Protein 9EQH (pdb70)

InterPro domains:
  IPR000008 C2 domain [PS50004] (1-117)
  IPR000008 C2 domain [SM00239] (19-115)
  IPR000569 HECT domain [PF00632] (566-868)
  IPR000569 HECT domain [PS50237] (536-870)
  IPR000569 HECT domain [SM00119] (534-870)
  IPR000569 HECT domain [cd00078] (516-868)
  IPR001202 WW domain [PF00397] (302-331)
  IPR001202 WW domain [PF00397] (332-361)
  IPR001202 WW domain [PF00397] (407-435)
  IPR001202 WW domain [PF00397] (446-475)
  IPR001202 WW domain [PS01159] (306-331)
  IPR001202 WW domain [PS01159] (336-361)
  IPR001202 WW domain [PS01159] (411-435)
  IPR001202 WW domain [PS01159] (450-475)
  IPR001202 WW domain [PS50020] (300-333)
  IPR001202 WW domain [PS50020] (330-363)
  IPR001202 WW domain [PS50020] (405-437)
  IPR001202 WW domain [PS50020] (444-477)
  IPR001202 WW domain [SM00456] (301-330)
  IPR001202 WW domain [SM00456] (331-363)

GO terms:
  GO:0016567 protein ubiquitination (P, IDA)
  GO:0004842 ubiquitin-protein transferase activity (F, IDA)
  GO:0005634 nucleus (C, IDA)
  GO:0061630 ubiquitin protein ligase activity (F, EXP)
  GO:0043161 proteasome-mediated ubiquitin-dependent protein catabolic process (P, IMP)
  GO:0016567 protein ubiquitination (P, IMP)
  GO:0006858 extracellular transport (P, IMP)
  GO:0005515 protein binding (F, IPI)
  GO:0000151 ubiquitin ligase complex (C, TAS)
  GO:0051865 protein autoubiquitination (P, IDA)
  GO:0061630 ubiquitin protein ligase activity (F, TAS)
  GO:0045746 negative regulation of Notch signaling pathway (P, TAS)
  GO:0005829 cytosol (C, TAS)
  GO:0042391 regulation of membrane potential (P, IDA)
  GO:1903765 negative regulation of potassium ion export across plasma membrane (P, IDA)
  GO:0019870 potassium channel inhibitor activity (F, IDA)
  GO:0000122 negative regulation of transcription by RNA polymerase II (P, IMP)
  GO:0061629 RNA polymerase II-specific DNA-binding transcription factor binding (F, IPI)
  GO:0044325 transmembrane transporter binding (F, IPI)
  GO:0043161 proteasome-mediated ubiquitin-dependent protein catabolic process (P, IDA)

Organism: Homo sapiens (NCBI:txid9606)

Radius of gyration: 22.69 Å; Cα contacts (8 Å, |Δi|>4): 668; chains: 1; bounding box: 50×58×62 Å

Solvent-accessible surface area: 20644 Å² total; per-residue (Å²): 137,45,129,130,69,86,112,40,79,96,46,65,112,53,16,69,60,52,106,131,111,21,156,55,22,30,141,56,13,79,122,24,84,23,39,94,78,28,121,62,87,163,14,37,34,51,94,93,86,180,41,6,136,23,24,18,23,23,1,24,59,37,1,94,65,66,42,47,105,66,76,18,113,0,51,3,17,92,146,70,10,2,75,41,0,24,90,59,0,38,120,37,125,24,105,31,0,39,51,139,16,51,1,78,12,181,82,74,169,39,128,96,102,24,24,40,2,114,48,0,0,3,24,0,0,16,22,0,16,9,18,80,21,2,2,24,58,72,49,18,133,4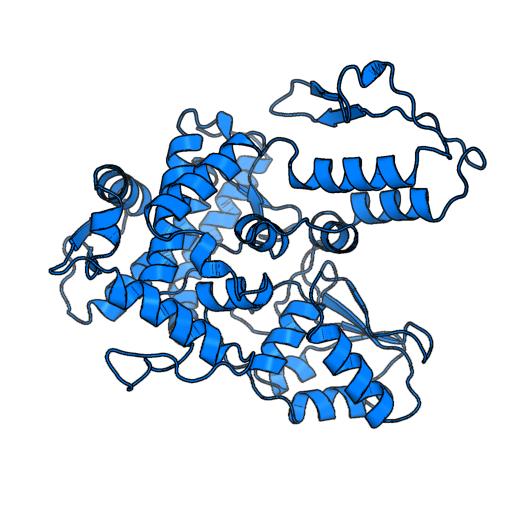7,54,29,16,9,36,10,11,22,20,0,68,40,0,95,64,14,55,62,12,2,79,0,0,0,18,0,0,0,0,0,4,5,28,33,38,25,0,22,5,9,5,26,20,11,33,0,9,90,5,30,142,40,65,27,39,38,80,20,0,10,28,15,33,29,139,38,44,85,58,3,35,36,40,94,130,62,95,13,129,126,101,39,49,155,40,110,0,42,47,90,22,126,50,47,56,73,123,45,70,47,81,25,59,162,32,0,120,86,58,59,7,64,88,100,41,21,104,78,15,9,129,49,11,4,69,31,20,32,52,37,20,14,74,113,9,10,127,11,2,17,47,0,0,68,46,0,0,35,43,114,28,1,147,62,9,16,9,24,19,0,1,6,8,0,1,1,10,13,143,4,78,34,70,32,0,92,159,2,11,80,52,108,155,11,80,147,115,28,130,21,1,97,50,0,23,74,3,0,136,108,14,92,34,52,70,41,1,29,0,0,3,28,0,11,15,25,2,70,17,45,85,47,10,0,48,88,10,53,1,17,116,3,116,45,76,0,3,0,8,91,56,22,152,61,128,154,57,4,90,1,33,12,0,65,2,45,0,5,0,1,50,0,165,38,42,116,42,0,107,121,42,0,23,127,3,0,86,88,77,106

Secondary structure (DSSP, 8-state):
-----HHHHHHHHHHHHHHHHHHHHHHHHTT-B------STTS---S--S-HHHHHHHHHHHHHHH--SSEEEEEE-TTSHHHHHHHHHHTS-GGGGGSEEEEEETT---S-HHHHHHHHHHHHHHHTT-GGG--EEEEETTTEEEEE-TTGGGSTTHHHHHHHHHHHHHHHHHTT--------HHHHHHHTTPPP-HHHHHHH-HHHHHHHHHHHHS-SBTTB---BSEEEEETTS-EEEEESSTTTTT-B--STTHHHHHHHHHHHHHHTT-HHHHHHHHHHHHHHS-GGGGTT--HHHHHHHHH-B----HHHHHHT-EEES--TTSHHHHHHHHHHHHS-HHHHHHHHHHHHS-S---TT-GGG-EETTEE---EEE--S-TTSPPEEEGGGTEEE----SSHHHHHHHHHHHHH---

Structure (mmCIF, N/CA/C/O backbone):
data_9EQH
#
_entry.id   9EQH
#
_cell.length_a   44.009
_cell.length_b   90.27
_cell.length_c   111.177
_cell.angle_alpha   90
_cell.angle_beta   90
_cell.angle_gamma   90
#
_symmetry.space_group_name_H-M   'P 21 21 21'
#
loop_
_entity.id
_entity.type
_entity.pdbx_description
1 polymer 'Isoform 2 of NEDD4-like E3 ubiquitin-protein ligase WWP2'
2 non-polymer GLYCEROL
3 non-polymer 'SODIUM ION'
4 water water
#
loop_
_atom_site.group_PDB
_atom_site.id
_atom_site.type_symbol
_atom_site.label_atom_id
_atom_site.label_alt_id
_atom_site.label_comp_id
_atom_site.label_asym_id
_atom_site.label_entity_id
_atom_site.label_seq_id
_atom_site.pdbx_PDB_ins_code
_atom_site.Cartn_x
_atom_site.Cartn_y
_atom_site.Cartn_z
_atom_site.occupancy
_atom_site.B_iso_or_equiv
_atom_site.auth_seq_id
_atom_site.auth_comp_id
_atom_site.auth_asym_id
_atom_site.auth_atom_id
_atom_site.pdbx_PDB_model_num
ATOM 1 N N . TRP A 1 26 ? -12.757 8.842 -31.177 1 84.647 358 TRP A N 1
ATOM 2 C CA . TRP A 1 26 ? -11.761 9.083 -32.262 1 79.117 358 TRP A CA 1
ATOM 3 C C . TRP A 1 26 ? -11.485 7.819 -33.1 1 69.13 358 TRP A C 1
ATOM 4 O O . TRP A 1 26 ? -11.325 7.996 -34.308 1 69.395 358 TRP A O 1
ATOM 25 N N . GLN A 1 27 ? -11.473 6.575 -32.523 1 73.474 359 GLN A N 1
ATOM 26 C CA . GLN A 1 27 ? -11.052 5.347 -33.233 1 80.82 359 GLN A CA 1
ATOM 27 C C . GLN A 1 27 ? -12.118 4.934 -34.251 1 96.941 359 GLN A C 1
ATOM 28 O O . GLN A 1 27 ? -13.294 4.859 -33.881 1 133.342 359 GLN A O 1
ATOM 42 N N . ARG A 1 28 ? -11.683 4.633 -35.499 1 102.397 360 ARG A N 1
ATOM 43 C CA . ARG A 1 28 ? -12.522 4.093 -36.574 1 110.157 360 ARG A CA 1
ATOM 44 C C . ARG A 1 28 ? -13.149 2.757 -36.136 1 118.366 360 ARG A C 1
ATOM 45 O O . ARG A 1 28 ? -12.431 1.939 -35.551 1 133.687 360 ARG A O 1
ATOM 66 N N . PRO A 1 29 ? -14.466 2.465 -36.361 1 92.808 361 PRO A N 1
ATOM 67 C CA . PRO A 1 29 ? -15.11 1.324 -35.694 1 82.356 361 PRO A CA 1
ATOM 68 C C . PRO A 1 29 ? -14.799 0.001 -36.41 1 72.571 361 PRO A C 1
ATOM 69 O O . PRO A 1 29 ? -15.671 -0.572 -37.054 1 77.532 361 PRO A O 1
ATOM 80 N N . THR A 1 30 ? -13.552 -0.504 -36.238 1 86.193 362 THR A N 1
ATOM 81 C CA . THR A 1 30 ? -13.023 -1.697 -36.918 1 81.86 362 THR A CA 1
ATOM 82 C C . THR A 1 30 ? -13.229 -2.945 -36.041 1 83.289 362 THR A C 1
ATOM 83 O O . THR A 1 30 ? -13.827 -2.864 -34.967 1 69.232 362 THR A O 1
ATOM 94 N N . ALA A 1 31 ? -12.732 -4.099 -36.531 1 96.262 363 ALA A N 1
ATOM 95 C CA . ALA A 1 31 ? -12.81 -5.404 -35.877 1 96.269 363 ALA A CA 1
ATOM 96 C C . ALA A 1 31 ? -11.922 -5.521 -34.645 1 86.166 363 ALA A C 1
ATOM 97 O O . ALA A 1 31 ? -12.287 -6.238 -33.703 1 69.872 363 ALA A O 1
ATOM 104 N N . GLU A 1 32 ? -10.718 -4.933 -34.728 1 90.006 364 GLU A N 1
ATOM 105 C CA . GLU A 1 32 ? -9.756 -4.931 -33.631 1 98.833 364 GLU A CA 1
ATOM 106 C C . GLU A 1 32 ? -10.251 -3.98 -32.531 1 89.931 364 GLU A C 1
ATOM 107 O O . GLU A 1 32 ? -10.289 -4.385 -31.371 1 87.628 364 GLU A O 1
ATOM 119 N N . TYR A 1 33 ? -10.671 -2.755 -32.912 1 69.654 365 TYR A N 1
ATOM 120 C CA . TYR A 1 33 ? -11.142 -1.727 -31.999 1 68.472 365 TYR A CA 1
ATOM 121 C C . TYR A 1 33 ? -12.228 -2.255 -31.07 1 70.571 365 TYR A C 1
ATOM 122 O O . TYR A 1 33 ? -12.091 -2.075 -29.865 1 78.077 365 TYR A O 1
ATOM 140 N N . VAL A 1 34 ? -13.269 -2.892 -31.643 1 83.156 366 VAL A N 1
ATOM 141 C CA . VAL A 1 34 ? -14.385 -3.468 -30.891 1 81.047 366 VAL A CA 1
ATOM 142 C C . VAL A 1 34 ? -13.938 -4.635 -29.992 1 74.068 366 VAL A C 1
ATOM 143 O O . VAL A 1 34 ? -14.406 -4.721 -28.853 1 80.323 366 VAL A O 1
ATOM 156 N N . ARG A 1 35 ? -13.053 -5.514 -30.502 1 70.638 367 ARG A N 1
ATOM 157 C CA . ARG A 1 35 ? -12.386 -6.565 -29.728 1 83.643 367 ARG A CA 1
ATOM 158 C C . ARG A 1 35 ? -11.683 -5.949 -28.509 1 78.519 367 ARG A C 1
ATOM 159 O O . ARG A 1 35 ? -11.916 -6.404 -27.377 1 68.746 367 ARG A O 1
ATOM 180 N N . ASN A 1 36 ? -10.884 -4.887 -28.761 1 72.274 368 ASN A N 1
ATOM 181 C CA . ASN A 1 36 ? -10.158 -4.147 -27.731 1 79.973 368 ASN A CA 1
ATOM 182 C C . ASN A 1 36 ? -11.096 -3.442 -26.754 1 58.596 368 ASN A C 1
ATOM 183 O O . ASN A 1 36 ? -10.767 -3.371 -25.577 1 55.747 368 ASN A O 1
ATOM 194 N N . TYR A 1 37 ? -12.197 -2.865 -27.262 1 60.064 369 TYR A N 1
ATOM 195 C CA . TYR A 1 37 ? -13.159 -2.141 -26.439 1 62.732 369 TYR A CA 1
ATOM 196 C C . TYR A 1 37 ? -13.68 -3.059 -25.328 1 59.181 369 TYR A C 1
ATOM 197 O O . TYR A 1 37 ? -13.455 -2.76 -24.148 1 57.148 369 TYR A O 1
ATOM 215 N N . GLU A 1 38 ? -14.186 -4.233 -25.742 1 64.792 370 GLU A N 1
ATOM 216 C CA . GLU A 1 38 ? -14.695 -5.286 -24.869 1 60.833 370 GLU A CA 1
ATOM 217 C C . GLU A 1 38 ? -13.663 -5.725 -23.819 1 66.642 370 GLU A C 1
ATOM 218 O O . GLU A 1 38 ? -13.929 -5.616 -22.612 1 54.477 370 GLU A O 1
ATOM 230 N N . GLN A 1 39 ? -12.456 -6.111 -24.269 1 66.391 371 GLN A N 1
ATOM 231 C CA . GLN A 1 39 ? -11.36 -6.535 -23.396 1 63.8 371 GLN A CA 1
ATOM 232 C C . GLN A 1 39 ? -11.056 -5.511 -22.286 1 70.584 371 GLN A C 1
ATOM 233 O O . GLN A 1 39 ? -10.758 -5.92 -21.151 1 68.096 371 GLN A O 1
ATOM 247 N N . TRP A 1 40 ? -11.113 -4.201 -22.632 1 56.858 372 TRP A N 1
ATOM 248 C CA . TRP A 1 40 ? -10.951 -3.1 -21.683 1 60.8 372 TRP A CA 1
ATOM 249 C C . TRP A 1 40 ? -12.179 -2.928 -20.773 1 64.534 372 TRP A C 1
ATOM 250 O O . TRP A 1 40 ? -12.025 -2.405 -19.666 1 59.656 372 TRP A O 1
ATOM 271 N N . GLN A 1 41 ? -13.39 -3.268 -21.259 1 62.683 373 GLN A N 1
ATOM 272 C CA . GLN A 1 41 ? -14.61 -3.225 -20.461 1 79.338 373 GLN A CA 1
ATOM 273 C C . GLN A 1 41 ? -14.589 -4.285 -19.364 1 79.94 373 GLN A C 1
ATOM 274 O O . GLN A 1 41 ? -14.921 -3.969 -18.228 1 78.041 373 GLN A O 1
ATOM 288 N N . SER A 1 42 ? -14.186 -5.514 -19.718 1 84.862 374 SER A N 1
ATOM 289 C CA . SER A 1 42 ? -13.967 -6.607 -18.777 1 75.861 374 SER A CA 1
ATOM 290 C C . SER A 1 42 ? -12.915 -6.269 -17.716 1 82.029 374 SER A C 1
ATOM 291 O O . SER A 1 42 ? -13.04 -6.736 -16.588 1 95.77 374 SER A O 1
ATOM 299 N N . GLN A 1 43 ? -11.878 -5.494 -18.081 1 90.415 375 GLN A N 1
ATOM 300 C CA . GLN A 1 43 ? -10.977 -4.857 -17.123 1 101.429 375 GLN A CA 1
ATOM 301 C C . GLN A 1 43 ? -11.748 -4.007 -16.103 1 92.446 375 GLN A C 1
ATOM 302 O O . GLN A 1 43 ? -11.453 -4.082 -14.911 1 86.628 375 GLN A O 1
ATOM 316 N N . ARG A 1 44 ? -12.743 -3.23 -16.564 1 93.057 376 ARG A N 1
ATOM 317 C CA . ARG A 1 44 ? -13.574 -2.398 -15.691 1 89.922 376 ARG A CA 1
ATOM 318 C C . ARG A 1 44 ? -14.425 -3.221 -14.721 1 76.716 376 ARG A C 1
ATOM 319 O O . ARG A 1 44 ? -14.592 -2.801 -13.582 1 84.65 376 ARG A O 1
ATOM 340 N N . ASN A 1 45 ? -14.999 -4.341 -15.192 1 68.236 377 ASN A N 1
ATOM 341 C CA . ASN A 1 45 ? -15.677 -5.309 -14.337 1 75.649 377 ASN A CA 1
ATOM 342 C C . ASN A 1 45 ? -14.71 -6.027 -13.386 1 67.291 377 ASN A C 1
ATOM 343 O O . ASN A 1 45 ? -15.131 -6.389 -12.294 1 74.188 377 ASN A O 1
ATOM 354 N N . GLN A 1 46 ? -13.439 -6.219 -13.785 1 57.607 378 GLN A N 1
ATOM 355 C CA . GLN A 1 46 ? -12.401 -6.759 -12.904 1 65.104 378 GLN A CA 1
ATOM 356 C C . GLN A 1 46 ? -11.749 -5.686 -11.996 1 58.44 378 GLN A C 1
ATOM 357 O O . GLN A 1 46 ? -11.053 -6.055 -11.041 1 57.164 378 GLN A O 1
ATOM 371 N N . LEU A 1 47 ? -12.032 -4.384 -12.224 1 63.711 379 LEU A N 1
ATOM 372 C CA . LEU A 1 47 ? -11.313 -3.231 -11.68 1 68.694 379 LEU A CA 1
ATOM 373 C C . LEU A 1 47 ? -11.506 -3.163 -10.161 1 77.119 379 LEU A C 1
ATOM 374 O O . LEU A 1 47 ? -10.514 -3.038 -9.433 1 61.489 379 LEU A O 1
ATOM 390 N N . GLN A 1 48 ? -12.773 -3.313 -9.713 1 79.122 380 GLN A N 1
ATOM 391 C CA . GLN A 1 48 ? -13.187 -3.11 -8.33 1 74.798 380 GLN A CA 1
ATOM 392 C C . GLN A 1 48 ? -12.444 -4.086 -7.423 1 74.721 380 GLN A C 1
ATOM 393 O O . GLN A 1 48 ? -11.722 -3.632 -6.546 1 75.559 380 GLN A O 1
ATOM 407 N N . GLY A 1 49 ? -12.544 -5.394 -7.71 1 75.519 381 GLY A N 1
ATOM 408 C CA . GLY A 1 49 ? -11.887 -6.444 -6.939 1 78.503 381 GLY A CA 1
ATOM 409 C C . GLY A 1 49 ? -10.361 -6.291 -6.874 1 93.391 381 GLY A C 1
ATOM 410 O O . GLY A 1 49 ? -9.778 -6.409 -5.791 1 101.955 381 GLY A O 1
ATOM 414 N N . ALA A 1 50 ? -9.742 -5.966 -8.026 1 79.612 382 ALA A N 1
ATOM 415 C CA . ALA A 1 50 ? -8.303 -5.789 -8.163 1 80.373 382 ALA A CA 1
ATOM 416 C C . ALA A 1 50 ? -7.741 -4.646 -7.318 1 87.417 382 ALA A C 1
ATOM 417 O O . ALA A 1 50 ? -6.538 -4.668 -7.063 1 85.299 382 ALA A O 1
ATOM 424 N N . MET A 1 51 ? -8.561 -3.653 -6.923 1 72.785 383 MET A N 1
ATOM 425 C CA . MET A 1 51 ? -8.055 -2.538 -6.141 1 66.825 383 MET A CA 1
ATOM 426 C C . MET A 1 51 ? -7.842 -2.877 -4.673 1 68.875 383 MET A C 1
ATOM 427 O O . MET A 1 51 ? -7.138 -2.117 -3.999 1 59.71 383 MET A O 1
ATOM 441 N N . GLN A 1 52 ? -8.492 -3.945 -4.171 1 70.947 384 GLN A N 1
ATOM 442 C CA . GLN A 1 52 ? -8.216 -4.46 -2.84 1 54.571 384 GLN A CA 1
ATOM 443 C C . GLN A 1 52 ? -6.833 -5.094 -2.828 1 41.829 384 GLN A C 1
ATOM 444 O O . GLN A 1 52 ? -6.079 -4.853 -1.877 1 44.863 384 GLN A O 1
ATOM 458 N N . HIS A 1 53 ? -6.558 -5.942 -3.836 1 40.662 385 HIS A N 1
ATOM 459 C CA . HIS A 1 53 ? -5.215 -6.457 -4.118 1 48.818 385 HIS A CA 1
ATOM 460 C C . HIS A 1 53 ? -4.169 -5.323 -4.255 1 43.42 385 HIS A C 1
ATOM 461 O O . HIS A 1 53 ? -3.106 -5.342 -3.623 1 45.209 385 HIS A O 1
ATOM 476 N N . PHE A 1 54 ? -4.521 -4.29 -5.032 1 42.194 386 PHE A N 1
ATOM 477 C CA . PHE A 1 54 ? -3.67 -3.142 -5.298 1 42.505 386 PHE A CA 1
ATOM 478 C C . PHE A 1 54 ? -3.3 -2.363 -4.037 1 42.005 386 PHE A C 1
ATOM 479 O O . PHE A 1 54 ? -2.215 -1.789 -3.979 1 38.652 386 PHE A O 1
ATOM 496 N N . SER A 1 55 ? -4.199 -2.339 -3.047 1 39.054 387 SER A N 1
ATOM 497 C CA . SER A 1 55 ? -3.969 -1.676 -1.772 1 42.092 387 SER A CA 1
ATOM 498 C C . SER A 1 55 ? -2.83 -2.289 -0.946 1 38.332 387 SER A C 1
ATOM 499 O O . SER A 1 55 ? -2.378 -1.637 -0.014 1 38.062 387 SER A O 1
ATOM 507 N N . GLN A 1 56 ? -2.396 -3.524 -1.234 1 38.646 388 GLN A N 1
ATOM 508 C CA . GLN A 1 56 ? -1.339 -4.19 -0.479 1 45.279 388 GLN A CA 1
ATOM 509 C C . GLN A 1 56 ? 0.06 -3.917 -1.048 1 48.694 388 GLN A C 1
ATOM 510 O O . GLN A 1 56 ? 1.001 -4.499 -0.547 1 54.444 388 GLN A O 1
ATOM 524 N N . ARG A 1 57 ? 0.202 -3.093 -2.106 1 42.625 389 ARG A N 1
ATOM 525 C CA . ARG A 1 57 ? 1.482 -2.73 -2.71 1 37.64 389 ARG A CA 1
ATOM 526 C C . ARG A 1 57 ? 2.177 -1.79 -1.718 1 35.469 389 ARG A C 1
ATOM 527 O O . ARG A 1 57 ? 1.504 -1.004 -1.066 1 36.228 389 ARG A O 1
ATOM 548 N N . PHE A 1 58 ? 3.497 -1.876 -1.572 1 37.129 390 PHE A N 1
ATOM 549 C CA . PHE A 1 58 ? 4.255 -1.013 -0.661 1 38.967 390 PHE A CA 1
ATOM 550 C C . PHE A 1 58 ? 5.631 -0.721 -1.263 1 40.109 390 PHE A C 1
ATOM 551 O O . PHE A 1 58 ? 6.052 -1.465 -2.154 1 32.179 390 PHE A O 1
ATOM 568 N N . LEU A 1 59 ? 6.312 0.316 -0.733 1 36.795 391 LEU A N 1
ATOM 569 C CA . LEU A 1 59 ? 7.754 0.514 -0.851 1 45.457 391 LEU A CA 1
ATOM 570 C C . LEU A 1 59 ? 8.388 0.621 0.551 1 47.8 391 LEU A C 1
ATOM 571 O O . LEU A 1 59 ? 8.508 -0.411 1.215 1 49.433 391 LEU A O 1
ATOM 587 N N . TYR A 1 60 ? 8.815 1.82 0.994 1 46.237 392 TYR A N 1
ATOM 588 C CA . TYR A 1 60 ? 9.56 1.991 2.24 1 39.468 392 TYR A CA 1
ATOM 589 C C . TYR A 1 60 ? 8.98 3.175 2.984 1 33.748 392 TYR A C 1
ATOM 590 O O . TYR A 1 60 ? 8.57 4.127 2.339 1 39.014 392 TYR A O 1
ATOM 608 N N . GLN A 1 61 ? 8.924 3.068 4.319 1 49.567 393 GLN A N 1
ATOM 609 C CA . GLN A 1 61 ? 8.61 4.172 5.218 1 57.503 393 GLN A CA 1
ATOM 610 C C . GLN A 1 61 ? 9.572 5.328 4.917 1 63.147 393 GLN A C 1
ATOM 611 O O . GLN A 1 61 ? 10.773 5.058 4.763 1 69.85 393 GLN A O 1
ATOM 617 N N . SER A 1 62 ? 9.048 6.575 4.823 1 59.634 394 SER A N 1
ATOM 618 C CA . SER A 1 62 ? 9.822 7.817 4.707 1 72.565 394 SER A CA 1
ATOM 619 C C . SER A 1 62 ? 11.106 7.78 5.543 1 78.931 394 SER A C 1
ATOM 620 O O . SER A 1 62 ? 11.082 7.284 6.669 1 96.167 394 SER A O 1
ATOM 628 N N . SER A 1 63 ? 12.218 8.304 4.99 1 91.483 395 SER A N 1
ATOM 629 C CA . SER A 1 63 ? 13.448 8.531 5.745 1 100.823 395 SER A CA 1
ATOM 630 C C . SER A 1 63 ? 13.184 9.479 6.924 1 118.509 395 SER A C 1
ATOM 631 O O . SER A 1 63 ? 12.581 10.537 6.722 1 133.796 395 SER A O 1
ATOM 639 N N . SER A 1 64 ? 13.652 9.096 8.134 1 120.273 482 SER A N 1
ATOM 640 C CA . SER A 1 64 ? 13.402 9.821 9.379 1 114.91 482 SER A CA 1
ATOM 641 C C . SER A 1 64 ? 14.609 10.681 9.794 1 124.129 482 SER A C 1
ATOM 642 O O . SER A 1 64 ? 14.769 10.961 10.983 1 139.182 482 SER A O 1
ATOM 650 N N . ALA A 1 65 ? 15.396 11.192 8.821 1 125.52 483 ALA A N 1
ATOM 651 C CA . ALA A 1 65 ? 16.688 11.841 9.045 1 113.02 483 ALA A CA 1
ATOM 652 C C . ALA A 1 65 ? 16.506 13.37 9.054 1 111.133 483 ALA A C 1
ATOM 653 O O . ALA A 1 65 ? 15.448 13.838 9.479 1 114.548 483 ALA A O 1
ATOM 660 N N . SER A 1 66 ? 17.539 14.15 8.659 1 119.576 484 SER A N 1
ATOM 661 C CA . SER A 1 66 ? 17.475 15.608 8.541 1 126.811 484 SER A CA 1
ATOM 662 C C . SER A 1 66 ? 16.701 16.024 7.285 1 127.27 484 SER A C 1
ATOM 663 O O . SER A 1 66 ? 17.289 16.048 6.2 1 127.112 484 SER A O 1
ATOM 671 N N . GLN A 1 67 ? 15.41 16.392 7.453 1 119.454 485 GLN A N 1
ATOM 672 C CA . GLN A 1 67 ? 14.481 16.748 6.378 1 108.514 485 GLN A CA 1
ATOM 673 C C . GLN A 1 67 ? 14.309 15.586 5.379 1 102.754 485 GLN A C 1
ATOM 674 O O . GLN A 1 67 ? 14.146 15.815 4.182 1 105.967 485 GLN A O 1
ATOM 688 N N . GLY A 1 68 ? 14.263 14.34 5.892 1 102.43 486 GLY A N 1
ATOM 689 C CA . GLY A 1 68 ? 14.313 13.117 5.101 1 95.285 486 GLY A CA 1
ATOM 690 C C . GLY A 1 68 ? 15.582 12.962 4.254 1 97.439 486 GLY A C 1
ATOM 691 O O . GLY A 1 68 ? 15.465 12.535 3.108 1 102.856 486 GLY A O 1
ATOM 695 N N . SER A 1 69 ? 16.776 13.254 4.819 1 97.895 487 SER A N 1
ATOM 696 C CA . SER A 1 69 ? 18.064 13.048 4.154 1 90.357 487 SER A CA 1
ATOM 697 C C . SER A 1 69 ? 18.254 11.553 3.888 1 81.668 487 SER A C 1
ATOM 698 O O . SER A 1 69 ? 17.935 10.76 4.772 1 84.403 487 SER A O 1
ATOM 706 N N . PRO A 1 70 ? 18.743 11.105 2.701 1 72.437 488 PRO A N 1
ATOM 707 C CA . PRO A 1 70 ? 18.913 9.663 2.444 1 68.252 488 PRO A CA 1
ATOM 708 C C . PRO A 1 70 ? 20.034 8.929 3.188 1 70.783 488 PRO A C 1
ATOM 709 O O . PRO A 1 70 ? 19.988 7.699 3.263 1 59.623 488 PRO A O 1
ATOM 720 N N . GLY A 1 71 ? 21.043 9.672 3.691 1 69.148 489 GLY A N 1
ATOM 721 C CA . GLY A 1 71 ? 22.235 9.098 4.301 1 68.143 489 GLY A CA 1
ATOM 722 C C . GLY A 1 71 ? 23.349 8.867 3.277 1 65.993 489 GLY A C 1
ATOM 723 O O . GLY A 1 71 ? 23.322 9.435 2.182 1 83.931 489 GLY A O 1
ATOM 727 N N . ALA A 1 72 ? 24.318 8.012 3.65 1 53.248 490 ALA A N 1
ATOM 728 C CA . ALA A 1 72 ? 25.491 7.708 2.845 1 52.429 490 ALA A CA 1
ATOM 729 C C . ALA A 1 72 ? 25.204 6.619 1.812 1 48.372 490 ALA A C 1
ATOM 730 O O . ALA A 1 72 ? 24.512 5.644 2.104 1 54.846 490 ALA A O 1
ATOM 737 N N . TYR A 1 73 ? 25.82 6.757 0.631 1 46.235 491 TYR A N 1
ATOM 738 C CA . TYR A 1 73 ? 25.427 6.032 -0.571 1 50.87 491 TYR A CA 1
ATOM 739 C C . TYR A 1 73 ? 25.835 4.579 -0.446 1 47.859 491 TYR A C 1
ATOM 740 O O . TYR A 1 73 ? 27.009 4.389 -0.217 1 49.818 491 TYR A O 1
ATOM 758 N N . ASP A 1 74 ? 24.917 3.613 -0.677 1 42.907 492 ASP A N 1
ATOM 759 C CA . ASP A 1 74 ? 25.228 2.191 -0.548 1 44.545 492 ASP A CA 1
ATOM 760 C C . ASP A 1 74 ? 24.799 1.365 -1.761 1 45.153 492 ASP A C 1
ATOM 761 O O . ASP A 1 74 ? 24.622 0.163 -1.585 1 53.31 492 ASP A O 1
ATOM 770 N N . ARG A 1 75 ? 24.497 1.957 -2.928 1 50.636 493 ARG A N 1
ATOM 771 C CA . ARG A 1 75 ? 24.01 1.201 -4.095 1 59.703 493 ARG A CA 1
ATOM 772 C C . ARG A 1 75 ? 22.623 0.518 -3.93 1 55.062 493 ARG A C 1
ATOM 773 O O . ARG A 1 75 ? 22.12 -0.014 -4.912 1 47.867 493 ARG A O 1
ATOM 794 N N . SER A 1 76 ? 21.951 0.526 -2.765 1 50.63 494 SER A N 1
ATOM 795 C CA . SER A 1 76 ? 20.703 -0.208 -2.594 1 48.335 494 SER A CA 1
ATOM 796 C C . SER A 1 76 ? 19.573 0.585 -3.253 1 43.599 494 SER A C 1
ATOM 797 O O . SER A 1 76 ? 19.689 1.791 -3.474 1 38.208 494 SER A O 1
ATOM 805 N N . PHE A 1 77 ? 18.508 -0.139 -3.625 1 42.068 495 PHE A N 1
ATOM 806 C CA . PHE A 1 77 ? 17.246 0.462 -4.034 1 38.226 495 PHE A CA 1
ATOM 807 C C . PHE A 1 77 ? 16.64 1.375 -2.941 1 35.93 495 PHE A C 1
ATOM 808 O O . PHE A 1 77 ? 16.223 2.524 -3.234 1 35.162 495 PHE A O 1
ATOM 825 N N . ARG A 1 78 ? 16.651 0.902 -1.685 1 30.205 496 ARG A N 1
ATOM 826 C CA . ARG A 1 78 ? 16.235 1.701 -0.528 1 36.688 496 ARG A CA 1
ATOM 827 C C . ARG A 1 78 ? 16.852 3.103 -0.529 1 33.267 496 ARG A C 1
ATOM 828 O O . ARG A 1 78 ? 16.15 4.115 -0.467 1 33.073 496 ARG A O 1
ATOM 849 N N . TRP A 1 79 ? 18.177 3.158 -0.665 1 34.508 497 TRP A N 1
ATOM 850 C CA . TRP A 1 79 ? 18.877 4.431 -0.691 1 31.579 497 TRP A CA 1
ATOM 851 C C . TRP A 1 79 ? 18.387 5.269 -1.862 1 28.713 497 TRP A C 1
ATOM 852 O O . TRP A 1 79 ? 18.133 6.465 -1.703 1 30.199 497 TRP A O 1
ATOM 873 N N . LYS A 1 80 ? 18.249 4.656 -3.043 1 31.056 498 LYS A N 1
ATOM 874 C CA . LYS A 1 80 ? 17.79 5.421 -4.204 1 28.575 498 LYS A CA 1
ATOM 875 C C . LYS A 1 80 ? 16.364 5.965 -4 1 27.464 498 LYS A C 1
ATOM 876 O O . LYS A 1 80 ? 16.047 7.066 -4.457 1 30.682 498 LYS A O 1
ATOM 895 N N . TYR A 1 81 ? 15.488 5.14 -3.405 1 29.631 499 TYR A N 1
ATOM 896 C CA . TYR A 1 81 ? 14.105 5.516 -3.119 1 33.726 499 TYR A CA 1
ATOM 897 C C . TYR A 1 81 ? 14.104 6.773 -2.24 1 27.4 499 TYR A C 1
ATOM 898 O O . TYR A 1 81 ? 13.529 7.787 -2.638 1 30.14 499 TYR A O 1
ATOM 916 N N . HIS A 1 82 ? 14.84 6.689 -1.119 1 32.094 500 HIS A N 1
ATOM 917 C CA . HIS A 1 82 ? 14.933 7.751 -0.119 1 31.793 500 HIS A CA 1
ATOM 918 C C . HIS A 1 82 ? 15.574 8.954 -0.746 1 31.023 500 HIS A C 1
ATOM 919 O O . HIS A 1 82 ? 15.038 10.06 -0.633 1 33.403 500 HIS A O 1
ATOM 934 N N . GLN A 1 83 ? 16.617 8.708 -1.551 1 33.198 501 GLN A N 1
ATOM 935 C CA . GLN A 1 83 ? 17.271 9.81 -2.23 1 31.181 501 GLN A CA 1
ATOM 936 C C . GLN A 1 83 ? 16.306 10.549 -3.12 1 31.318 501 GLN A C 1
ATOM 937 O O . GLN A 1 83 ? 16.281 11.793 -3.08 1 31.877 501 GLN A O 1
ATOM 951 N N . PHE A 1 84 ? 15.55 9.786 -3.94 1 32.919 502 PHE A N 1
ATOM 952 C CA . PHE A 1 84 ? 14.575 10.413 -4.842 1 32.093 502 PHE A CA 1
ATOM 953 C C . PHE A 1 84 ? 13.442 11.137 -4.075 1 26.517 502 PHE A C 1
ATOM 954 O O . PHE A 1 84 ? 13.036 12.247 -4.428 1 26.762 502 PHE A O 1
ATOM 971 N N . ARG A 1 85 ? 12.882 10.516 -3.044 1 30.308 503 ARG A N 1
ATOM 972 C CA . ARG A 1 85 ? 11.868 11.175 -2.204 1 37.048 503 ARG A CA 1
ATOM 973 C C . ARG A 1 85 ? 12.385 12.509 -1.628 1 42.809 503 ARG A C 1
ATOM 974 O O . ARG A 1 85 ? 11.679 13.523 -1.712 1 38.885 503 ARG A O 1
ATOM 995 N N . PHE A 1 86 ? 13.649 12.492 -1.119 1 41.133 504 PHE A N 1
ATOM 996 C CA . PHE A 1 86 ? 14.329 13.675 -0.588 1 40.186 504 PHE A CA 1
ATOM 997 C C . PHE A 1 86 ? 14.21 14.804 -1.597 1 35.851 504 PHE A C 1
ATOM 998 O O . PHE A 1 86 ? 13.698 15.845 -1.205 1 39.372 504 PHE A O 1
ATOM 1015 N N . LEU A 1 87 ? 14.634 14.582 -2.862 1 29.712 505 LEU A N 1
ATOM 1016 C CA . LEU A 1 87 ? 14.518 15.6 -3.901 1 31.81 505 LEU A CA 1
ATOM 1017 C C . LEU A 1 87 ? 13.087 16.107 -4.064 1 35.536 505 LEU A C 1
ATOM 1018 O O . LEU A 1 87 ? 12.919 17.287 -4.36 1 35.033 505 LEU A O 1
ATOM 1034 N N . CYS A 1 88 ? 12.091 15.187 -4.066 1 36.445 506 CYS A N 1
ATOM 1035 C CA . CYS A 1 88 ? 10.683 15.578 -4.189 1 38.858 506 CYS A CA 1
ATOM 1036 C C . CYS A 1 88 ? 10.301 16.517 -3.031 1 35.869 506 CYS A C 1
ATOM 1037 O O . CYS A 1 88 ? 9.805 17.596 -3.312 1 29.701 506 CYS A O 1
ATOM 1045 N N . HIS A 1 89 ? 10.556 16.088 -1.78 1 36.761 507 HIS A N 1
ATOM 1046 C CA . HIS A 1 89 ? 10.28 16.864 -0.569 1 50.425 507 HIS A CA 1
ATOM 1047 C C . HIS A 1 89 ? 10.947 18.246 -0.709 1 49.892 507 HIS A C 1
ATOM 1048 O O . HIS A 1 89 ? 10.253 19.242 -0.924 1 42.844 507 HIS A O 1
ATOM 1063 N N . SER A 1 90 ? 12.276 18.24 -0.868 1 41.915 508 SER A N 1
ATOM 1064 C CA . SER A 1 90 ? 13.119 19.42 -1.032 1 45.595 508 SER A CA 1
ATOM 1065 C C . SER A 1 90 ? 12.624 20.462 -2.025 1 44.469 508 SER A C 1
ATOM 1066 O O . SER A 1 90 ? 12.805 21.638 -1.763 1 47.175 508 SER A O 1
ATOM 1074 N N . ASN A 1 91 ? 12.095 20.037 -3.181 1 38.153 509 ASN A N 1
ATOM 1075 C CA . ASN A 1 91 ? 11.701 20.932 -4.264 1 39.385 509 ASN A CA 1
ATOM 1076 C C . ASN A 1 91 ? 10.204 21.23 -4.294 1 37.895 509 ASN A C 1
ATOM 1077 O O . ASN A 1 91 ? 9.785 22.02 -5.147 1 40.923 509 ASN A O 1
ATOM 1088 N N . ALA A 1 92 ? 9.422 20.588 -3.402 1 35.486 510 ALA A N 1
ATOM 1089 C CA . ALA A 1 92 ? 7.975 20.73 -3.384 1 46.108 510 ALA A CA 1
ATOM 1090 C C . ALA A 1 92 ? 7.626 22.16 -2.983 1 45.762 510 ALA A C 1
ATOM 1091 O O . ALA A 1 92 ? 8.134 22.636 -1.973 1 43.081 510 ALA A O 1
ATOM 1098 N N . LEU A 1 93 ? 6.733 22.798 -3.746 1 57.189 511 LEU A N 1
ATOM 1099 C CA . LEU A 1 93 ? 6.092 24.045 -3.351 1 47.85 511 LEU A CA 1
ATOM 1100 C C . LEU A 1 93 ? 5.227 23.778 -2.117 1 46.429 511 LEU A C 1
ATOM 1101 O O . LEU A 1 93 ? 4.828 22.649 -1.866 1 41.373 511 LEU A O 1
ATOM 1117 N N . PRO A 1 94 ? 4.913 24.788 -1.269 1 44.883 512 PRO A N 1
ATOM 1118 C CA . PRO A 1 94 ? 4.163 24.519 -0.042 1 43.087 512 PRO A CA 1
ATOM 1119 C C . PRO A 1 94 ? 2.686 24.451 -0.398 1 43.405 512 PRO A C 1
ATOM 1120 O O . PRO A 1 94 ? 2.332 24.477 -1.579 1 55.336 512 PRO A O 1
ATOM 1131 N N . SER A 1 95 ? 1.841 24.414 0.639 1 50.384 513 SER A N 1
ATOM 1132 C CA . SER A 1 95 ? 0.395 24.578 0.546 1 49.593 513 SER A CA 1
ATOM 1133 C C . SER A 1 95 ? -0.127 23.248 -0.01 1 57.084 513 SER A C 1
ATOM 1134 O O . SER A 1 95 ? 0.288 22.195 0.49 1 61.863 513 SER A O 1
ATOM 1142 N N . HIS A 1 96 ? -0.972 23.265 -1.045 1 55.128 514 HIS A N 1
ATOM 1143 C CA . HIS A 1 96 ? -1.668 22.067 -1.481 1 52.024 514 HIS A CA 1
ATOM 1144 C C . HIS A 1 96 ? -2.359 22.391 -2.79 1 48.119 514 HIS A C 1
ATOM 1145 O O . HIS A 1 96 ? -2.558 23.568 -3.14 1 45.053 514 HIS A O 1
ATOM 1160 N N . VAL A 1 97 ? -2.724 21.322 -3.503 1 45.917 515 VAL A N 1
ATOM 1161 C CA . VAL A 1 97 ? -3.536 21.486 -4.693 1 41.317 515 VAL A CA 1
ATOM 1162 C C . VAL A 1 97 ? -4.698 20.484 -4.689 1 41.443 515 VAL A C 1
ATOM 1163 O O . VAL A 1 97 ? -4.554 19.341 -4.233 1 40.406 515 VAL A O 1
ATOM 1176 N N . LYS A 1 98 ? -5.87 20.98 -5.109 1 45.565 516 LYS A N 1
ATOM 1177 C CA . LYS A 1 98 ? -7.137 20.269 -5.102 1 49.151 516 LYS A CA 1
ATOM 1178 C C . LYS A 1 98 ? -7.451 19.918 -6.551 1 43.884 516 LYS A C 1
ATOM 1179 O O . LYS A 1 98 ? -7.505 20.841 -7.382 1 38.65 516 LYS A O 1
ATOM 1198 N N . ILE A 1 99 ? -7.525 18.602 -6.845 1 40.302 517 ILE A N 1
ATOM 1199 C CA . ILE A 1 99 ? -8.022 18.103 -8.122 1 41.393 517 ILE A CA 1
ATOM 1200 C C . ILE A 1 99 ? -9.434 17.579 -7.838 1 37.727 517 ILE A C 1
ATOM 1201 O O . ILE A 1 99 ? -9.571 16.636 -7.059 1 38.558 517 ILE A O 1
ATOM 1217 N N . SER A 1 100 ? -10.445 18.171 -8.507 1 35.209 518 SER A N 1
ATOM 1218 C CA . SER A 1 100 ? -11.866 17.875 -8.325 1 39.36 518 SER A CA 1
ATOM 1219 C C . SER A 1 100 ? -12.396 17.119 -9.542 1 26.871 518 SER A C 1
ATOM 1220 O O . SER A 1 100 ? -12.224 17.569 -10.673 1 29.649 518 SER A O 1
ATOM 1228 N N . VAL A 1 101 ? -12.871 15.889 -9.316 1 30.367 519 VAL A N 1
ATOM 1229 C CA . VAL A 1 101 ? -13.274 15.021 -10.427 1 32.295 519 VAL A CA 1
ATOM 1230 C C . VAL A 1 101 ? -14.525 14.259 -10.031 1 26.85 519 VAL A C 1
ATOM 1231 O O . VAL A 1 101 ? -14.758 14.11 -8.84 1 30.594 519 VAL A O 1
ATOM 1244 N N . SER A 1 102 ? -15.295 13.794 -11.048 1 23.767 520 SER A N 1
ATOM 1245 C CA . SER A 1 102 ? -16.391 12.862 -10.83 1 25.109 520 SER A CA 1
ATOM 1246 C C . SER A 1 102 ? -15.971 11.433 -11.219 1 25.562 520 SER A C 1
ATOM 1247 O O . SER A 1 102 ? -15.399 11.243 -12.293 1 26.26 520 SER A O 1
ATOM 1255 N N . ARG A 1 103 ? -16.432 10.434 -10.437 1 27.21 521 ARG A N 1
ATOM 1256 C CA . ARG A 1 103 ? -16.061 9.027 -10.56 1 29.648 521 ARG A CA 1
ATOM 1257 C C . ARG A 1 103 ? -16.312 8.531 -11.993 1 34.873 521 ARG A C 1
ATOM 1258 O O . ARG A 1 103 ? -15.516 7.718 -12.478 1 32.515 521 ARG A O 1
ATOM 1279 N N . GLN A 1 104 ? -17.301 9.114 -12.717 1 30.827 522 GLN A N 1
ATOM 1280 C CA . GLN A 1 104 ? -17.733 8.592 -14.004 1 33.472 522 GLN A CA 1
ATOM 1281 C C . GLN A 1 104 ? -17.191 9.397 -15.17 1 35.49 522 GLN A C 1
ATOM 1282 O O . GLN A 1 104 ? -17.364 8.931 -16.275 1 34.177 522 GLN A O 1
ATOM 1296 N N . THR A 1 105 ? -16.566 10.556 -14.948 1 36.606 523 THR A N 1
ATOM 1297 C CA . THR A 1 105 ? -15.871 11.299 -15.999 1 34.817 523 THR A CA 1
ATOM 1298 C C . THR A 1 105 ? -14.403 11.554 -15.61 1 33.121 523 THR A C 1
ATOM 1299 O O . THR A 1 105 ? -13.834 12.586 -15.951 1 33.363 523 THR A O 1
ATOM 1310 N N . LEU A 1 106 ? -13.767 10.527 -15.027 1 31.078 524 LEU A N 1
ATOM 1311 C CA . LEU A 1 106 ? -12.528 10.67 -14.307 1 32.495 524 LEU A CA 1
ATOM 1312 C C . LEU A 1 106 ? -11.38 11.097 -15.205 1 37.205 524 LEU A C 1
ATOM 1313 O O . LEU A 1 106 ? -10.666 12.065 -14.87 1 33.954 524 LEU A O 1
ATOM 1329 N N . PHE A 1 107 ? -11.3 10.451 -16.387 1 30.468 525 PHE A N 1
ATOM 1330 C CA . PHE A 1 107 ? -10.324 10.813 -17.4 1 34.561 525 PHE A CA 1
ATOM 1331 C C . PHE A 1 107 ? -10.46 12.281 -17.81 1 27.929 525 PHE A C 1
ATOM 1332 O O . PHE A 1 107 ? -9.464 13.034 -17.811 1 28.074 525 PHE A O 1
ATOM 1349 N N . GLU A 1 108 ? -11.634 12.646 -18.317 1 28.644 526 GLU A N 1
ATOM 1350 C CA . GLU A 1 108 ? -11.884 13.985 -18.862 1 35.219 526 GLU A CA 1
ATOM 1351 C C . GLU A 1 108 ? -11.702 15.074 -17.789 1 34.847 526 GLU A C 1
ATOM 1352 O O . GLU A 1 108 ? -11.063 16.08 -18.075 1 28.817 526 GLU A O 1
ATOM 1364 N N . ASP A 1 109 ? -12.15 14.804 -16.537 1 29.798 527 ASP A N 1
ATOM 1365 C CA . ASP A 1 109 ? -12.059 15.77 -15.464 1 34.27 527 ASP A CA 1
ATOM 1366 C C . ASP A 1 109 ? -10.613 15.947 -15.002 1 38.439 527 ASP A C 1
ATOM 1367 O O . ASP A 1 109 ? -10.211 17.07 -14.796 1 31.908 527 ASP A O 1
ATOM 1376 N N . SER A 1 110 ? -9.859 14.843 -14.839 1 35.466 528 SER A N 1
ATOM 1377 C CA . SER A 1 110 ? -8.432 14.863 -14.513 1 29.365 528 SER A CA 1
ATOM 1378 C C . SER A 1 110 ? -7.626 15.616 -15.562 1 35.739 528 SER A C 1
ATOM 1379 O O . SER A 1 110 ? -6.788 16.481 -15.22 1 33.425 528 SER A O 1
ATOM 1387 N N . PHE A 1 111 ? -7.906 15.306 -16.84 1 32.184 529 PHE A N 1
ATOM 1388 C CA . PHE A 1 111 ? -7.199 15.903 -17.965 1 38.549 529 PHE A CA 1
ATOM 1389 C C . PHE A 1 111 ? -7.386 17.421 -17.969 1 36.674 529 PHE A C 1
ATOM 1390 O O . PHE A 1 111 ? -6.401 18.147 -18.128 1 31.588 529 PHE A O 1
ATOM 1407 N N . GLN A 1 112 ? -8.631 17.89 -17.858 1 39.272 530 GLN A N 1
ATOM 1408 C CA . GLN A 1 112 ? -8.914 19.332 -17.834 1 44.708 530 GLN A CA 1
ATOM 1409 C C . GLN A 1 112 ? -8.212 20.046 -16.665 1 38.871 530 GLN A C 1
ATOM 1410 O O . GLN A 1 112 ? -7.574 21.054 -16.877 1 44.037 530 GLN A O 1
ATOM 1424 N N . GLN A 1 113 ? -8.309 19.51 -15.442 1 41.525 531 GLN A N 1
ATOM 1425 C CA . GLN A 1 113 ? -7.708 20.092 -14.236 1 37.139 531 GLN A CA 1
ATOM 1426 C C . GLN A 1 113 ? -6.165 20.183 -14.288 1 40.188 531 GLN A C 1
ATOM 1427 O O . GLN A 1 113 ? -5.586 21.228 -13.958 1 41.15 531 GLN A O 1
ATOM 1441 N N . ILE A 1 114 ? -5.502 19.066 -14.675 1 38.751 532 ILE A N 1
ATOM 1442 C CA . ILE A 1 114 ? -4.056 18.894 -14.553 1 30.663 532 ILE A CA 1
ATOM 1443 C C . ILE A 1 114 ? -3.412 19.704 -15.663 1 35.11 532 ILE A C 1
ATOM 1444 O O . ILE A 1 114 ? -2.376 20.302 -15.396 1 37.722 532 ILE A O 1
ATOM 1460 N N . MET A 1 115 ? -4.009 19.704 -16.878 1 34.472 533 MET A N 1
ATOM 1461 C CA . MET A 1 115 ? -3.494 20.434 -18.021 1 36.835 533 MET A CA 1
ATOM 1462 C C . MET A 1 115 ? -3.79 21.94 -18.012 1 41.701 533 MET A C 1
ATOM 1463 O O . MET A 1 115 ? -3.169 22.655 -18.797 1 49.278 533 MET A O 1
ATOM 1477 N N . ASN A 1 116 ? -4.632 22.436 -17.102 1 41.994 534 ASN A N 1
ATOM 1478 C CA . ASN A 1 116 ? -4.789 23.868 -16.895 1 45.671 534 ASN A CA 1
ATOM 1479 C C . ASN A 1 116 ? -3.993 24.339 -15.674 1 45.501 534 ASN A C 1
ATOM 1480 O O . ASN A 1 116 ? -4.093 25.51 -15.325 1 45.029 534 ASN A O 1
ATOM 1491 N N . MET A 1 117 ? -3.211 23.468 -15.025 1 38.567 535 MET A N 1
ATOM 1492 C CA . MET A 1 117 ? -2.303 23.916 -13.99 1 39.173 535 MET A CA 1
ATOM 1493 C C . MET A 1 117 ? -0.888 24.049 -14.513 1 39.459 535 MET A C 1
ATOM 1494 O O . MET A 1 117 ? -0.47 23.304 -15.411 1 40.757 535 MET A O 1
ATOM 1508 N N . LYS A 1 118 ? -0.176 25.01 -13.912 1 41.571 536 LYS A N 1
ATOM 1509 C CA . LYS A 1 118 ? 1.257 25.119 -14.046 1 44.387 536 LYS A CA 1
ATOM 1510 C C . LYS A 1 118 ? 1.898 23.878 -13.423 1 33.56 536 LYS A C 1
ATOM 1511 O O . LYS A 1 118 ? 1.614 23.51 -12.283 1 37.318 536 LYS A O 1
ATOM 1530 N N . PRO A 1 119 ? 2.843 23.229 -14.111 1 36.558 537 PRO A N 1
ATOM 1531 C CA . PRO A 1 119 ? 3.361 21.948 -13.63 1 37.767 537 PRO A CA 1
ATOM 1532 C C . PRO A 1 119 ? 4.011 21.914 -12.259 1 41.301 537 PRO A C 1
ATOM 1533 O O . PRO A 1 119 ? 3.776 20.968 -11.513 1 35.83 537 PRO A O 1
ATOM 1544 N N . TYR A 1 120 ? 4.743 22.977 -11.904 1 39.562 538 TYR A N 1
ATOM 1545 C CA . TYR A 1 120 ? 5.234 23.186 -10.539 1 40.725 538 TYR A CA 1
ATOM 1546 C C . TYR A 1 120 ? 4.142 23.081 -9.475 1 35.984 538 TYR A C 1
ATOM 1547 O O . TYR A 1 120 ? 4.412 22.534 -8.411 1 32.683 538 TYR A O 1
ATOM 1565 N N . ASP A 1 121 ? 2.918 23.588 -9.729 1 41.976 539 ASP A N 1
ATOM 1566 C CA . ASP A 1 121 ? 1.843 23.461 -8.754 1 38.661 539 ASP A CA 1
ATOM 1567 C C . ASP A 1 121 ? 1.377 22.02 -8.503 1 40.974 539 ASP A C 1
ATOM 1568 O O . ASP A 1 121 ? 0.796 21.735 -7.431 1 32.799 539 ASP A O 1
ATOM 1577 N N . LEU A 1 122 ? 1.649 21.1 -9.45 1 36.93 540 LEU A N 1
ATOM 1578 C CA . LEU A 1 122 ? 1.406 19.672 -9.248 1 35.703 540 LEU A CA 1
ATOM 1579 C C . LEU A 1 122 ? 2.341 19.021 -8.229 1 35.348 540 LEU A C 1
ATOM 1580 O O . LEU A 1 122 ? 2.065 17.894 -7.851 1 35.905 540 LEU A O 1
ATOM 1596 N N . ARG A 1 123 ? 3.406 19.707 -7.763 1 35.073 541 ARG A N 1
ATOM 1597 C CA . ARG A 1 123 ? 4.299 19.187 -6.743 1 40.027 541 ARG A CA 1
ATOM 1598 C C . ARG A 1 123 ? 3.834 19.519 -5.324 1 44.465 541 ARG A C 1
ATOM 1599 O O . ARG A 1 123 ? 4.364 18.918 -4.381 1 42.573 541 ARG A O 1
ATOM 1620 N N . ARG A 1 124 ? 2.838 20.426 -5.169 1 40.873 542 ARG A N 1
ATOM 1621 C CA . ARG A 1 124 ? 2.236 20.699 -3.866 1 33.682 542 ARG A CA 1
ATOM 1622 C C . ARG A 1 124 ? 1.465 19.448 -3.448 1 37.544 542 ARG A C 1
ATOM 1623 O O . ARG A 1 124 ? 1.115 18.633 -4.315 1 35.275 542 ARG A O 1
ATOM 1644 N N . ARG A 1 125 ? 1.239 19.29 -2.13 1 39.437 543 ARG A N 1
ATOM 1645 C CA . ARG A 1 125 ? 0.46 18.201 -1.537 1 45.189 543 ARG A CA 1
ATOM 1646 C C . ARG A 1 125 ? -0.861 18.019 -2.302 1 41.479 543 ARG A C 1
ATOM 1647 O O . ARG A 1 125 ? -1.522 19.004 -2.645 1 39.628 543 ARG A O 1
ATOM 1668 N N . LEU A 1 126 ? -1.223 16.759 -2.561 1 31.722 544 LEU A N 1
ATOM 1669 C CA . LEU A 1 126 ? -2.212 16.465 -3.577 1 40.602 544 LEU A CA 1
ATOM 1670 C C . LEU A 1 126 ? -3.51 16.061 -2.875 1 36.33 544 LEU A C 1
ATOM 1671 O O . LEU A 1 126 ? -3.521 15.056 -2.178 1 46.133 544 LEU A O 1
ATOM 1687 N N . TYR A 1 127 ? -4.587 16.82 -3.052 1 37.049 545 TYR A N 1
ATOM 1688 C CA . TYR A 1 127 ? -5.906 16.454 -2.519 1 47.737 545 TYR A CA 1
ATOM 1689 C C . TYR A 1 127 ? -6.837 16.09 -3.68 1 41.512 545 TYR A C 1
ATOM 1690 O O . TYR A 1 127 ? -7.104 16.968 -4.485 1 33.694 545 TYR A O 1
ATOM 1708 N N . ILE A 1 128 ? -7.265 14.81 -3.776 1 38.882 546 ILE A N 1
ATOM 1709 C CA . ILE A 1 128 ? -8.271 14.383 -4.747 1 38.76 546 ILE A CA 1
ATOM 1710 C C . ILE A 1 128 ? -9.644 14.522 -4.052 1 33.165 546 ILE A C 1
ATOM 1711 O O . ILE A 1 128 ? -9.844 13.965 -2.973 1 36.282 546 ILE A O 1
ATOM 1727 N N . ILE A 1 129 ? -10.521 15.386 -4.598 1 35.743 547 ILE A N 1
ATOM 1728 C CA . ILE A 1 129 ? -11.914 15.512 -4.17 1 44.821 547 ILE A CA 1
ATOM 1729 C C . ILE A 1 129 ? -12.798 14.782 -5.226 1 40.391 547 ILE A C 1
ATOM 1730 O O . ILE A 1 129 ? -12.949 15.227 -6.372 1 33.686 547 ILE A O 1
ATOM 1746 N N . MET A 1 130 ? -13.238 13.557 -4.874 1 35.354 548 MET A N 1
ATOM 1747 C CA . MET A 1 130 ? -14.262 12.797 -5.578 1 35.505 548 MET A CA 1
ATOM 1748 C C . MET A 1 130 ? -15.629 13.476 -5.325 1 35.753 548 MET A C 1
ATOM 1749 O O . MET A 1 130 ? -16.188 13.375 -4.221 1 31.882 548 MET A O 1
ATOM 1763 N N . ARG A 1 131 ? -16.139 14.161 -6.356 1 33.661 549 ARG A N 1
ATOM 1764 C CA . ARG A 1 131 ? -17.396 14.908 -6.329 1 38.737 549 ARG A CA 1
ATOM 1765 C C . ARG A 1 131 ? -18.543 14.096 -5.731 1 39.6 549 ARG A C 1
ATOM 1766 O O . ARG A 1 131 ? -18.698 12.925 -6.118 1 26.569 549 ARG A O 1
ATOM 1787 N N . GLY A 1 132 ? -19.199 14.673 -4.687 1 32.277 550 GLY A N 1
ATOM 1788 C CA . GLY A 1 132 ? -20.279 14.047 -3.971 1 27.987 550 GLY A CA 1
ATOM 1789 C C . GLY A 1 132 ? -19.897 12.9 -3.042 1 36.169 550 GLY A C 1
ATOM 1790 O O . GLY A 1 132 ? -20.805 12.301 -2.447 1 33.08 550 GLY A O 1
ATOM 1794 N N . GLU A 1 133 ? -18.595 12.585 -2.86 1 33.653 551 GLU A N 1
ATOM 1795 C CA . GLU A 1 133 ? -18.176 11.528 -1.957 1 35.918 551 GLU A CA 1
ATOM 1796 C C . GLU A 1 133 ? -17.401 12.242 -0.858 1 37.775 551 GLU A C 1
ATOM 1797 O O . GLU A 1 133 ? -16.483 13.022 -1.119 1 43.418 551 GLU A O 1
ATOM 1809 N N . GLU A 1 134 ? -17.812 12.036 0.364 1 40.759 552 GLU A N 1
ATOM 1810 C CA . GLU A 1 134 ? -17.029 12.518 1.491 1 54.303 552 GLU A CA 1
ATOM 1811 C C . GLU A 1 134 ? -16.501 11.246 2.107 1 53.779 552 GLU A C 1
ATOM 1812 O O . GLU A 1 134 ? -16.609 10.183 1.493 1 82.579 552 GLU A O 1
ATOM 1824 N N . GLY A 1 135 ? -16.032 11.342 3.337 1 68.881 553 GLY A N 1
ATOM 1825 C CA . GLY A 1 135 ? -15.025 10.422 3.803 1 74.87 553 GLY A CA 1
ATOM 1826 C C . GLY A 1 135 ? -13.671 11.096 3.644 1 82.346 553 GLY A C 1
ATOM 1827 O O . GLY A 1 135 ? -13.428 11.949 2.76 1 64.781 553 GLY A O 1
ATOM 1831 N N . LEU A 1 136 ? -12.838 10.744 4.615 1 79.214 554 LEU A N 1
ATOM 1832 C CA . LEU A 1 136 ? -11.536 11.328 4.806 1 83.815 554 LEU A CA 1
ATOM 1833 C C . LEU A 1 136 ? -10.595 10.222 4.315 1 73.059 554 LEU A C 1
ATOM 1834 O O . LEU A 1 136 ? -10.993 9.423 3.458 1 61.85 554 LEU A O 1
ATOM 1850 N N . ASP A 1 137 ? -9.391 10.128 4.879 1 68.569 555 ASP A N 1
ATOM 1851 C CA . ASP A 1 137 ? -8.346 9.292 4.318 1 62.851 555 ASP A CA 1
ATOM 1852 C C . ASP A 1 137 ? -8.229 9.686 2.857 1 55.205 555 ASP A C 1
ATOM 1853 O O . ASP A 1 137 ? -8.602 8.92 1.966 1 43.745 555 ASP A O 1
ATOM 1862 N N . TYR A 1 138 ? -7.771 10.941 2.707 1 46.548 556 TYR A N 1
ATOM 1863 C CA . TYR A 1 138 ? -7.409 11.568 1.454 1 45.944 556 TYR A CA 1
ATOM 1864 C C . TYR A 1 138 ? -6.239 10.838 0.777 1 37.968 556 TYR A C 1
ATOM 1865 O O . TYR A 1 138 ? -6.04 11.012 -0.417 1 35.065 556 TYR A O 1
ATOM 1883 N N . GLY A 1 139 ? -5.459 10.063 1.538 1 34.29 557 GLY A N 1
ATOM 1884 C CA . GLY A 1 139 ? -4.465 9.151 0.993 1 36.157 557 GLY A CA 1
ATOM 1885 C C . GLY A 1 139 ? -5.098 7.971 0.254 1 39.428 557 GLY A C 1
ATOM 1886 O O . GLY A 1 139 ? -4.694 7.702 -0.889 1 36.297 557 GLY A O 1
ATOM 1890 N N . GLY A 1 140 ? -6.029 7.273 0.958 1 33.648 558 GLY A N 1
ATOM 1891 C CA . GLY A 1 140 ? -6.981 6.302 0.422 1 33.727 558 GLY A CA 1
ATOM 1892 C C . GLY A 1 140 ? -7.576 6.766 -0.914 1 37.485 558 GLY A C 1
ATOM 1893 O O . GLY A 1 140 ? -7.491 6.059 -1.927 1 33.181 558 GLY A O 1
ATOM 1897 N N . ILE A 1 141 ? -8.052 8.018 -0.94 1 33.185 559 ILE A N 1
ATOM 1898 C CA . ILE A 1 141 ? -8.785 8.518 -2.095 1 36.508 559 ILE A CA 1
ATOM 1899 C C . ILE A 1 141 ? -7.768 8.781 -3.213 1 33.918 559 ILE A C 1
ATOM 1900 O O . ILE A 1 141 ? -8.012 8.371 -4.345 1 33.859 559 ILE A O 1
ATOM 1916 N N . ALA A 1 142 ? -6.627 9.437 -2.881 1 35.284 560 ALA A N 1
ATOM 1917 C CA . ALA A 1 142 ? -5.575 9.687 -3.85 1 35.955 560 ALA A CA 1
ATOM 1918 C C . ALA A 1 142 ? -5.075 8.365 -4.443 1 29.234 560 ALA A C 1
ATOM 1919 O O . ALA A 1 142 ? -5.016 8.267 -5.65 1 32.554 560 ALA A O 1
ATOM 1926 N N . ARG A 1 143 ? -4.839 7.351 -3.619 1 23.423 561 ARG A N 1
ATOM 1927 C CA . ARG A 1 143 ? -4.417 6.062 -4.137 1 29.106 561 ARG A CA 1
ATOM 1928 C C . ARG A 1 143 ? -5.4 5.432 -5.144 1 27.624 561 ARG A C 1
ATOM 1929 O O . ARG A 1 143 ? -4.986 4.787 -6.13 1 25.484 561 ARG A O 1
ATOM 1950 N N . GLU A 1 144 ? -6.706 5.52 -4.846 1 28.72 562 GLU A N 1
ATOM 1951 C CA . GLU A 1 144 ? -7.737 4.969 -5.728 1 27.722 562 GLU A CA 1
ATOM 1952 C C . GLU A 1 144 ? -7.768 5.722 -7.066 1 22.194 562 GLU A C 1
ATOM 1953 O O . GLU A 1 144 ? -7.926 5.143 -8.131 1 25.876 562 GLU A O 1
ATOM 1965 N N . TRP A 1 145 ? -7.628 7.029 -7.01 1 23.485 563 TRP A N 1
ATOM 1966 C CA . TRP A 1 145 ? -7.677 7.841 -8.206 1 24.611 563 TRP A CA 1
ATOM 1967 C C . TRP A 1 145 ? -6.508 7.518 -9.118 1 26.81 563 TRP A C 1
ATOM 1968 O O . TRP A 1 145 ? -6.707 7.379 -10.315 1 24.541 563 TRP A O 1
ATOM 1989 N N . PHE A 1 146 ? -5.313 7.369 -8.525 1 25.906 564 PHE A N 1
ATOM 1990 C CA . PHE A 1 146 ? -4.129 7.01 -9.295 1 24.803 564 PHE A CA 1
ATOM 1991 C C . PHE A 1 146 ? -4.344 5.645 -9.959 1 24.98 564 PHE A C 1
ATOM 1992 O O . PHE A 1 146 ? -4.119 5.529 -11.157 1 26.136 564 PHE A O 1
ATOM 2009 N N . PHE A 1 147 ? -4.805 4.654 -9.18 1 24.869 565 PHE A N 1
ATOM 2010 C CA . PHE A 1 147 ? -5.096 3.329 -9.683 1 27.744 565 PHE A CA 1
ATOM 2011 C C . PHE A 1 147 ? -6.086 3.445 -10.838 1 26.494 565 PHE A C 1
ATOM 2012 O O . PHE A 1 147 ? -5.811 2.94 -11.927 1 29.631 565 PHE A O 1
ATOM 2029 N N . LEU A 1 148 ? -7.256 4.058 -10.595 1 26.555 566 LEU A N 1
ATOM 2030 C CA . LEU A 1 148 ? -8.318 4.068 -11.612 1 24.981 566 LEU A CA 1
ATOM 2031 C C . LEU A 1 148 ? -7.907 4.878 -12.835 1 27.003 566 LEU A C 1
ATOM 2032 O O . LEU A 1 148 ? -8.115 4.389 -13.957 1 22.117 566 LEU A O 1
ATOM 2048 N N . LEU A 1 149 ? -7.302 6.086 -12.643 1 25.612 567 LEU A N 1
ATOM 2049 C CA . LEU A 1 149 ? -6.842 6.889 -13.771 1 25.332 567 LEU A CA 1
ATOM 2050 C C . LEU A 1 149 ? -5.808 6.138 -14.635 1 23.631 567 LEU A C 1
ATOM 2051 O O . LEU A 1 149 ? -5.913 6.185 -15.849 1 23.325 567 LEU A O 1
ATOM 2067 N N . SER A 1 150 ? -4.966 5.304 -14.01 1 28.228 568 SER A N 1
ATOM 2068 C CA . SER A 1 150 ? -3.912 4.543 -14.661 1 24.921 568 SER A CA 1
ATOM 2069 C C . SER A 1 150 ? -4.464 3.438 -15.561 1 28.266 568 SER A C 1
ATOM 2070 O O . SER A 1 150 ? -3.782 3.121 -16.524 1 22.619 568 SER A O 1
ATOM 2078 N N . HIS A 1 151 ? -5.685 2.923 -15.289 1 28.349 569 HIS A N 1
ATOM 2079 C CA . HIS A 1 151 ? -6.43 2.082 -16.231 1 28.153 569 HIS A CA 1
ATOM 2080 C C . HIS A 1 151 ? -7.24 2.87 -17.251 1 29.68 569 HIS A C 1
ATOM 2081 O O . HIS A 1 151 ? -7.367 2.436 -18.408 1 28.335 569 HIS A O 1
ATOM 2096 N N . GLU A 1 152 ? -7.83 3.991 -16.825 1 25.292 570 GLU A N 1
ATOM 2097 C CA . GLU A 1 152 ? -8.702 4.795 -17.693 1 29.177 570 GLU A CA 1
ATOM 2098 C C . GLU A 1 152 ? -8 5.277 -18.959 1 32.496 570 GLU A C 1
ATOM 2099 O O . GLU A 1 152 ? -8.614 5.305 -20.02 1 32.221 570 GLU A O 1
ATOM 2111 N N . VAL A 1 153 ? -6.703 5.637 -18.858 1 29.434 571 VAL A N 1
ATOM 2112 C CA . VAL A 1 153 ? -5.923 6.091 -19.999 1 29.34 571 VAL A CA 1
ATOM 2113 C C . VAL A 1 153 ? -5.767 5.015 -21.096 1 28.708 571 VAL A C 1
ATOM 2114 O O . VAL A 1 153 ? -5.402 5.367 -22.19 1 29.727 571 VAL A O 1
ATOM 2127 N N . LEU A 1 154 ? -5.975 3.726 -20.81 1 30.116 572 LEU A N 1
ATOM 2128 C CA . LEU A 1 154 ? -5.893 2.651 -21.784 1 27.822 572 LEU A CA 1
ATOM 2129 C C . LEU A 1 154 ? -7.178 2.445 -22.591 1 29.052 572 LEU A C 1
ATOM 2130 O O . LEU A 1 154 ? -7.238 1.502 -23.37 1 26.574 572 LEU A O 1
ATOM 2146 N N . ASN A 1 155 ? -8.239 3.2 -22.334 1 29.391 573 ASN A N 1
ATOM 2147 C CA . ASN A 1 155 ? -9.484 3.104 -23.072 1 33.229 573 ASN A CA 1
ATOM 2148 C C . ASN A 1 155 ? -9.221 3.214 -24.586 1 32.231 573 ASN A C 1
ATOM 2149 O O . ASN A 1 155 ? -8.677 4.24 -25.036 1 30.255 573 ASN A O 1
ATOM 2160 N N . PRO A 1 156 ? -9.497 2.143 -25.391 1 35.453 574 PRO A N 1
ATOM 2161 C CA . PRO A 1 156 ? -9.335 2.16 -26.867 1 37.229 574 PRO A CA 1
ATOM 2162 C C . PRO A 1 156 ? -9.892 3.35 -27.627 1 34.854 574 PRO A C 1
ATOM 2163 O O . PRO A 1 156 ? -9.303 3.773 -28.611 1 35.438 574 PRO A O 1
ATOM 2174 N N . MET A 1 157 ? -11.012 3.883 -27.119 1 33.035 575 MET A N 1
ATOM 2175 C CA . MET A 1 157 ? -11.572 5.171 -27.52 1 43.679 575 MET A CA 1
ATOM 2176 C C . MET A 1 157 ? -10.556 6.277 -27.8 1 42.45 575 MET A C 1
ATOM 2177 O O . MET A 1 157 ? -10.881 7.157 -28.577 1 47.655 575 MET A O 1
ATOM 2191 N N . TYR A 1 158 ? -9.467 6.371 -27.02 1 42.521 576 TYR A N 1
ATOM 2192 C CA . TYR A 1 158 ? -8.5 7.471 -27.103 1 38.443 576 TYR A CA 1
ATOM 2193 C C . TYR A 1 158 ? -7.399 7.166 -28.1 1 33.152 576 TYR A C 1
ATOM 2194 O O . TYR A 1 158 ? -6.592 8.059 -28.38 1 34.769 576 TYR A O 1
ATOM 2212 N N . CYS A 1 159 ? -7.33 5.901 -28.561 1 30.559 577 CYS A N 1
ATOM 2213 C CA . CYS A 1 159 ? -6.4 5.439 -29.578 1 37.746 577 CYS A CA 1
ATOM 2214 C C . CYS A 1 159 ? -4.936 5.453 -29.162 1 38.237 577 CYS A C 1
ATOM 2215 O O . CYS A 1 159 ? -4.063 5.319 -30.038 1 33.763 577 CYS A O 1
ATOM 2223 N N . LEU A 1 160 ? -4.638 5.636 -27.862 1 39.28 578 LEU A N 1
ATOM 2224 C CA . LEU A 1 160 ? -3.272 5.951 -27.451 1 35.784 578 LEU A CA 1
ATOM 2225 C C . LEU A 1 160 ? -2.372 4.72 -27.473 1 31.707 578 LEU A C 1
ATOM 2226 O O . LEU A 1 160 ? -1.23 4.832 -27.915 1 35.597 578 LEU A O 1
ATOM 2242 N N . PHE A 1 161 ? -2.897 3.547 -27.111 1 35.599 579 PHE A N 1
ATOM 2243 C CA . PHE A 1 161 ? -2.091 2.363 -26.835 1 36.444 579 PHE A CA 1
ATOM 2244 C C . PHE A 1 161 ? -2.585 1.17 -27.645 1 38.941 579 PHE A C 1
ATOM 2245 O O . PHE A 1 161 ? -3.725 1.098 -28.041 1 46.195 579 PHE A O 1
ATOM 2262 N N . GLU A 1 162 ? -1.733 0.194 -27.836 1 41.318 580 GLU A N 1
ATOM 2263 C CA . GLU A 1 162 ? -2.196 -1.132 -28.208 1 43.717 580 GLU A CA 1
ATOM 2264 C C . GLU A 1 162 ? -1.333 -2.154 -27.48 1 45.014 580 GLU A C 1
ATOM 2265 O O . GLU A 1 162 ? -0.344 -1.79 -26.873 1 41.831 580 GLU A O 1
ATOM 2277 N N . TYR A 1 163 ? -1.7 -3.422 -27.596 1 38.908 581 TYR A N 1
ATOM 2278 C CA . TYR A 1 163 ? -0.918 -4.535 -27.093 1 45.297 581 TYR A CA 1
ATOM 2279 C C . TYR A 1 163 ? -0.29 -5.325 -28.242 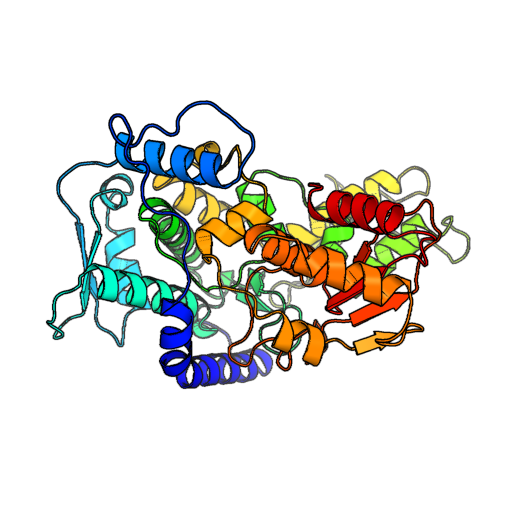1 41.848 581 TYR A C 1
ATOM 2280 O O . TYR A 1 163 ? -0.878 -5.442 -29.306 1 54.16 581 TYR A O 1
A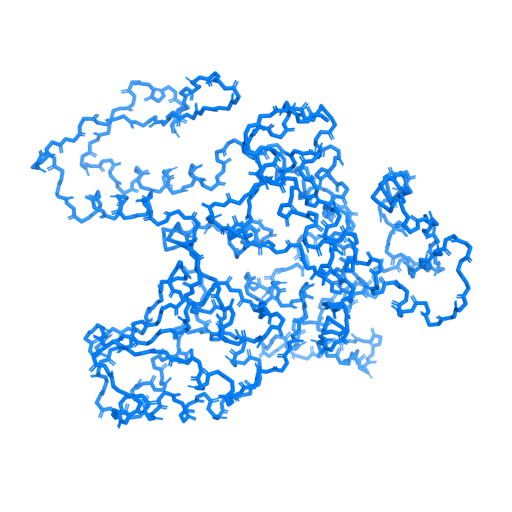TOM 2298 N N . ALA A 1 164 ? 0.886 -5.912 -27.985 1 43.339 582 ALA A N 1
ATOM 2299 C CA . ALA A 1 164 ? 1.601 -6.742 -28.943 1 41.151 582 ALA A CA 1
ATOM 2300 C C . ALA A 1 164 ? 1.165 -8.211 -28.912 1 49.267 582 ALA A C 1
ATOM 2301 O O . ALA A 1 164 ? 1.344 -8.876 -29.923 1 48.642 582 ALA A O 1
ATOM 2308 N N . GLY A 1 165 ? 0.696 -8.76 -27.775 1 45.386 583 GLY A N 1
ATOM 2309 C CA . GLY A 1 165 ? 0.24 -10.142 -27.693 1 45.888 583 GLY A CA 1
ATOM 2310 C C . GLY A 1 165 ? -1.26 -10.167 -27.43 1 48.443 583 GLY A C 1
ATOM 2311 O O . GLY A 1 165 ? -1.854 -9.107 -27.24 1 51.635 583 GLY A O 1
ATOM 2315 N N . LYS A 1 166 ? -1.838 -11.385 -27.337 1 54.592 584 LYS A N 1
ATOM 2316 C CA . LYS A 1 166 ? -3.229 -11.605 -26.943 1 54.178 584 LYS A CA 1
ATOM 2317 C C . LYS A 1 166 ? -3.425 -11.127 -25.514 1 55.871 584 LYS A C 1
ATOM 2318 O O . LYS A 1 166 ? -2.455 -10.99 -24.781 1 43.341 584 LYS A O 1
ATOM 2337 N N . ASN A 1 167 ? -4.685 -10.917 -25.122 1 62.029 585 ASN A N 1
ATOM 2338 C CA . ASN A 1 167 ? -5.01 -10.363 -23.814 1 70.131 585 ASN A CA 1
ATOM 2339 C C . ASN A 1 167 ? -4.445 -8.924 -23.762 1 65.209 585 ASN A C 1
ATOM 2340 O O . ASN A 1 167 ? -4.415 -8.191 -24.775 1 55.562 585 ASN A O 1
ATOM 2351 N N . ASN A 1 168 ? -3.993 -8.516 -22.572 1 59.508 586 ASN A N 1
ATOM 2352 C CA . ASN A 1 168 ? -3.345 -7.239 -22.36 1 61.056 586 ASN A CA 1
ATOM 2353 C C . ASN A 1 168 ? -1.841 -7.464 -22.323 1 43.444 586 ASN A C 1
ATOM 2354 O O . ASN A 1 168 ? -1.236 -7.012 -21.369 1 40.414 586 ASN A O 1
ATOM 2365 N N . TYR A 1 169 ? -1.257 -8.129 -23.349 1 39.775 587 TYR A N 1
ATOM 2366 C CA . TYR A 1 169 ? 0.144 -8.541 -23.298 1 36.824 587 TYR A CA 1
ATOM 2367 C C . TYR A 1 169 ? 0.953 -7.501 -24.07 1 38.429 587 TYR A C 1
ATOM 2368 O O . TYR A 1 169 ? 0.692 -7.26 -25.269 1 32.255 587 TYR A O 1
ATOM 2386 N N . CYS A 1 170 ? 1.937 -6.902 -23.369 1 34.448 588 CYS A N 1
ATOM 2387 C CA . CYS A 1 170 ? 2.955 -6.028 -23.926 1 30.266 588 CYS A CA 1
ATOM 2388 C C . CYS A 1 170 ? 2.37 -4.727 -24.467 1 29.69 588 CYS A C 1
ATOM 2389 O O . CYS A 1 170 ? 2.235 -4.528 -25.667 1 33.115 588 CYS A O 1
ATOM 2397 N N . LEU A 1 171 ? 2.081 -3.823 -23.528 1 28.333 589 LEU A N 1
ATOM 2398 C CA . LEU A 1 171 ? 1.532 -2.528 -23.851 1 26.498 589 LEU A CA 1
ATOM 2399 C C . LEU A 1 171 ? 2.585 -1.736 -24.621 1 33.297 589 LEU A C 1
ATOM 2400 O O . LEU A 1 171 ? 3.761 -1.778 -24.224 1 30.923 589 LEU A O 1
ATOM 2416 N N . GLN A 1 172 ? 2.131 -1.027 -25.678 1 26.21 590 GLN A N 1
ATOM 2417 C CA . GLN A 1 172 ? 2.958 -0.113 -26.454 1 33.002 590 GLN A CA 1
ATOM 2418 C C . GLN A 1 172 ? 2.127 1.051 -26.966 1 28.938 590 GLN A C 1
ATOM 2419 O O . GLN A 1 172 ? 0.919 0.942 -27.045 1 26.559 590 GLN A O 1
ATOM 2433 N N . ILE A 1 173 ? 2.781 2.184 -27.284 1 34.894 591 ILE A N 1
ATOM 2434 C CA . ILE A 1 173 ? 2.097 3.314 -27.909 1 32.022 591 ILE A CA 1
ATOM 2435 C C . ILE A 1 173 ? 1.609 2.832 -29.279 1 36.163 591 ILE A C 1
ATOM 2436 O O . ILE A 1 173 ? 2.333 2.138 -29.989 1 39.649 591 ILE A O 1
ATOM 2452 N N . ASN A 1 174 ? 0.361 3.201 -29.594 1 39.081 592 ASN A N 1
ATOM 2453 C CA . ASN A 1 174 ? -0.241 2.963 -30.891 1 40.167 592 ASN A CA 1
ATOM 2454 C C . ASN A 1 174 ? 0.387 3.906 -31.924 1 36.673 592 ASN A C 1
ATOM 2455 O O . ASN A 1 174 ? 0.281 5.134 -31.811 1 38.934 592 ASN A O 1
ATOM 2466 N N . PRO A 1 175 ? 1.063 3.37 -32.956 1 40.597 593 PRO A N 1
ATOM 2467 C CA . PRO A 1 175 ? 1.548 4.229 -34.043 1 40.202 593 PRO A CA 1
ATOM 2468 C C . PRO A 1 175 ? 0.51 5.004 -34.862 1 40.693 593 PRO A C 1
ATOM 2469 O O . PRO A 1 175 ? 0.847 6.038 -35.427 1 50.928 593 PRO A O 1
ATOM 2480 N N . ALA A 1 176 ? -0.748 4.538 -34.868 1 43.109 594 ALA A N 1
ATOM 2481 C CA . ALA A 1 176 ? -1.893 5.213 -35.466 1 42.112 594 ALA A CA 1
ATOM 2482 C C . ALA A 1 176 ? -2.648 6.056 -34.441 1 37.982 594 ALA A C 1
ATOM 2483 O O . ALA A 1 176 ? -3.836 6.283 -34.636 1 37.329 594 ALA A O 1
ATOM 2490 N N . SER A 1 177 ? -1.967 6.545 -33.375 1 39.956 595 SER A N 1
ATOM 2491 C CA . SER A 1 177 ? -2.602 7.324 -32.327 1 34.251 595 SER A CA 1
ATOM 2492 C C . SER A 1 177 ? -3.083 8.685 -32.816 1 34.014 595 SER A C 1
ATOM 2493 O O . SER A 1 177 ? -4.093 9.173 -32.29 1 36.057 595 SER A O 1
ATOM 2501 N N . SER A 1 178 ? -2.404 9.28 -33.817 1 36.264 596 SER A N 1
ATOM 2502 C CA . SER A 1 178 ? -2.848 10.523 -34.458 1 40.494 596 SER A CA 1
ATOM 2503 C C . SER A 1 178 ? -4.223 10.454 -35.138 1 45.248 596 SER A C 1
ATOM 2504 O O . SER A 1 178 ? -4.67 11.488 -35.625 1 47.495 596 SER A O 1
ATOM 2512 N N . ILE A 1 179 ? -4.905 9.284 -35.166 1 47.722 597 ILE A N 1
ATOM 2513 C CA . ILE A 1 179 ? -6.361 9.204 -35.332 1 55.752 597 ILE A CA 1
ATOM 2514 C C . ILE A 1 179 ? -7.031 10.182 -34.37 1 52.743 597 ILE A C 1
ATOM 2515 O O . ILE A 1 179 ? -7.855 10.985 -34.796 1 53.859 597 ILE A O 1
ATOM 2531 N N . ASN A 1 180 ? -6.702 10.06 -33.077 1 46.775 598 ASN A N 1
ATOM 2532 C CA . ASN A 1 180 ? -7.038 11.062 -32.077 1 44.831 598 ASN A CA 1
ATOM 2533 C C . ASN A 1 180 ? -6.207 12.308 -32.416 1 46.082 598 ASN A C 1
ATOM 2534 O O . ASN A 1 180 ? -4.992 12.243 -32.327 1 37.273 598 ASN A O 1
ATOM 2545 N N . PRO A 1 181 ? -6.799 13.458 -32.844 1 47.463 599 PRO A N 1
ATOM 2546 C CA . PRO A 1 181 ? -6.018 14.644 -33.222 1 43.14 599 PRO A CA 1
ATOM 2547 C C . PRO A 1 181 ? -5.411 15.356 -32.004 1 40.759 599 PRO A C 1
ATOM 2548 O O . PRO A 1 181 ? -4.331 15.949 -32.123 1 39.426 599 PRO A O 1
ATOM 2559 N N . ASP A 1 182 ? -6.012 15.181 -30.812 1 40.069 600 ASP A N 1
ATOM 2560 C CA . ASP A 1 182 ? -5.411 15.628 -29.554 1 41.252 600 ASP A CA 1
ATOM 2561 C C . ASP A 1 182 ? -4.41 14.642 -28.954 1 36.868 600 ASP A C 1
ATOM 2562 O O . ASP A 1 182 ? -4.132 14.772 -27.78 1 38.868 600 ASP A O 1
ATOM 2571 N N . HIS A 1 183 ? -3.855 13.683 -29.713 1 36.548 601 HIS A N 1
ATOM 2572 C CA . HIS A 1 183 ? -3.13 12.58 -29.081 1 40.973 601 HIS A CA 1
ATOM 2573 C C . HIS A 1 183 ? -1.851 13.031 -28.361 1 41.309 601 HIS A C 1
ATOM 2574 O O . HIS A 1 183 ? -1.522 12.46 -27.315 1 33.27 601 HIS A O 1
ATOM 2589 N N . LEU A 1 184 ? -1.175 14.078 -28.865 1 35.699 602 LEU A N 1
ATOM 2590 C CA . LEU A 1 184 ? 0.074 14.501 -28.277 1 35.036 602 LEU A CA 1
ATOM 2591 C C . LEU A 1 184 ? -0.153 15.189 -26.922 1 32.92 602 LEU A C 1
ATOM 2592 O O . LEU A 1 184 ? 0.651 14.981 -26.005 1 33.282 602 LEU A O 1
ATOM 2608 N N . THR A 1 185 ? -1.203 16.009 -26.798 1 32.027 603 THR A N 1
ATOM 2609 C CA . THR A 1 185 ? -1.603 16.615 -25.534 1 37.095 603 THR A CA 1
ATOM 2610 C C . THR A 1 185 ? -2.057 15.551 -24.52 1 42.05 603 THR A C 1
ATOM 2611 O O . THR A 1 185 ? -1.872 15.726 -23.317 1 37.344 603 THR A O 1
ATOM 2622 N N . TYR A 1 186 ? -2.69 14.471 -24.994 1 36.516 604 TYR A N 1
ATOM 2623 C CA . TYR A 1 186 ? -3 13.34 -24.122 1 42.183 604 TYR A CA 1
ATOM 2624 C C . TYR A 1 186 ? -1.715 12.662 -23.646 1 33.912 604 TYR A C 1
ATOM 2625 O O . TYR A 1 186 ? -1.602 12.373 -22.466 1 29.11 604 TYR A O 1
ATOM 2643 N N . PHE A 1 187 ? -0.737 12.462 -24.515 1 29.683 605 PHE A N 1
ATOM 2644 C CA . PHE A 1 187 ? 0.546 11.909 -24.099 1 32.079 605 PHE A CA 1
ATOM 2645 C C . PHE A 1 187 ? 1.244 12.833 -23.097 1 32.403 605 PHE A C 1
ATOM 2646 O O . PHE A 1 187 ? 1.761 12.284 -22.128 1 30.692 605 PHE A O 1
ATOM 2663 N N . ARG A 1 188 ? 1.088 14.174 -23.218 1 28.401 606 ARG A N 1
ATOM 2664 C CA . ARG A 1 188 ? 1.666 15.114 -22.274 1 29.648 606 ARG A CA 1
ATOM 2665 C C . ARG A 1 188 ? 1.063 14.967 -20.877 1 27.464 606 ARG A C 1
ATOM 2666 O O . ARG A 1 188 ? 1.807 14.844 -19.913 1 28.425 606 ARG A O 1
ATOM 2687 N N . PHE A 1 189 ? -0.267 14.914 -20.785 1 31.144 607 PHE A N 1
ATOM 2688 C CA . PHE A 1 189 ? -1.01 14.663 -19.56 1 29.531 607 PHE A CA 1
ATOM 2689 C C . PHE A 1 189 ? -0.593 13.345 -18.895 1 28 607 PHE A C 1
ATOM 2690 O O . PHE A 1 189 ? -0.459 13.311 -17.681 1 29.163 607 PHE A O 1
ATOM 2707 N N . ILE A 1 190 ? -0.526 12.253 -19.671 1 29.259 608 ILE A N 1
ATOM 2708 C CA . ILE A 1 190 ? -0.037 10.971 -19.176 1 30.613 608 ILE A CA 1
ATOM 2709 C C . ILE A 1 190 ? 1.355 11.125 -18.544 1 26.672 608 ILE A C 1
ATOM 2710 O O . ILE A 1 190 ? 1.576 10.607 -17.44 1 31.16 608 ILE A O 1
ATOM 2726 N N . GLY A 1 191 ? 2.251 11.896 -19.186 1 30.671 609 GLY A N 1
ATOM 2727 C CA . GLY A 1 191 ? 3.578 12.238 -18.66 1 29.208 609 GLY A CA 1
ATOM 2728 C C . GLY A 1 191 ? 3.529 12.95 -17.308 1 28.568 609 GLY A C 1
ATOM 2729 O O . GLY A 1 191 ? 4.059 12.425 -16.331 1 31.254 609 GLY A O 1
ATOM 2733 N N . ARG A 1 192 ? 2.719 14.014 -17.225 1 29.526 610 ARG A N 1
ATOM 2734 C CA . ARG A 1 192 ? 2.467 14.685 -15.948 1 29.192 610 ARG A CA 1
ATOM 2735 C C . ARG A 1 192 ? 1.926 13.747 -14.87 1 28.725 610 ARG A C 1
ATOM 2736 O O . ARG A 1 192 ? 2.396 13.764 -13.721 1 27.018 610 ARG A O 1
ATOM 2757 N N . PHE A 1 193 ? 0.938 12.912 -15.235 1 28.562 611 PHE A N 1
ATOM 2758 C CA . PHE A 1 193 ? 0.278 12.034 -14.261 1 24.748 611 PHE A CA 1
ATOM 2759 C C . PHE A 1 193 ? 1.24 10.982 -13.679 1 24.892 611 PHE A C 1
ATOM 2760 O O . PHE A 1 193 ? 1.299 10.779 -12.453 1 28.016 611 PHE A O 1
ATOM 2777 N N . ILE A 1 194 ? 2.062 10.362 -14.549 1 26.255 612 ILE A N 1
ATOM 2778 C CA . ILE A 1 194 ? 3.069 9.412 -14.116 1 23.925 612 ILE A CA 1
ATOM 2779 C C . ILE A 1 194 ? 4.113 10.086 -13.221 1 23.699 612 ILE A C 1
ATOM 2780 O O . ILE A 1 194 ? 4.544 9.465 -12.243 1 24.579 612 ILE A O 1
ATOM 2796 N N . ALA A 1 195 ? 4.561 11.318 -13.546 1 26.953 613 ALA A N 1
ATOM 2797 C CA . ALA A 1 195 ? 5.493 12.07 -12.691 1 27.852 613 ALA A CA 1
ATOM 2798 C C . ALA A 1 195 ? 4.842 12.376 -11.33 1 28.318 613 ALA A C 1
ATOM 2799 O O . ALA A 1 195 ? 5.463 12.201 -10.258 1 28.006 613 ALA A O 1
ATOM 2806 N N . MET A 1 196 ? 3.545 12.734 -11.36 1 29.96 614 MET A N 1
ATOM 2807 C CA . MET A 1 196 ? 2.812 13.008 -10.138 1 26.537 614 MET A CA 1
ATOM 2808 C C . MET A 1 196 ? 2.726 11.734 -9.318 1 24.928 614 MET A C 1
ATOM 2809 O O . MET A 1 196 ? 2.893 11.813 -8.103 1 26.865 614 MET A O 1
ATOM 2823 N N . ALA A 1 197 ? 2.588 10.556 -9.958 1 21.066 615 ALA A N 1
ATOM 2824 C CA . ALA A 1 197 ? 2.611 9.327 -9.182 1 21.583 615 ALA A CA 1
ATOM 2825 C C . ALA A 1 197 ? 3.934 9.187 -8.424 1 26.144 615 ALA A C 1
ATOM 2826 O O . ALA A 1 197 ? 3.932 8.936 -7.186 1 27.003 615 ALA A O 1
ATOM 2833 N N . LEU A 1 198 ? 5.057 9.291 -9.167 1 25.206 616 LEU A N 1
ATOM 2834 C CA . LEU A 1 198 ? 6.375 9.215 -8.539 1 29.925 616 LEU A CA 1
ATOM 2835 C C . LEU A 1 198 ? 6.546 10.312 -7.479 1 27.311 616 LEU A C 1
ATOM 2836 O O . LEU A 1 198 ? 7.01 10.018 -6.376 1 25.271 616 LEU A O 1
ATOM 2852 N N . TYR A 1 199 ? 6.205 11.55 -7.855 1 27.313 617 TYR A N 1
ATOM 2853 C CA . TYR A 1 199 ? 6.4 12.717 -7.004 1 31.022 617 TYR A CA 1
ATOM 2854 C C . TYR A 1 199 ? 5.718 12.549 -5.642 1 32.717 617 TYR A C 1
ATOM 2855 O O . TYR A 1 199 ? 6.344 12.927 -4.653 1 32.091 617 TYR A O 1
ATOM 2873 N N . HIS A 1 200 ? 4.525 11.916 -5.573 1 25.638 618 HIS A N 1
ATOM 2874 C CA . HIS A 1 200 ? 3.773 11.795 -4.332 1 24.161 618 HIS A CA 1
ATOM 2875 C C . HIS A 1 200 ? 3.803 10.412 -3.738 1 28.629 618 HIS A C 1
ATOM 2876 O O . HIS A 1 200 ? 2.992 10.169 -2.861 1 33.318 618 HIS A O 1
ATOM 2891 N N . GLY A 1 201 ? 4.661 9.505 -4.235 1 31.41 619 GLY A N 1
ATOM 2892 C CA . GLY A 1 201 ? 4.799 8.156 -3.705 1 27.282 619 GLY A CA 1
ATOM 2893 C C . GLY A 1 201 ? 3.544 7.288 -3.881 1 28.208 619 GLY A C 1
ATOM 2894 O O . GLY A 1 201 ? 3.287 6.483 -3.016 1 25.099 619 GLY A O 1
ATOM 2898 N N . LYS A 1 202 ? 2.758 7.467 -4.952 1 26.868 620 LYS A N 1
ATOM 2899 C CA . LYS A 1 202 ? 1.582 6.651 -5.257 1 30.304 620 LYS A CA 1
ATOM 2900 C C . LYS A 1 202 ? 1.817 5.723 -6.447 1 26.55 620 LYS A C 1
ATOM 2901 O O . LYS A 1 202 ? 2.589 6.027 -7.361 1 26.178 620 LYS A O 1
ATOM 2920 N N . PHE A 1 203 ? 1.144 4.572 -6.397 1 29.198 621 PHE A N 1
ATOM 2921 C CA . PHE A 1 203 ? 1.323 3.51 -7.376 1 29.014 621 PHE A CA 1
ATOM 2922 C C . PHE A 1 203 ? 0.285 3.602 -8.494 1 27.536 621 PHE A C 1
ATOM 2923 O O . PHE A 1 203 ? -0.858 4.017 -8.263 1 24.224 621 PHE A O 1
ATOM 2940 N N . ILE A 1 204 ? 0.715 3.2 -9.703 1 27.303 622 ILE A N 1
ATOM 2941 C CA . ILE A 1 204 ? -0.105 3.106 -10.898 1 24.176 622 ILE A CA 1
ATOM 2942 C C . ILE A 1 204 ? -0.011 1.686 -11.432 1 24.967 622 ILE A C 1
ATOM 2943 O O . ILE A 1 204 ? 0.819 0.882 -10.946 1 27.235 622 ILE A O 1
ATOM 2959 N N . ASP A 1 205 ? -0.871 1.393 -12.41 1 25.03 623 ASP A N 1
ATOM 2960 C CA . ASP A 1 205 ? -1.044 0.034 -12.911 1 28.648 623 ASP A CA 1
ATOM 2961 C C . ASP A 1 205 ? -1.288 -0.008 -14.423 1 25.922 623 ASP A C 1
ATOM 2962 O O . ASP A 1 205 ? -1.956 -0.91 -14.927 1 30.21 623 ASP A O 1
ATOM 2971 N N . THR A 1 206 ? -0.702 0.943 -15.156 1 26.658 624 THR A N 1
ATOM 2972 C CA . THR A 1 206 ? -0.978 1.13 -16.564 1 27.518 624 THR A CA 1
ATOM 2973 C C . THR A 1 206 ? -0.373 -0.061 -17.31 1 28.296 624 THR A C 1
ATOM 2974 O O . THR A 1 206 ? -0.957 -0.535 -18.26 1 23.804 624 THR A O 1
ATOM 2985 N N . GLY A 1 207 ? 0.805 -0.52 -16.873 1 25.778 625 GLY A N 1
ATOM 2986 C CA . GLY A 1 207 ? 1.441 -1.723 -17.403 1 27.451 625 GLY A CA 1
ATOM 2987 C C . GLY A 1 207 ? 2.499 -1.442 -18.463 1 25.695 625 GLY A C 1
ATOM 2988 O O . GLY A 1 207 ? 2.743 -2.305 -19.323 1 26.761 625 GLY A O 1
ATOM 2992 N N . PHE A 1 208 ? 3.219 -0.304 -18.336 1 25.852 626 PHE A N 1
ATOM 2993 C CA . PHE A 1 208 ? 4.327 -0.004 -19.229 1 26.118 626 PHE A CA 1
ATOM 2994 C C . PHE A 1 208 ? 5.405 -1.097 -19.156 1 22.661 626 PHE A C 1
ATOM 2995 O O . PHE A 1 208 ? 5.636 -1.705 -18.094 1 22.492 626 PHE A O 1
ATOM 3012 N N . THR A 1 209 ? 6.09 -1.324 -20.3 1 24.616 627 THR A N 1
ATOM 3013 C CA . THR A 1 209 ? 7.127 -2.363 -20.403 1 25.302 627 THR A CA 1
ATOM 3014 C C . THR A 1 209 ? 8.484 -1.824 -19.948 1 22.532 627 THR A C 1
ATOM 3015 O O . THR A 1 209 ? 8.726 -0.604 -19.834 1 23.343 627 THR A O 1
ATOM 3026 N N . LEU A 1 210 ? 9.401 -2.764 -19.699 1 21.749 628 LEU A N 1
ATOM 3027 C CA . LEU A 1 210 ? 10.753 -2.417 -19.301 1 24.614 628 LEU A CA 1
ATOM 3028 C C . LEU A 1 210 ? 11.445 -1.554 -20.347 1 27.709 628 LEU A C 1
ATOM 3029 O O . LEU A 1 210 ? 12.034 -0.534 -19.964 1 36.091 628 LEU A O 1
ATOM 3045 N N . PRO A 1 211 ? 11.393 -1.844 -21.672 1 27.097 629 PRO A N 1
ATOM 3046 C CA . PRO A 1 211 ? 11.938 -0.892 -22.648 1 26.158 629 PRO A CA 1
ATOM 3047 C C . PRO A 1 211 ? 11.335 0.509 -22.606 1 24.332 629 PRO A C 1
ATOM 3048 O O . PRO A 1 211 ? 12.014 1.451 -22.951 1 28.522 629 PRO A O 1
ATOM 3059 N N . PHE A 1 212 ? 10.048 0.664 -22.272 1 26.715 630 PHE A N 1
ATOM 3060 C CA . PHE A 1 212 ? 9.427 1.987 -22.103 1 25.512 630 PHE A CA 1
ATOM 3061 C C . PHE A 1 212 ? 10.057 2.732 -20.915 1 27.3 630 PHE A C 1
ATOM 3062 O O . PHE A 1 212 ? 10.362 3.926 -21.044 1 24.728 630 PHE A O 1
ATOM 3079 N N . TYR A 1 213 ? 10.341 2.016 -19.809 1 26.219 631 TYR A N 1
ATOM 3080 C CA . TYR A 1 213 ? 11.094 2.615 -18.699 1 28.776 631 TYR A CA 1
ATOM 3081 C C . TYR A 1 213 ? 12.502 2.995 -19.143 1 30.732 631 TYR A C 1
ATOM 3082 O O . TYR A 1 213 ? 12.993 4.056 -18.733 1 25.757 631 TYR A O 1
ATOM 3100 N N . LYS A 1 214 ? 13.134 2.13 -19.984 1 25.014 632 LYS A N 1
ATOM 3101 C CA . LYS A 1 214 ? 14.485 2.358 -20.462 1 27.243 632 LYS A CA 1
ATOM 3102 C C . LYS A 1 214 ? 14.56 3.698 -21.18 1 27.611 632 LYS A C 1
ATOM 3103 O O . LYS A 1 214 ? 15.485 4.45 -20.889 1 31.455 632 LYS A O 1
ATOM 3122 N N . ARG A 1 215 ? 13.556 3.994 -22.02 1 28.763 633 ARG A N 1
ATOM 3123 C CA . ARG A 1 215 ? 13.461 5.285 -22.682 1 34.15 633 ARG A CA 1
ATOM 3124 C C . ARG A 1 215 ? 13.29 6.432 -21.67 1 34.544 633 ARG A C 1
ATOM 3125 O O . ARG A 1 215 ? 13.887 7.49 -21.851 1 35.213 633 ARG A O 1
ATOM 3146 N N . MET A 1 216 ? 12.603 6.217 -20.544 1 30.04 634 MET A N 1
ATOM 3147 C CA . MET A 1 216 ? 12.52 7.268 -19.52 1 31.057 634 MET A CA 1
ATOM 3148 C C . MET A 1 216 ? 13.875 7.5 -18.844 1 31.533 634 MET A C 1
ATOM 3149 O O . MET A 1 216 ? 14.067 8.577 -18.29 1 31.925 634 MET A O 1
ATOM 3163 N N . LEU A 1 217 ? 14.797 6.516 -18.906 1 29.293 635 LEU A N 1
ATOM 3164 C CA . LEU A 1 217 ? 16.128 6.627 -18.312 1 25.984 635 LEU A CA 1
ATOM 3165 C C . LEU A 1 217 ? 17.207 7.062 -19.319 1 28.281 635 LEU A C 1
ATOM 3166 O O . LEU A 1 217 ? 18.379 7.028 -18.946 1 32.577 635 LEU A O 1
ATOM 3182 N N . ASN A 1 218 ? 16.841 7.457 -20.566 1 29.698 636 ASN A N 1
ATOM 3183 C CA . ASN A 1 218 ? 17.755 7.655 -21.688 1 30.093 636 ASN A CA 1
ATOM 3184 C C . ASN A 1 218 ? 18.686 6.435 -21.893 1 32.92 636 ASN A C 1
ATOM 3185 O O . ASN A 1 218 ? 19.862 6.609 -22.174 1 34.814 636 ASN A O 1
ATOM 3196 N N . LYS A 1 219 ? 18.204 5.189 -21.661 1 35.195 637 LYS A N 1
ATOM 3197 C CA . LYS A 1 219 ? 18.952 3.947 -21.859 1 31.654 637 LYS A CA 1
ATOM 3198 C C . LYS A 1 219 ? 18.504 3.387 -23.204 1 35.182 637 LYS A C 1
ATOM 3199 O O . LYS A 1 219 ? 17.318 3.519 -23.53 1 33.94 637 LYS A O 1
ATOM 3218 N N . ARG A 1 220 ? 19.458 2.803 -23.962 1 39.825 638 ARG A N 1
ATOM 3219 C CA . ARG A 1 220 ? 19.244 2.359 -25.334 1 43.262 638 ARG A CA 1
ATOM 3220 C C . ARG A 1 220 ? 18.672 0.949 -25.217 1 34.39 638 ARG A C 1
ATOM 3221 O O . ARG A 1 220 ? 19.334 0.061 -24.668 1 31.001 638 ARG A O 1
ATOM 3227 N N . PRO A 1 221 ? 17.453 0.632 -25.695 1 39.847 639 PRO A N 1
ATOM 3228 C CA . PRO A 1 221 ? 16.979 -0.764 -25.611 1 38.153 639 PRO A CA 1
ATOM 3229 C C . PRO A 1 221 ? 17.773 -1.683 -26.539 1 39.799 639 PRO A C 1
ATOM 3230 O O . PRO A 1 221 ? 18.396 -1.21 -27.472 1 36.171 639 PRO A O 1
ATOM 3241 N N . THR A 1 222 ? 17.774 -2.975 -26.212 1 39.392 640 THR A N 1
ATOM 3242 C CA . THR A 1 222 ? 18.691 -3.959 -26.759 1 44.153 640 THR A CA 1
ATOM 3243 C C . THR A 1 222 ? 17.96 -4.972 -27.631 1 47.044 640 THR A C 1
ATOM 3244 O O . THR A 1 222 ? 16.729 -4.979 -27.757 1 43.803 640 THR A O 1
ATOM 3255 N N . LEU A 1 223 ? 18.794 -5.782 -28.289 1 42.115 641 LEU A N 1
ATOM 3256 C CA . LEU A 1 223 ? 18.337 -6.904 -29.056 1 41.908 641 LEU A CA 1
ATOM 3257 C C . LEU A 1 223 ? 17.546 -7.847 -28.144 1 42.707 641 LEU A C 1
ATOM 3258 O O . LEU A 1 223 ? 16.42 -8.199 -28.476 1 38.283 641 LEU A O 1
ATOM 3274 N N . LYS A 1 224 ? 18.104 -8.201 -26.98 1 39.793 642 LYS A N 1
ATOM 3275 C CA . LYS A 1 224 ? 17.387 -9.034 -26.023 1 46.226 642 LYS A CA 1
ATOM 3276 C C . LYS A 1 224 ? 16.012 -8.45 -25.708 1 37.947 642 LYS A C 1
ATOM 3277 O O . LYS A 1 224 ? 15.025 -9.191 -25.753 1 38.578 642 LYS A O 1
ATOM 3296 N N . ASP A 1 225 ? 15.938 -7.134 -25.495 1 36.807 643 ASP A N 1
ATOM 3297 C CA . ASP A 1 225 ? 14.654 -6.489 -25.257 1 34.1 643 ASP A CA 1
ATOM 3298 C C . ASP A 1 225 ? 13.631 -6.677 -26.365 1 38.905 643 ASP A C 1
ATOM 3299 O O . ASP A 1 225 ? 12.447 -6.645 -26.03 1 35.481 643 ASP A O 1
ATOM 3308 N N . LEU A 1 226 ? 14.055 -6.808 -27.659 1 39.408 644 LEU A N 1
ATOM 3309 C CA . LEU A 1 226 ? 13.124 -7.086 -28.751 1 35.733 644 LEU A CA 1
ATOM 3310 C C . LEU A 1 226 ? 12.368 -8.395 -28.513 1 35.807 644 LEU A C 1
ATOM 3311 O O . LEU A 1 226 ? 11.217 -8.498 -28.941 1 33.214 644 LEU A O 1
ATOM 3327 N N . GLU A 1 227 ? 13.046 -9.406 -27.938 1 35.884 645 GLU A N 1
ATOM 3328 C CA . GLU A 1 227 ? 12.416 -10.672 -27.576 1 42.853 645 GLU A CA 1
ATOM 3329 C C . GLU A 1 227 ? 11.207 -10.478 -26.659 1 41.111 645 GLU A C 1
ATOM 3330 O O . GLU A 1 227 ? 10.278 -11.258 -26.807 1 37.213 645 GLU A O 1
ATOM 3342 N N . SER A 1 228 ? 11.226 -9.465 -25.756 1 36.763 646 SER A N 1
ATOM 3343 C CA . SER A 1 228 ? 10.106 -9.176 -24.863 1 43.359 646 SER A CA 1
ATOM 3344 C C . SER A 1 228 ? 8.889 -8.645 -25.625 1 44.547 646 SER A C 1
ATOM 3345 O O . SER A 1 228 ? 7.775 -9.09 -25.341 1 44.736 646 SER A O 1
ATOM 3353 N N . ILE A 1 229 ? 9.121 -7.731 -26.597 1 37.587 647 ILE A N 1
ATOM 3354 C CA . ILE A 1 229 ? 8.073 -7.008 -27.291 1 38.976 647 ILE A CA 1
ATOM 3355 C C . ILE A 1 229 ? 7.674 -7.669 -28.614 1 34.638 647 ILE A C 1
ATOM 3356 O O . ILE A 1 229 ? 6.595 -7.407 -29.095 1 38.653 647 ILE A O 1
ATOM 3372 N N . ASP A 1 230 ? 8.552 -8.415 -29.269 1 36.643 648 ASP A N 1
ATOM 3373 C CA . ASP A 1 230 ? 8.298 -8.869 -30.624 1 36.215 648 ASP A CA 1
ATOM 3374 C C . ASP A 1 230 ? 9.209 -10.052 -30.884 1 43.083 648 ASP A C 1
ATOM 3375 O O . ASP A 1 230 ? 10.263 -9.855 -31.491 1 40.592 648 ASP A O 1
ATOM 3384 N N . PRO A 1 231 ? 8.907 -11.254 -30.323 1 43.061 649 PRO A N 1
ATOM 3385 C CA . PRO A 1 231 ? 9.771 -12.423 -30.519 1 51.26 649 PRO A CA 1
ATOM 3386 C C . PRO A 1 231 ? 10.029 -12.805 -31.984 1 50.835 649 PRO A C 1
ATOM 3387 O O . PRO A 1 231 ? 11.145 -13.231 -32.271 1 46.344 649 PRO A O 1
ATOM 3398 N N . GLU A 1 232 ? 9.014 -12.662 -32.865 1 47.756 650 GLU A N 1
ATOM 3399 C CA . GLU A 1 232 ? 9.155 -12.93 -34.297 1 64.497 650 GLU A CA 1
ATOM 3400 C C . GLU A 1 232 ? 10.272 -12.06 -34.873 1 53.181 650 GLU A C 1
ATOM 3401 O O . GLU A 1 232 ? 11.272 -12.594 -35.333 1 52 650 GLU A O 1
ATOM 3413 N N . PHE A 1 233 ? 10.152 -10.74 -34.682 1 43.788 651 PHE A N 1
ATOM 3414 C CA . PHE A 1 233 ? 11.118 -9.782 -35.168 1 46.14 651 PHE A CA 1
ATOM 3415 C C . PHE A 1 233 ? 12.498 -10.077 -34.576 1 52.74 651 PHE A C 1
ATOM 3416 O O . PHE A 1 233 ? 13.493 -9.998 -35.299 1 52.648 651 PHE A O 1
ATOM 3433 N N . TYR A 1 234 ? 12.532 -10.447 -33.281 1 44.175 652 TYR A N 1
ATOM 3434 C CA . TYR A 1 234 ? 13.738 -10.87 -32.593 1 49.237 652 TYR A CA 1
ATOM 3435 C C . TYR A 1 234 ? 14.356 -12.088 -33.289 1 48.15 652 TYR A C 1
ATOM 3436 O O . TYR A 1 234 ? 15.535 -11.997 -33.615 1 42.061 652 TYR A O 1
ATOM 3454 N N . ASN A 1 235 ? 13.599 -13.207 -33.395 1 47.312 653 ASN A N 1
ATOM 3455 C CA . ASN A 1 235 ? 14.05 -14.474 -33.977 1 57.222 653 ASN A CA 1
ATOM 3456 C C . ASN A 1 235 ? 14.763 -14.252 -35.337 1 63.077 653 ASN A C 1
ATOM 3457 O O . ASN A 1 235 ? 15.767 -14.922 -35.615 1 58.768 653 ASN A O 1
ATOM 3468 N N . SER A 1 236 ? 14.302 -13.281 -36.155 1 49.395 654 SER A N 1
ATOM 3469 C CA . SER A 1 236 ? 14.879 -13.001 -37.463 1 57.78 654 SER A CA 1
ATOM 3470 C C . SER A 1 236 ? 16.181 -12.206 -37.358 1 66.79 654 SER A C 1
ATOM 3471 O O . SER A 1 236 ? 17.19 -12.65 -37.901 1 67.698 654 SER A O 1
ATOM 3479 N N . ILE A 1 237 ? 16.174 -11.062 -36.652 1 65.848 655 ILE A N 1
ATOM 3480 C CA . ILE A 1 237 ? 17.377 -10.257 -36.402 1 56.416 655 ILE A CA 1
ATOM 3481 C C . ILE A 1 237 ? 18.506 -11.172 -35.904 1 59.892 655 ILE A C 1
ATOM 3482 O O . ILE A 1 237 ? 19.647 -11.001 -36.33 1 68.796 655 ILE A O 1
ATOM 3498 N N . VAL A 1 238 ? 18.194 -12.144 -35.03 1 51.348 656 VAL A N 1
ATOM 3499 C CA . VAL A 1 238 ? 19.15 -13.158 -34.59 1 55.118 656 VAL A CA 1
ATOM 3500 C C . VAL A 1 238 ? 19.586 -14.056 -35.749 1 63.622 656 VAL A C 1
ATOM 3501 O O . VAL A 1 238 ? 20.777 -14.301 -35.867 1 91.128 656 VAL A O 1
ATOM 3514 N N . TRP A 1 239 ? 18.644 -14.562 -36.561 1 73.094 657 TRP A N 1
ATOM 3515 C CA . TRP A 1 239 ? 18.969 -15.358 -37.748 1 73.017 657 TRP A CA 1
ATOM 3516 C C . TRP A 1 239 ? 19.593 -14.531 -38.899 1 77.527 657 TRP A C 1
ATOM 3517 O O . TRP A 1 239 ? 19.928 -15.124 -39.916 1 94.96 657 TRP A O 1
ATOM 3523 N N . ILE A 1 240 ? 19.698 -13.186 -38.804 1 76.757 658 ILE A N 1
ATOM 3524 C CA . ILE A 1 240 ? 20.613 -12.371 -39.606 1 71.776 658 ILE A CA 1
ATOM 3525 C C . ILE A 1 240 ? 22.019 -12.501 -39.005 1 87.028 658 ILE A C 1
ATOM 3526 O O . ILE A 1 240 ? 22.96 -12.819 -39.73 1 86.828 658 ILE A O 1
ATOM 3542 N N . LYS A 1 241 ? 22.168 -12.277 -37.69 1 70.043 659 LYS A N 1
ATOM 3543 C CA . LYS A 1 241 ? 23.486 -12.267 -37.061 1 77.683 659 LYS A CA 1
ATOM 3544 C C . LYS A 1 241 ? 24.08 -13.671 -36.885 1 83.013 659 LYS A C 1
ATOM 3545 O O . LYS A 1 241 ? 25.294 -13.767 -36.673 1 63.59 659 LYS A O 1
ATOM 3564 N N . GLU A 1 242 ? 23.223 -14.708 -36.788 1 79.903 660 GLU A N 1
ATOM 3565 C CA . GLU A 1 242 ? 23.63 -16.104 -36.831 1 80.382 660 GLU A CA 1
ATOM 3566 C C . GLU A 1 242 ? 24.153 -16.444 -38.228 1 87.601 660 GLU A C 1
ATOM 3567 O O . GLU A 1 242 ? 25.3 -16.874 -38.337 1 74.86 660 GLU A O 1
ATOM 3579 N N . ASN A 1 243 ? 23.301 -16.266 -39.261 1 95.823 661 ASN A N 1
ATOM 3580 C CA . ASN A 1 243 ? 23.587 -16.689 -40.632 1 102.615 661 ASN A CA 1
ATOM 3581 C C . ASN A 1 243 ? 24.652 -15.779 -41.255 1 90.109 661 ASN A C 1
ATOM 3582 O O . ASN A 1 243 ? 24.711 -14.596 -40.935 1 73.694 661 ASN A O 1
ATOM 3593 N N . ASN A 1 244 ? 25.457 -16.342 -42.179 1 98.389 662 ASN A N 1
ATOM 3594 C CA . ASN A 1 244 ? 26.649 -15.692 -42.727 1 103.009 662 ASN A CA 1
ATOM 3595 C C . ASN A 1 244 ? 26.352 -14.633 -43.809 1 95.781 662 ASN A C 1
ATOM 3596 O O . ASN A 1 244 ? 27.307 -13.988 -44.235 1 123.515 662 ASN A O 1
ATOM 3607 N N . LEU A 1 245 ? 25.1 -14.515 -44.311 1 73.972 663 LEU A N 1
ATOM 3608 C CA . LEU A 1 245 ? 24.686 -13.653 -45.423 1 78.665 663 LEU A CA 1
ATOM 3609 C C . LEU A 1 245 ? 25.06 -14.303 -46.763 1 83.935 663 LEU A C 1
ATOM 3610 O O . LEU A 1 245 ? 26.004 -15.093 -46.854 1 100.32 663 LEU A O 1
ATOM 3626 N N . GLU A 1 246 ? 24.281 -13.964 -47.807 1 80.586 664 GLU A N 1
ATOM 3627 C CA . GLU A 1 246 ? 24.446 -14.444 -49.172 1 82.666 664 GLU A CA 1
ATOM 3628 C C . GLU A 1 246 ? 24.006 -15.903 -49.233 1 85.675 664 GLU A C 1
ATOM 3629 O O . GLU A 1 246 ? 23.006 -16.172 -49.904 1 60.038 664 GLU A O 1
ATOM 3641 N N . GLU A 1 247 ? 24.749 -16.809 -48.55 1 90.569 665 GLU A N 1
ATOM 3642 C CA . GLU A 1 247 ? 24.309 -18.178 -48.304 1 86.191 665 GLU A CA 1
ATOM 3643 C C . GLU A 1 247 ? 22.919 -18.09 -47.669 1 96.528 665 GLU A C 1
ATOM 3644 O O . GLU A 1 247 ? 22.783 -17.459 -46.614 1 82.239 665 GLU A O 1
ATOM 3656 N N . CYS A 1 248 ? 21.91 -18.615 -48.399 1 100.947 666 CYS A N 1
ATOM 3657 C CA . CYS A 1 248 ? 20.484 -18.445 -48.145 1 102.774 666 CYS A CA 1
ATOM 3658 C C . CYS A 1 248 ? 19.983 -17.042 -48.547 1 109.711 666 CYS A C 1
ATOM 3659 O O . CYS A 1 248 ? 18.978 -16.604 -47.993 1 139.22 666 CYS A O 1
ATOM 3667 N N . GLY A 1 249 ? 20.604 -16.356 -49.54 1 104.808 667 GLY A N 1
ATOM 3668 C CA . GLY A 1 249 ? 20.181 -15.035 -50.027 1 93.369 667 GLY A CA 1
ATOM 3669 C C . GLY A 1 249 ? 20.469 -13.902 -49.036 1 96.62 667 GLY A C 1
ATOM 3670 O O . GLY A 1 249 ? 20.926 -14.146 -47.921 1 110.868 667 GLY A O 1
ATOM 3674 N N . LEU A 1 250 ? 20.238 -12.649 -49.454 1 92.313 668 LEU A N 1
ATOM 3675 C CA . LEU A 1 250 ? 20.225 -11.513 -48.534 1 86.751 668 LEU A CA 1
ATOM 3676 C C . LEU A 1 250 ? 19.177 -10.481 -49.003 1 101.423 668 LEU A C 1
ATOM 3677 O O . LEU A 1 250 ? 18.077 -10.496 -48.464 1 106.391 668 LEU A O 1
ATOM 3693 N N . GLU A 1 251 ? 19.445 -9.678 -50.051 1 101.666 669 GLU A N 1
ATOM 3694 C CA . GLU A 1 251 ? 18.474 -8.838 -50.755 1 111.461 669 GLU A CA 1
ATOM 3695 C C . GLU A 1 251 ? 17.847 -7.688 -49.929 1 126.882 669 GLU A C 1
ATOM 3696 O O . GLU A 1 251 ? 16.668 -7.388 -50.15 1 127.472 669 GLU A O 1
ATOM 3708 N N . LEU A 1 252 ? 18.639 -6.943 -49.11 1 129.582 670 LEU A N 1
ATOM 3709 C CA . LEU A 1 252 ? 18.138 -5.941 -48.147 1 104.431 670 LEU A CA 1
ATOM 3710 C C . LEU A 1 252 ? 18.744 -4.554 -48.421 1 90.435 670 LEU A C 1
ATOM 3711 O O . LEU A 1 252 ? 19.866 -4.464 -48.906 1 104.232 670 LEU A O 1
ATOM 3727 N N . TYR A 1 253 ? 18.005 -3.479 -48.084 1 75.615 671 TYR A N 1
ATOM 3728 C CA . TYR A 1 253 ? 18.531 -2.115 -47.97 1 90.6 671 TYR A CA 1
ATOM 3729 C C . TYR A 1 253 ? 18.45 -1.589 -46.515 1 93.475 671 TYR A C 1
ATOM 3730 O O . TYR A 1 253 ? 17.885 -2.223 -45.612 1 73.988 671 TYR A O 1
ATOM 3748 N N . PHE A 1 254 ? 19.096 -0.428 -46.264 1 84.565 672 PHE A N 1
ATOM 3749 C CA . PHE A 1 254 ? 18.922 0.402 -45.072 1 66.961 672 PHE A CA 1
ATOM 3750 C C . PHE A 1 254 ? 17.607 1.161 -45.19 1 66.492 672 PHE A C 1
ATOM 3751 O O . PHE A 1 254 ? 17.567 2.392 -45.225 1 78.448 672 PHE A O 1
ATOM 3768 N N . ILE A 1 255 ? 16.524 0.389 -45.19 1 62.083 673 ILE A N 1
ATOM 3769 C CA . ILE A 1 255 ? 15.166 0.907 -45.178 1 68.457 673 ILE A CA 1
ATOM 3770 C C . ILE A 1 255 ? 14.349 -0.115 -44.399 1 52.577 673 ILE A C 1
ATOM 3771 O O . ILE A 1 255 ? 14.764 -1.274 -44.285 1 44.66 673 ILE A O 1
ATOM 3787 N N . GLN A 1 256 ? 13.181 0.338 -43.938 1 50.161 674 GLN A N 1
ATOM 3788 C CA . GLN A 1 256 ? 12.139 -0.519 -43.412 1 58.097 674 GLN A CA 1
ATOM 3789 C C . GLN A 1 256 ? 10.798 0.147 -43.731 1 59.431 674 GLN A C 1
ATOM 3790 O O . GLN A 1 256 ? 10.711 1.37 -43.694 1 64.146 674 GLN A O 1
ATOM 3804 N N . ASP A 1 257 ? 9.776 -0.66 -44.04 1 67.655 675 ASP A N 1
ATOM 3805 C CA . ASP A 1 257 ? 8.405 -0.215 -44.225 1 72.106 675 ASP A CA 1
ATOM 3806 C C . ASP A 1 257 ? 7.65 -0.19 -42.893 1 74.232 675 ASP A C 1
ATOM 3807 O O . ASP A 1 257 ? 7.933 -0.996 -42.006 1 78.103 675 ASP A O 1
ATOM 3816 N N . MET A 1 258 ? 6.644 0.691 -42.808 1 72.275 676 MET A N 1
ATOM 3817 C CA . MET A 1 258 ? 5.613 0.676 -41.782 1 76.979 676 MET A CA 1
ATOM 3818 C C . MET A 1 258 ? 4.258 0.95 -42.447 1 80.569 676 MET A C 1
ATOM 3819 O O . MET A 1 258 ? 4.234 1.528 -43.526 1 73.144 676 MET A O 1
ATOM 3833 N N . GLU A 1 259 ? 3.145 0.575 -41.784 1 95.71 677 GLU A N 1
ATOM 3834 C CA . GLU A 1 259 ? 1.783 0.721 -42.303 1 100.984 677 GLU A CA 1
ATOM 3835 C C . GLU A 1 259 ? 0.895 1.537 -41.348 1 95.065 677 GLU A C 1
ATOM 3836 O O . GLU A 1 259 ? -0.133 1.037 -40.899 1 104.184 677 GLU A O 1
ATOM 3848 N N . ILE A 1 260 ? 1.22 2.829 -41.113 1 101.288 678 ILE A N 1
ATOM 3849 C CA . ILE A 1 260 ? 0.423 3.699 -40.233 1 111.019 678 ILE A CA 1
ATOM 3850 C C . ILE A 1 260 ? -0.871 4.111 -40.963 1 118.836 678 ILE A C 1
ATOM 3851 O O . ILE A 1 260 ? -0.81 4.947 -41.875 1 103.688 678 ILE A O 1
ATOM 3867 N N . LEU A 1 261 ? -2.029 3.584 -40.486 1 111.648 679 LEU A N 1
ATOM 3868 C CA . LEU A 1 261 ? -3.374 3.807 -41.015 1 102.973 679 LEU A CA 1
ATOM 3869 C C . LEU A 1 261 ? -3.344 3.803 -42.551 1 105.278 679 LEU A C 1
ATOM 3870 O O . LEU A 1 261 ? -3.506 4.855 -43.173 1 115.264 679 LEU A O 1
ATOM 3876 N N . GLY A 1 262 ? -3.025 2.622 -43.129 1 96.859 680 GLY A N 1
ATOM 3877 C CA . GLY A 1 262 ? -2.91 2.412 -44.57 1 92.963 680 GLY A CA 1
ATOM 3878 C C . GLY A 1 262 ? -1.507 2.724 -45.107 1 101.003 680 GLY A C 1
ATOM 3879 O O . GLY A 1 262 ? -0.755 1.773 -45.353 1 98.348 680 GLY A O 1
ATOM 3883 N N . LYS A 1 263 ? -1.19 4.044 -45.247 1 103.149 681 LYS A N 1
ATOM 3884 C CA . LYS A 1 263 ? -0.061 4.631 -45.995 1 100.004 681 LYS A CA 1
ATOM 3885 C C . LYS A 1 263 ? 1.226 3.833 -45.758 1 110.943 681 LYS A C 1
ATOM 3886 O O . LYS A 1 263 ? 1.878 4.042 -44.731 1 132.224 681 LYS A O 1
ATOM 3892 N N . VAL A 1 264 ? 1.541 2.869 -46.668 1 120.627 682 VAL A N 1
ATOM 3893 C CA . VAL A 1 264 ? 2.673 1.946 -46.533 1 107.549 682 VAL A CA 1
ATOM 3894 C C . VAL A 1 264 ? 3.939 2.79 -46.706 1 104.704 682 VAL A C 1
ATOM 3895 O O . VAL A 1 264 ? 4.59 2.767 -47.75 1 101.11 682 VAL A O 1
ATOM 3908 N N . THR A 1 265 ? 4.259 3.529 -45.63 1 104.995 683 THR A N 1
ATOM 3909 C CA . THR A 1 265 ? 5.33 4.504 -45.588 1 97.612 683 THR A CA 1
ATOM 3910 C C . THR A 1 265 ? 6.612 3.687 -45.428 1 94.381 683 THR A C 1
ATOM 3911 O O . THR A 1 265 ? 6.734 2.922 -44.465 1 101.514 683 THR A O 1
ATOM 3922 N N . THR A 1 266 ? 7.493 3.752 -46.442 1 77.058 684 THR A N 1
ATOM 3923 C CA . THR A 1 266 ? 8.862 3.277 -46.305 1 76.051 684 THR A CA 1
ATOM 3924 C C . THR A 1 266 ? 9.6 4.339 -45.504 1 75.775 684 THR A C 1
ATOM 3925 O O . THR A 1 266 ? 9.197 5.501 -45.551 1 61.793 684 THR A O 1
ATOM 3936 N N . HIS A 1 267 ? 10.593 3.882 -44.714 1 80.142 685 HIS A N 1
ATOM 3937 C CA . HIS A 1 267 ? 11.336 4.695 -43.759 1 84.47 685 HIS A CA 1
ATOM 3938 C C . HIS A 1 267 ? 12.8 4.403 -43.994 1 69.032 685 HIS A C 1
ATOM 3939 O O . HIS A 1 267 ? 13.214 3.249 -44.011 1 58.905 685 HIS A O 1
ATOM 3954 N N . GLU A 1 268 ? 13.572 5.472 -44.104 1 79.176 686 GLU A N 1
ATOM 3955 C CA . GLU A 1 268 ? 14.991 5.357 -44.347 1 88.352 686 GLU A CA 1
ATOM 3956 C C . GLU A 1 268 ? 15.563 4.99 -42.974 1 72.447 686 GLU A C 1
ATOM 3957 O O . GLU A 1 268 ? 15.032 5.476 -41.973 1 74.886 686 GLU A O 1
ATOM 3969 N N . LEU A 1 269 ? 16.484 4.015 -42.931 1 64.819 687 LEU A N 1
ATOM 3970 C CA . LEU A 1 269 ? 17.305 3.736 -41.756 1 70.95 687 LEU A CA 1
ATOM 3971 C C . LEU A 1 269 ? 18.394 4.802 -41.645 1 87.296 687 LEU A C 1
ATOM 3972 O O . LEU A 1 269 ? 18.725 5.17 -40.527 1 103.256 687 LEU A O 1
ATOM 3988 N N . LYS A 1 270 ? 18.983 5.213 -42.788 1 107.106 688 LYS A N 1
ATOM 3989 C CA . LYS A 1 270 ? 19.886 6.357 -42.933 1 96.677 688 LYS A CA 1
ATOM 3990 C C . LYS A 1 270 ? 19.271 7.441 -43.826 1 96.857 688 LYS A C 1
ATOM 3991 O O . LYS A 1 270 ? 18.286 7.19 -44.51 1 78.226 688 LYS A O 1
ATOM 4010 N N . GLU A 1 271 ? 19.9 8.63 -43.866 1 91.303 689 GLU A N 1
ATOM 4011 C CA . GLU A 1 271 ? 19.553 9.67 -44.834 1 103.999 689 GLU A CA 1
ATOM 4012 C C . GLU A 1 271 ? 19.964 9.221 -46.247 1 105.571 689 GLU A C 1
ATOM 4013 O O . GLU A 1 271 ? 21.081 8.717 -46.432 1 103.081 689 GLU A O 1
ATOM 4025 N N . GLY A 1 272 ? 19.035 9.383 -47.218 1 88.694 690 GLY A N 1
ATOM 4026 C CA . GLY A 1 272 ? 19.094 8.772 -48.544 1 85.309 690 GLY A CA 1
ATOM 4027 C C . GLY A 1 272 ? 19.151 7.234 -48.538 1 83.234 690 GLY A C 1
ATOM 4028 O O . GLY A 1 272 ? 19.791 6.659 -49.419 1 83.679 690 GLY A O 1
ATOM 4032 N N . GLY A 1 273 ? 18.434 6.584 -47.603 1 69.966 691 GLY A N 1
ATOM 4033 C CA . GLY A 1 273 ? 18.54 5.16 -47.292 1 71.853 691 GLY A CA 1
ATOM 4034 C C . GLY A 1 273 ? 18.126 4.201 -48.422 1 75.692 691 GLY A C 1
ATOM 4035 O O . GLY A 1 273 ? 18.737 3.119 -48.567 1 53.292 691 GLY A O 1
ATOM 4039 N N . GLU A 1 274 ? 17.069 4.594 -49.181 1 81.961 692 GLU A N 1
ATOM 4040 C CA . GLU A 1 274 ? 16.519 3.895 -50.352 1 75.447 692 GLU A CA 1
ATOM 4041 C C . GLU A 1 274 ? 17.618 3.274 -51.229 1 86.423 692 GLU A C 1
ATOM 4042 O O . GLU A 1 274 ? 17.492 2.09 -51.542 1 83.659 692 GLU A O 1
ATOM 4054 N N . SER A 1 275 ? 18.706 4.038 -51.528 1 100.083 693 SER A N 1
ATOM 4055 C CA . SER A 1 275 ? 19.928 3.569 -52.21 1 103.381 693 SER A CA 1
ATOM 4056 C C . SER A 1 275 ? 20.912 2.82 -51.296 1 96.939 693 SER A C 1
ATOM 4057 O O . SER A 1 275 ? 21.555 1.862 -51.752 1 81.52 693 SER A O 1
ATOM 4065 N N . ILE A 1 276 ? 21.074 3.318 -50.049 1 104.32 694 ILE A N 1
ATOM 4066 C CA . ILE A 1 276 ? 21.962 2.741 -49.043 1 88.509 694 ILE A CA 1
ATOM 4067 C C . ILE A 1 276 ? 21.556 1.267 -48.89 1 78.697 694 ILE A C 1
ATOM 4068 O O . ILE A 1 276 ? 2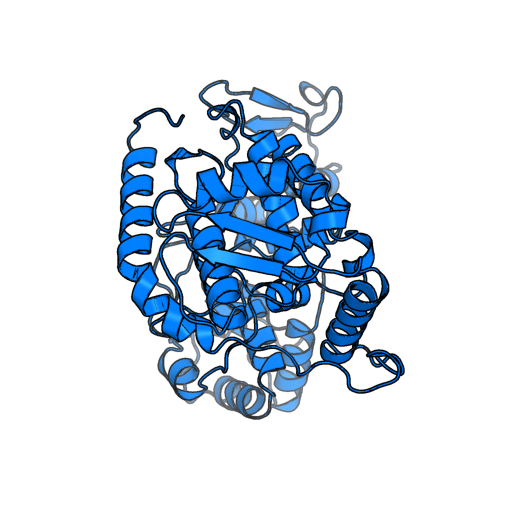0.538 0.998 -48.209 1 44.383 694 ILE A O 1
ATOM 4084 N N . ARG A 1 277 ? 22.369 0.389 -49.555 1 54.211 695 ARG A N 1
ATOM 4085 C CA . ARG A 1 277 ? 22.133 -1.039 -49.742 1 64.235 695 ARG A CA 1
ATOM 4086 C C . ARG A 1 277 ? 22.928 -1.833 -48.697 1 55.427 695 ARG A C 1
ATOM 4087 O O . ARG A 1 277 ? 24.082 -1.497 -48.461 1 70.251 695 ARG A O 1
ATOM 4093 N N . VAL A 1 278 ? 22.323 -2.899 -48.117 1 64.168 696 VAL A N 1
ATOM 4094 C CA . VAL A 1 278 ? 22.852 -3.666 -46.975 1 83.813 696 VAL A CA 1
ATOM 4095 C C . VAL A 1 278 ? 23.795 -4.767 -47.476 1 73.289 696 VAL A C 1
ATOM 4096 O O . VAL A 1 278 ? 23.315 -5.696 -48.131 1 96.614 696 VAL A O 1
ATOM 4109 N N . THR A 1 279 ? 25.055 -4.75 -46.985 1 69.801 697 THR A N 1
ATOM 4110 C CA . THR A 1 279 ? 26.054 -5.815 -47.159 1 87.897 697 THR A CA 1
ATOM 4111 C C . THR A 1 279 ? 26.218 -6.645 -45.866 1 79.424 697 THR A C 1
ATOM 4112 O O . THR A 1 279 ? 25.581 -6.375 -44.851 1 86.397 697 THR A O 1
ATOM 4123 N N . GLU A 1 280 ? 27.062 -7.691 -45.95 1 70.471 698 GLU A N 1
ATOM 4124 C CA . GLU A 1 280 ? 27.637 -8.421 -44.821 1 83.645 698 GLU A CA 1
ATOM 4125 C C . GLU A 1 280 ? 28.556 -7.533 -43.976 1 97.455 698 GLU A C 1
ATOM 4126 O O . GLU A 1 280 ? 28.621 -7.731 -42.762 1 95.692 698 GLU A O 1
ATOM 4138 N N . GLU A 1 281 ? 29.347 -6.657 -44.628 1 100.57 699 GLU A N 1
ATOM 4139 C CA . GLU A 1 281 ? 30.163 -5.652 -43.941 1 107.89 699 GLU A CA 1
ATOM 4140 C C . GLU A 1 281 ? 29.292 -4.664 -43.145 1 104.603 699 GLU A C 1
ATOM 4141 O O . GLU A 1 281 ? 29.749 -4.205 -42.099 1 115.834 699 GLU A O 1
ATOM 4147 N N . ASN A 1 282 ? 28.044 -4.393 -43.595 1 96.463 700 ASN A N 1
ATOM 4148 C CA . ASN A 1 282 ? 27.137 -3.409 -43.012 1 100.51 700 ASN A CA 1
ATOM 4149 C C . ASN A 1 282 ? 26.113 -4.017 -42.038 1 100.639 700 ASN A C 1
ATOM 4150 O O . ASN A 1 282 ? 25.128 -3.356 -41.734 1 90.59 700 ASN A O 1
ATOM 4161 N N . LYS A 1 283 ? 26.399 -5.174 -41.414 1 87.844 701 LYS A N 1
ATOM 4162 C CA . LYS A 1 283 ? 25.376 -6.044 -40.839 1 85.001 701 LYS A CA 1
ATOM 4163 C C . LYS A 1 283 ? 25.137 -5.773 -39.35 1 90.358 701 LYS A C 1
ATOM 4164 O O . LYS A 1 283 ? 24.012 -5.913 -38.88 1 93.983 701 LYS A O 1
ATOM 4183 N N . GLU A 1 284 ? 26.206 -5.526 -38.59 1 84.196 702 GLU A N 1
ATOM 4184 C CA . GLU A 1 284 ? 26.093 -5.195 -37.182 1 76.46 702 GLU A CA 1
ATOM 4185 C C . GLU A 1 284 ? 25.488 -3.795 -37.077 1 66.732 702 GLU A C 1
ATOM 4186 O O . GLU A 1 284 ? 24.59 -3.616 -36.266 1 83.623 702 GLU A O 1
ATOM 4198 N N . GLU A 1 285 ? 25.909 -2.858 -37.943 1 57.706 703 GLU A N 1
ATOM 4199 C CA . GLU A 1 285 ? 25.301 -1.537 -38.087 1 63.71 703 GLU A CA 1
ATOM 4200 C C . GLU A 1 285 ? 23.812 -1.634 -38.397 1 77.628 703 GLU A C 1
ATOM 4201 O O . GLU A 1 285 ? 23.023 -0.844 -37.868 1 84.374 703 GLU A O 1
ATOM 4213 N N . TYR A 1 286 ? 23.491 -2.545 -39.336 1 80.134 704 TYR A N 1
ATOM 4214 C CA . TYR A 1 286 ? 22.128 -2.835 -39.752 1 75.987 704 TYR A CA 1
ATOM 4215 C C . TYR A 1 286 ? 21.271 -3.185 -38.534 1 52.611 704 TYR A C 1
ATOM 4216 O O . TYR A 1 286 ? 20.273 -2.522 -38.308 1 57.786 704 TYR A O 1
ATOM 4234 N N . ILE A 1 287 ? 21.732 -4.184 -37.781 1 55.509 705 ILE A N 1
ATOM 4235 C CA . ILE A 1 287 ? 21.077 -4.719 -36.599 1 69.137 705 ILE A CA 1
ATOM 4236 C C . ILE A 1 287 ? 20.864 -3.62 -35.552 1 71.196 705 ILE A C 1
ATOM 4237 O O . ILE A 1 287 ? 19.738 -3.526 -35.081 1 66.595 705 ILE A O 1
ATOM 4253 N N . MET A 1 288 ? 21.892 -2.785 -35.269 1 68.491 706 MET A N 1
ATOM 4254 C CA . MET A 1 288 ? 21.801 -1.649 -34.35 1 74.101 706 MET A CA 1
ATOM 4255 C C . MET A 1 288 ? 20.745 -0.656 -34.82 1 66.62 706 MET A C 1
ATOM 4256 O O . MET A 1 288 ? 19.851 -0.317 -34.038 1 57.513 706 MET A O 1
ATOM 4270 N N . LEU A 1 289 ? 20.803 -0.252 -36.089 1 53.43 707 LEU A N 1
ATOM 4271 C CA . LEU A 1 289 ? 19.798 0.667 -36.624 1 51.749 707 LEU A CA 1
ATOM 4272 C C . LEU A 1 289 ? 18.383 0.064 -36.6 1 46.006 707 LEU A C 1
ATOM 4273 O O . LEU A 1 289 ? 17.388 0.775 -36.41 1 39.814 707 LEU A O 1
ATOM 4289 N N . LEU A 1 290 ? 18.286 -1.25 -36.8 1 42.025 708 LEU A N 1
ATOM 4290 C CA . LEU A 1 290 ? 16.99 -1.875 -36.959 1 49.556 708 LEU A CA 1
ATOM 4291 C C . LEU A 1 290 ? 16.389 -2.158 -35.583 1 38.137 708 LEU A C 1
ATOM 4292 O O . LEU A 1 290 ? 15.185 -1.989 -35.429 1 40.595 708 LEU A O 1
ATOM 4308 N N . THR A 1 291 ? 17.21 -2.644 -34.634 1 48.534 709 THR A N 1
ATOM 4309 C CA . THR A 1 291 ? 16.875 -2.693 -33.214 1 45.705 709 THR A CA 1
ATOM 4310 C C . THR A 1 291 ? 16.276 -1.346 -32.778 1 46.711 709 THR A C 1
ATOM 4311 O O . THR A 1 291 ? 15.108 -1.317 -32.385 1 37.606 709 THR A O 1
ATOM 4322 N N . ASP A 1 292 ? 17.004 -0.242 -33.042 1 47.534 710 ASP A N 1
ATOM 4323 C CA . ASP A 1 292 ? 16.614 1.103 -32.672 1 45.534 710 ASP A CA 1
ATOM 4324 C C . ASP A 1 292 ? 15.3 1.445 -33.368 1 46.183 710 ASP A C 1
ATOM 4325 O O . ASP A 1 292 ? 14.361 1.849 -32.691 1 40.55 710 ASP A O 1
ATOM 4334 N N . TRP A 1 293 ? 15.199 1.183 -34.681 1 50.72 711 TRP A N 1
ATOM 4335 C CA . TRP A 1 293 ? 13.999 1.423 -35.48 1 44.704 711 TRP A CA 1
ATOM 4336 C C . TRP A 1 293 ? 12.755 0.803 -34.84 1 40.652 711 TRP A C 1
ATOM 4337 O O . TRP A 1 293 ? 11.74 1.495 -34.682 1 43.816 711 TRP A O 1
ATOM 4358 N N . ARG A 1 294 ? 12.814 -0.503 -34.515 1 32.732 712 ARG A N 1
ATOM 4359 C CA . ARG A 1 294 ? 11.631 -1.204 -34.049 1 36.781 712 ARG A CA 1
ATOM 4360 C C . ARG A 1 294 ? 11.062 -0.597 -32.759 1 34.021 712 ARG A C 1
ATOM 4361 O O . ARG A 1 294 ? 9.859 -0.561 -32.595 1 38.376 712 ARG A O 1
ATOM 4382 N N . PHE A 1 295 ? 11.903 -0.157 -31.836 1 40.075 713 PHE A N 1
ATOM 4383 C CA . PHE A 1 295 ? 11.424 0.5 -30.618 1 44.792 713 PHE A CA 1
ATOM 4384 C C . PHE A 1 295 ? 10.858 1.898 -30.88 1 51.884 713 PHE A C 1
ATOM 4385 O O . PHE A 1 295 ? 9.891 2.248 -30.223 1 52.818 713 PHE A O 1
ATOM 4402 N N . THR A 1 296 ? 11.409 2.675 -31.832 1 47.709 714 THR A N 1
ATOM 4403 C CA . THR A 1 296 ? 11.039 4.083 -32.045 1 50.548 714 THR A CA 1
ATOM 4404 C C . THR A 1 296 ? 9.994 4.285 -33.155 1 55.03 714 THR A C 1
ATOM 4405 O O . THR A 1 296 ? 9.345 5.337 -33.177 1 49.529 714 THR A O 1
ATOM 4416 N N . ARG A 1 297 ? 9.8 3.303 -34.065 1 55.239 715 ARG A N 1
ATOM 4417 C CA . ARG A 1 297 ? 9.067 3.515 -35.314 1 49.791 715 ARG A CA 1
ATOM 4418 C C . ARG A 1 297 ? 7.62 3.872 -35.016 1 48.492 715 ARG A C 1
ATOM 4419 O O . ARG A 1 297 ? 7.003 3.188 -34.215 1 54.143 715 ARG A O 1
ATOM 4440 N N . GLY A 1 298 ? 7.139 4.998 -35.574 1 42.434 716 GLY A N 1
ATOM 4441 C CA . GLY A 1 298 ? 5.742 5.373 -35.508 1 40.563 716 GLY A CA 1
ATOM 4442 C C . GLY A 1 298 ? 5.323 6.014 -34.178 1 45.289 716 GLY A C 1
ATOM 4443 O O . GLY A 1 298 ? 4.184 6.475 -34.107 1 41.52 716 GLY A O 1
ATOM 4447 N N . VAL A 1 299 ? 6.217 6.113 -33.166 1 41.237 717 VAL A N 1
ATOM 4448 C CA . VAL A 1 299 ? 5.835 6.54 -31.829 1 41.639 717 VAL A CA 1
ATOM 4449 C C . VAL A 1 299 ? 6.766 7.635 -31.325 1 44.049 717 VAL A C 1
ATOM 4450 O O . VAL A 1 299 ? 6.772 7.873 -30.128 1 45.235 717 VAL A O 1
ATOM 4463 N N . GLU A 1 300 ? 7.409 8.409 -32.221 1 39.989 718 GLU A N 1
ATOM 4464 C CA . GLU A 1 300 ? 8.395 9.37 -31.782 1 41.643 718 GLU A CA 1
ATOM 4465 C C . GLU A 1 300 ? 7.772 10.602 -31.118 1 34.7 718 GLU A C 1
ATOM 4466 O O . GLU A 1 300 ? 8.228 10.946 -30.027 1 32.488 718 GLU A O 1
ATOM 4478 N N . GLU A 1 301 ? 6.832 11.301 -31.777 1 33.598 719 GLU A N 1
ATOM 4479 C CA . GLU A 1 301 ? 6.235 12.514 -31.227 1 36.468 719 GLU A CA 1
ATOM 4480 C C . GLU A 1 301 ? 5.469 12.255 -29.913 1 34.403 719 GLU A C 1
ATOM 4481 O O . GLU A 1 301 ? 5.436 13.085 -29.004 1 31.92 719 GLU A O 1
ATOM 4493 N N . GLN A 1 302 ? 4.835 11.081 -29.861 1 30.476 720 GLN A N 1
ATOM 4494 C CA . GLN A 1 302 ? 4.023 10.617 -28.75 1 29.754 720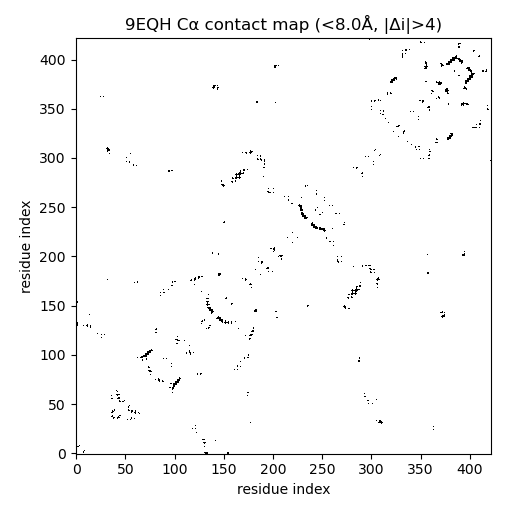 GLN A CA 1
ATOM 4495 C C . GLN A 1 302 ? 4.893 10.418 -27.516 1 28.603 720 GLN A C 1
ATOM 4496 O O . GLN A 1 302 ? 4.549 10.96 -26.468 1 31.968 720 GLN A O 1
ATOM 4510 N N . THR A 1 303 ? 6.02 9.697 -27.678 1 31.151 721 THR A N 1
ATOM 4511 C CA . THR A 1 303 ? 7.015 9.479 -26.634 1 30.275 721 THR A CA 1
ATOM 4512 C C . THR A 1 303 ? 7.666 10.795 -26.176 1 40.385 721 THR A C 1
ATOM 4513 O O . THR A 1 303 ? 7.841 10.979 -24.942 1 27.494 721 THR A O 1
ATOM 4524 N N . LYS A 1 304 ? 7.967 11.712 -27.145 1 34.346 722 LYS A N 1
ATOM 4525 C CA . LYS A 1 304 ? 8.514 13.018 -26.802 1 36.24 722 LYS A CA 1
ATOM 4526 C C . LYS A 1 304 ? 7.531 13.793 -25.91 1 31.342 722 LYS A C 1
ATOM 4527 O O . LYS A 1 304 ? 7.947 14.423 -24.927 1 27.88 722 LYS A O 1
ATOM 4546 N N . ALA A 1 305 ? 6.235 13.747 -26.26 1 33.071 723 ALA A N 1
ATOM 4547 C CA . ALA A 1 305 ? 5.216 14.483 -25.533 1 32.447 723 ALA A CA 1
ATOM 4548 C C . ALA A 1 305 ? 5.041 13.875 -24.148 1 29.006 723 ALA A C 1
ATOM 4549 O O . ALA A 1 305 ? 4.976 14.616 -23.189 1 27.463 723 ALA A O 1
ATOM 4556 N N . PHE A 1 306 ? 5.13 12.535 -24.054 1 30.524 724 PHE A N 1
ATOM 4557 C CA . PHE A 1 306 ? 5.123 11.845 -22.769 1 30.798 724 PHE A CA 1
ATOM 4558 C C . PHE A 1 306 ? 6.254 12.371 -21.891 1 29 724 PHE A C 1
ATOM 4559 O O . PHE A 1 306 ? 5.999 12.679 -20.74 1 29.999 724 PHE A O 1
ATOM 4576 N N . LEU A 1 307 ? 7.475 12.436 -22.444 1 31.942 725 LEU A N 1
ATOM 4577 C CA . LEU A 1 307 ? 8.683 12.734 -21.696 1 30.969 725 LEU A CA 1
ATOM 4578 C C . LEU A 1 307 ? 8.676 14.195 -21.244 1 32.287 725 LEU A C 1
ATOM 4579 O O . LEU A 1 307 ? 9.025 14.435 -20.092 1 34.307 725 LEU A O 1
ATOM 4595 N N . ASP A 1 308 ? 8.212 15.114 -22.116 1 29.435 726 ASP A N 1
ATOM 4596 C CA . ASP A 1 308 ? 8.062 16.526 -21.821 1 30.225 726 ASP A CA 1
ATOM 4597 C C . ASP A 1 308 ? 7.054 16.787 -20.702 1 30.493 726 ASP A C 1
ATOM 4598 O O . ASP A 1 308 ? 7.305 17.542 -19.78 1 30.24 726 ASP A O 1
ATOM 4607 N N . GLY A 1 309 ? 5.89 16.144 -20.762 1 30.922 727 GLY A N 1
ATOM 4608 C CA . GLY A 1 309 ? 4.962 16.154 -19.636 1 27.821 727 GLY A CA 1
ATOM 4609 C C . GLY A 1 309 ? 5.563 15.652 -18.335 1 30.479 727 GLY A C 1
ATOM 4610 O O . GLY A 1 309 ? 5.363 16.281 -17.287 1 29.113 727 GLY A O 1
ATOM 4614 N N . PHE A 1 310 ? 6.267 14.498 -18.4 1 26.853 728 PHE A N 1
ATOM 4615 C CA . PHE A 1 310 ? 6.889 13.938 -17.221 1 26.884 728 PHE A CA 1
ATOM 4616 C C . PHE A 1 310 ? 7.857 14.988 -16.664 1 30.651 728 PHE A C 1
ATOM 4617 O O . PHE A 1 310 ? 7.777 15.317 -15.486 1 31.049 728 PHE A O 1
ATOM 4634 N N . ASN A 1 311 ? 8.698 15.536 -17.546 1 33.096 729 ASN A N 1
ATOM 4635 C CA . ASN A 1 311 ? 9.902 16.254 -17.153 1 34.31 729 ASN A CA 1
ATOM 4636 C C . ASN A 1 311 ? 9.57 17.618 -16.538 1 32.546 729 ASN A C 1
ATOM 4637 O O . ASN A 1 311 ? 10.272 18.043 -15.657 1 28.372 729 ASN A O 1
ATOM 4648 N N . GLU A 1 312 ? 8.494 18.28 -16.964 1 30.293 730 GLU A N 1
ATOM 4649 C CA . GLU A 1 312 ? 8.072 19.524 -16.349 1 35.439 730 GLU A CA 1
ATOM 4650 C C . GLU A 1 312 ? 7.536 19.38 -14.922 1 35.576 730 GLU A C 1
ATOM 4651 O O . GLU A 1 312 ? 7.469 20.388 -14.25 1 34.107 730 GLU A O 1
ATOM 4663 N N . VAL A 1 313 ? 7.112 18.183 -14.48 1 34.371 731 VAL A N 1
ATOM 4664 C CA . VAL A 1 313 ? 6.641 17.954 -13.131 1 32.867 731 VAL A CA 1
ATOM 4665 C C . VAL A 1 313 ? 7.806 17.409 -12.326 1 35.009 731 VAL A C 1
ATOM 4666 O O . VAL A 1 313 ? 8.018 17.885 -11.215 1 31.766 731 VAL A O 1
ATOM 4679 N N . ALA A 1 314 ? 8.454 16.354 -12.841 1 34.704 732 ALA A N 1
ATOM 4680 C CA . ALA A 1 314 ? 9.534 15.668 -12.152 1 36.105 732 ALA A CA 1
ATOM 4681 C C . ALA A 1 314 ? 10.694 15.553 -13.132 1 37.003 732 ALA A C 1
ATOM 4682 O O . ALA A 1 314 ? 10.583 14.794 -14.089 1 36.506 732 ALA A O 1
ATOM 4689 N N . PRO A 1 315 ? 11.834 16.268 -12.95 1 37.917 733 PRO A N 1
ATOM 4690 C CA . PRO A 1 315 ? 12.938 16.152 -13.892 1 34.633 733 PRO A CA 1
ATOM 4691 C C . PRO A 1 315 ? 13.351 14.691 -14.099 1 32.188 733 PRO A C 1
ATOM 4692 O O . PRO A 1 315 ? 13.541 13.978 -13.121 1 25.63 733 PRO A O 1
ATOM 4703 N N . LEU A 1 316 ? 13.456 14.255 -15.368 1 28.634 734 LEU A N 1
ATOM 4704 C CA . LEU A 1 316 ? 13.96 12.913 -15.694 1 32.144 734 LEU A CA 1
ATOM 4705 C C . LEU A 1 316 ? 15.368 12.712 -15.112 1 28.748 734 LEU A C 1
ATOM 4706 O O . LEU A 1 316 ? 15.664 11.631 -14.576 1 24.121 734 LEU A O 1
ATOM 4722 N N . GLU A 1 317 ? 16.156 13.813 -14.985 1 28.747 735 GLU A N 1
ATOM 4723 C CA . GLU A 1 317 ? 17.498 13.701 -14.405 1 29.213 735 GLU A CA 1
ATOM 4724 C C . GLU A 1 317 ? 17.501 13.117 -12.994 1 26.647 735 GLU A C 1
ATOM 4725 O O . GLU A 1 317 ? 18.47 12.426 -12.661 1 27.664 735 GLU A O 1
ATOM 4737 N N . TRP A 1 318 ? 16.416 13.321 -12.196 1 24.573 736 TRP A N 1
ATOM 473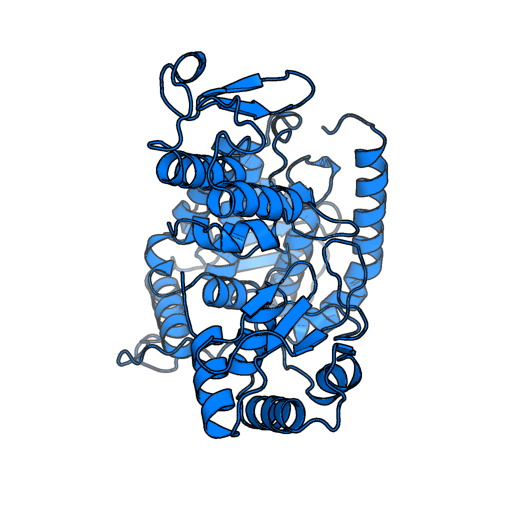8 C CA . TRP A 1 318 ? 16.227 12.71 -10.881 1 23.607 736 TRP A CA 1
ATOM 4739 C C . TRP A 1 318 ? 16.146 11.182 -10.87 1 26.145 736 TRP A C 1
ATOM 4740 O O . TRP A 1 318 ? 16.325 10.588 -9.793 1 25.626 736 TRP A O 1
ATOM 4761 N N . LEU A 1 319 ? 15.903 10.54 -12.033 1 23.995 737 LEU A N 1
ATOM 4762 C CA . LEU A 1 319 ? 15.828 9.087 -12.151 1 25.034 737 LEU A CA 1
ATOM 4763 C C . LEU A 1 319 ? 17.202 8.412 -12.336 1 28.338 737 LEU A C 1
ATOM 4764 O O . LEU A 1 319 ? 17.27 7.165 -12.448 1 26.444 737 LEU A O 1
ATOM 4780 N N . ARG A 1 320 ? 18.284 9.213 -12.363 1 26.06 738 ARG A N 1
ATOM 4781 C CA . ARG A 1 320 ? 19.618 8.779 -12.774 1 25.44 738 ARG A CA 1
ATOM 4782 C C . ARG A 1 320 ? 20.136 7.541 -12.051 1 24.469 738 ARG A C 1
ATOM 4783 O O . ARG A 1 320 ? 20.868 6.779 -12.668 1 31.235 738 ARG A O 1
ATOM 4804 N N . TYR A 1 321 ? 19.819 7.306 -10.776 1 28.584 739 TYR A N 1
ATOM 4805 C CA . TYR A 1 321 ? 20.285 6.083 -10.121 1 24.218 739 TYR A CA 1
ATOM 4806 C C . TYR A 1 321 ? 19.537 4.81 -10.515 1 29.663 739 TYR A C 1
ATOM 4807 O O . TYR A 1 321 ? 20.043 3.706 -10.208 1 29.184 739 TYR A O 1
ATOM 4825 N N . PHE A 1 322 ? 18.299 4.935 -11.029 1 24.831 740 PHE A N 1
ATOM 4826 C CA . PHE A 1 322 ? 17.411 3.778 -11.213 1 29.704 740 PHE A CA 1
ATOM 4827 C C . PHE A 1 322 ? 17.717 3.047 -12.512 1 27.587 740 PHE A C 1
ATOM 4828 O O . PHE A 1 322 ? 17.883 3.724 -13.535 1 26.735 740 PHE A O 1
ATOM 4845 N N . ASP A 1 323 ? 17.774 1.704 -12.473 1 27.875 741 ASP A N 1
ATOM 4846 C CA . ASP A 1 323 ? 17.575 0.937 -13.715 1 33.001 741 ASP A CA 1
ATOM 4847 C C . ASP A 1 323 ? 16.079 0.824 -14.017 1 31.387 741 ASP A C 1
ATOM 4848 O O . ASP A 1 323 ? 15.232 1.212 -13.212 1 29.94 741 ASP A O 1
ATOM 4857 N N . GLU A 1 324 ? 15.765 0.243 -15.182 1 26.841 742 GLU A N 1
ATOM 4858 C CA . GLU A 1 324 ? 14.391 0.154 -15.68 1 23.156 742 GLU A CA 1
ATOM 4859 C C . GLU A 1 324 ? 13.472 -0.681 -14.78 1 20.102 742 GLU A C 1
ATOM 4860 O O . GLU A 1 324 ? 12.307 -0.404 -14.7 1 22.767 742 GLU A O 1
ATOM 4872 N N . LYS A 1 325 ? 13.999 -1.724 -14.141 1 22.12 743 LYS A N 1
ATOM 4873 C CA . LYS A 1 325 ? 13.305 -2.561 -13.178 1 24.214 743 LYS A CA 1
ATOM 4874 C C . LYS A 1 325 ? 13.037 -1.866 -11.842 1 24.775 743 LYS A C 1
ATOM 4875 O O . LYS A 1 325 ? 11.968 -2.035 -11.243 1 22.968 743 LYS A O 1
ATOM 4894 N N . GLU A 1 326 ? 14.01 -1.089 -11.379 1 23.961 744 GLU A N 1
ATOM 4895 C CA . GLU A 1 326 ? 13.834 -0.275 -10.178 1 25.531 744 GLU A CA 1
ATOM 4896 C C . GLU A 1 326 ? 12.786 0.801 -10.468 1 23.611 744 GLU A C 1
ATOM 4897 O O . GLU A 1 326 ? 11.905 0.992 -9.635 1 25.476 744 GLU A O 1
ATOM 4909 N N . LEU A 1 327 ? 12.851 1.425 -11.663 1 23.128 745 LEU A N 1
ATOM 4910 C CA . LEU A 1 327 ? 11.905 2.445 -12.02 1 24.235 745 LEU A CA 1
ATOM 4911 C C . LEU A 1 327 ? 10.498 1.836 -12.02 1 29.99 745 LEU A C 1
ATOM 4912 O O . LEU A 1 327 ? 9.556 2.434 -11.484 1 22.248 745 LEU A O 1
ATOM 4928 N N . GLU A 1 328 ? 10.367 0.635 -12.604 1 28.632 746 GLU A N 1
ATOM 4929 C CA . GLU A 1 328 ? 9.086 -0.037 -12.62 1 25.73 746 GLU A CA 1
ATOM 4930 C C . GLU A 1 328 ? 8.555 -0.2 -11.201 1 24.804 746 GLU A C 1
ATOM 4931 O O . GLU A 1 328 ? 7.392 0.149 -10.928 1 25.848 746 GLU A O 1
ATOM 4943 N N . LEU A 1 329 ? 9.409 -0.747 -10.352 1 24.589 747 LEU A N 1
ATOM 4944 C CA . LEU A 1 329 ? 9.035 -1.002 -8.977 1 31.842 747 LEU A CA 1
ATOM 4945 C C . LEU A 1 329 ? 8.672 0.274 -8.21 1 28.901 747 LEU A C 1
ATOM 4946 O O . LEU A 1 329 ? 7.661 0.271 -7.516 1 26.036 747 LEU A O 1
ATOM 4962 N N . MET A 1 330 ? 9.355 1.385 -8.475 1 31.457 748 MET A N 1
ATOM 4963 C CA . MET A 1 330 ? 8.98 2.657 -7.88 1 34.232 748 MET A CA 1
ATOM 4964 C C . MET A 1 330 ? 7.528 3.018 -8.218 1 30.954 748 MET A C 1
ATOM 4965 O O . MET A 1 330 ? 6.808 3.496 -7.35 1 29.918 748 MET A O 1
ATOM 4979 N N . LEU A 1 331 ? 7.139 2.855 -9.479 1 24.556 749 LEU A N 1
ATOM 4980 C CA . LEU A 1 331 ? 5.83 3.246 -9.991 1 25.297 749 LEU A CA 1
ATOM 4981 C C . LEU A 1 331 ? 4.716 2.255 -9.641 1 28.214 749 LEU A C 1
ATOM 4982 O O . LEU A 1 331 ? 3.548 2.659 -9.548 1 25.556 749 LEU A O 1
ATOM 4998 N N . CYS A 1 332 ? 5.013 0.966 -9.623 1 24.727 750 CYS A N 1
ATOM 4999 C CA . CYS A 1 332 ? 4.022 -0.074 -9.414 1 26.439 750 CYS A CA 1
ATOM 5000 C C . CYS A 1 332 ? 3.889 -0.459 -7.95 1 32.446 750 CYS A C 1
ATOM 5001 O O . CYS A 1 332 ? 2.873 -1.072 -7.589 1 24.855 750 CYS A O 1
ATOM 5009 N N . GLY A 1 333 ? 4.958 -0.233 -7.172 1 27.545 751 GLY A N 1
ATOM 5010 C CA . GLY A 1 333 ? 4.992 -0.71 -5.804 1 30.663 751 GLY A CA 1
ATOM 5011 C C . GLY A 1 333 ? 5.355 -2.188 -5.734 1 34.201 751 GLY A C 1
ATOM 5012 O O . GLY A 1 333 ? 5.145 -2.941 -6.677 1 26.955 751 GLY A O 1
ATOM 5016 N N . MET A 1 334 ? 5.882 -2.623 -4.586 1 29.883 752 MET A N 1
ATOM 5017 C CA . MET A 1 334 ? 6.254 -4.009 -4.41 1 30.281 752 MET A CA 1
ATOM 5018 C C . MET A 1 334 ? 5.02 -4.737 -3.889 1 34.824 752 MET A C 1
ATOM 5019 O O . MET A 1 334 ? 4.166 -4.167 -3.213 1 30.396 752 MET A O 1
ATOM 5033 N N . GLN A 1 335 ? 4.945 -6.027 -4.18 1 39.985 753 GLN A N 1
ATOM 5034 C CA . GLN A 1 335 ? 4.011 -6.918 -3.532 1 42.424 753 GLN A CA 1
ATOM 5035 C C . GLN A 1 335 ? 4.794 -8.095 -2.982 1 39.909 753 GLN A C 1
ATOM 5036 O O . GLN A 1 335 ? 5.896 -8.412 -3.423 1 37.077 753 GLN A O 1
ATOM 5050 N N . GLU A 1 336 ? 4.228 -8.715 -1.956 1 36.418 754 GLU A N 1
ATOM 5051 C CA . GLU A 1 336 ? 4.878 -9.838 -1.325 1 41.595 754 GLU A CA 1
ATOM 5052 C C . GLU A 1 336 ? 4.718 -11.031 -2.26 1 36.329 754 GLU A C 1
ATOM 5053 O O . GLU A 1 336 ? 3.625 -11.296 -2.692 1 40.371 754 GLU A O 1
ATOM 5065 N N . ILE A 1 337 ? 5.776 -11.804 -2.468 1 41.617 755 ILE A N 1
ATOM 5066 C CA . ILE A 1 337 ? 5.726 -12.949 -3.357 1 50.262 755 ILE A CA 1
ATOM 5067 C C . ILE A 1 337 ? 5.506 -14.184 -2.494 1 42.524 755 ILE A C 1
ATOM 5068 O O . ILE A 1 337 ? 6.42 -14.59 -1.787 1 51.22 755 ILE A O 1
ATOM 5084 N N . ASP A 1 338 ? 4.337 -14.821 -2.625 1 57.452 756 ASP A N 1
ATOM 5085 C CA . ASP A 1 338 ? 4.107 -16.125 -2.027 1 56.9 756 ASP A CA 1
ATOM 5086 C C . ASP A 1 338 ? 4.903 -17.182 -2.784 1 50.101 756 ASP A C 1
ATOM 5087 O O . ASP A 1 338 ? 4.456 -17.62 -3.827 1 49.71 756 ASP A O 1
ATOM 5096 N N . MET A 1 339 ? 6.049 -17.555 -2.213 1 48.912 757 MET A N 1
ATOM 5097 C CA . MET A 1 339 ? 6.825 -18.761 -2.488 1 60.407 757 MET A CA 1
ATOM 5098 C C . MET A 1 339 ? 6.019 -20.024 -2.819 1 65.598 757 MET A C 1
ATOM 5099 O O . MET A 1 339 ? 6.484 -20.811 -3.647 1 57.324 757 MET A O 1
ATOM 5113 N N . SER A 1 340 ? 4.887 -20.268 -2.134 1 62.922 758 SER A N 1
ATOM 5114 C CA . SER A 1 340 ? 4.137 -21.51 -2.285 1 58.022 758 SER A CA 1
ATOM 5115 C C . SER A 1 340 ? 3.399 -21.56 -3.607 1 50.49 758 SER A C 1
ATOM 5116 O O . SER A 1 340 ? 3.508 -22.564 -4.281 1 40.316 758 SER A O 1
ATOM 5124 N N . ASP A 1 341 ? 2.595 -20.519 -3.865 1 50.548 759 ASP A N 1
ATOM 5125 C CA . ASP A 1 341 ? 1.96 -20.199 -5.14 1 51.919 759 ASP A CA 1
ATOM 5126 C C . ASP A 1 341 ? 2.954 -20.25 -6.302 1 48.49 759 ASP A C 1
ATOM 5127 O O . ASP A 1 341 ? 2.651 -20.88 -7.324 1 56.715 759 ASP A O 1
ATOM 5136 N N . TRP A 1 342 ? 4.127 -19.614 -6.118 1 41.982 760 TRP A N 1
ATOM 5137 C CA . TRP A 1 342 ? 5.182 -19.569 -7.13 1 48.494 760 TRP A CA 1
ATOM 5138 C C . TRP A 1 342 ? 5.646 -20.979 -7.494 1 49.444 760 TRP A C 1
ATOM 5139 O O . TRP A 1 342 ? 5.509 -21.391 -8.655 1 42.669 760 TRP A O 1
ATOM 5160 N N . GLN A 1 343 ? 6.106 -21.699 -6.47 1 44.574 761 GLN A N 1
ATOM 5161 C CA . GLN A 1 343 ? 6.552 -23.076 -6.584 1 53.665 761 GLN A CA 1
ATOM 5162 C C . GLN A 1 343 ? 5.425 -24.002 -7.046 1 56.199 761 GLN A C 1
ATOM 5163 O O . GLN A 1 343 ? 5.667 -24.854 -7.896 1 54.779 761 GLN A O 1
ATOM 5177 N N . LYS A 1 344 ? 4.192 -23.779 -6.57 1 57.087 762 LYS A N 1
ATOM 5178 C CA . LYS A 1 344 ? 3.045 -24.568 -6.981 1 55.344 762 LYS A CA 1
ATOM 5179 C C . LYS A 1 344 ? 2.792 -24.452 -8.474 1 52.884 762 LYS A C 1
ATOM 5180 O O . LYS A 1 344 ? 2.509 -25.476 -9.082 1 57.406 762 LYS A O 1
ATOM 5199 N N . SER A 1 345 ? 2.861 -23.229 -9.028 1 52.555 763 SER A N 1
ATOM 5200 C CA . SER A 1 345 ? 2.501 -22.956 -10.42 1 48.338 763 SER A CA 1
ATOM 5201 C C . SER A 1 345 ? 3.712 -22.91 -11.36 1 42.175 763 SER A C 1
ATOM 5202 O O . SER A 1 345 ? 3.602 -22.375 -12.457 1 37.865 763 SER A O 1
ATOM 5210 N N . THR A 1 346 ? 4.871 -23.418 -10.937 1 39.059 764 THR A N 1
ATOM 5211 C CA . THR A 1 346 ? 6.007 -23.605 -11.823 1 47.82 764 THR A CA 1
ATOM 5212 C C . THR A 1 346 ? 5.826 -24.905 -12.617 1 52.022 764 THR A C 1
ATOM 5213 O O . THR A 1 346 ? 5.379 -25.9 -12.059 1 56.892 764 THR A O 1
ATOM 5224 N N . ILE A 1 347 ? 6.173 -24.868 -13.92 1 54.814 765 ILE A N 1
ATOM 5225 C CA . ILE A 1 347 ? 6.294 -26.035 -14.792 1 47.033 765 ILE A CA 1
ATOM 5226 C C . ILE A 1 347 ? 7.75 -26.151 -15.216 1 43.753 765 ILE A C 1
ATOM 5227 O O . ILE A 1 347 ? 8.495 -25.168 -15.146 1 37.304 765 ILE A O 1
ATOM 5243 N N . TYR A 1 348 ? 8.136 -27.368 -15.65 1 43.786 766 TYR A N 1
ATOM 5244 C CA . TYR A 1 348 ? 9.519 -27.742 -15.926 1 44.792 766 TYR A CA 1
ATOM 5245 C C . TYR A 1 348 ? 9.62 -28.332 -17.329 1 47.31 766 TYR A C 1
ATOM 5246 O O . TYR A 1 348 ? 8.644 -28.902 -17.808 1 50.211 766 TYR A O 1
ATOM 5264 N N . ARG A 1 349 ? 10.821 -28.191 -17.928 1 47.051 767 ARG A N 1
ATOM 5265 C CA . ARG A 1 349 ? 11.212 -28.761 -19.211 1 46.52 767 ARG A CA 1
ATOM 5266 C C . ARG A 1 349 ? 12.568 -29.422 -19.012 1 46.846 767 ARG A C 1
ATOM 5267 O O . ARG A 1 349 ? 13.544 -28.711 -18.709 1 42.293 767 ARG A O 1
ATOM 5288 N N . HIS A 1 350 ? 12.572 -30.778 -19.026 1 47.861 768 HIS A N 1
ATOM 5289 C CA . HIS A 1 350 ? 13.747 -31.64 -18.9 1 55.56 768 HIS A CA 1
ATOM 5290 C C . HIS A 1 350 ? 14.196 -31.819 -17.445 1 65.848 768 HIS A C 1
ATOM 5291 O O . HIS A 1 350 ? 14.817 -32.832 -17.133 1 74.63 768 HIS A O 1
ATOM 5306 N N . TYR A 1 351 ? 13.987 -30.796 -16.603 1 60.673 769 TYR A N 1
ATOM 5307 C CA . TYR A 1 351 ? 13.923 -30.913 -15.159 1 56.802 769 TYR A CA 1
ATOM 5308 C C . TYR A 1 351 ? 12.573 -31.477 -14.7 1 53.492 769 TYR A C 1
ATOM 5309 O O . TYR A 1 351 ? 11.579 -31.466 -15.424 1 50.946 769 TYR A O 1
ATOM 5327 N N . THR A 1 352 ? 12.599 -32.04 -13.48 1 64.253 770 THR A N 1
ATOM 5328 C CA . THR A 1 352 ? 11.449 -32.234 -12.606 1 62.968 770 THR A CA 1
ATOM 5329 C C . THR A 1 352 ? 11.624 -31.3 -11.419 1 49.884 770 THR A C 1
ATOM 5330 O O . THR A 1 352 ? 12.743 -30.887 -11.155 1 44.218 770 THR A O 1
ATOM 5341 N N . LYS A 1 353 ? 10.56 -31.151 -10.627 1 53.444 771 LYS A N 1
ATOM 5342 C CA . LYS A 1 353 ? 10.627 -30.605 -9.276 1 63.372 771 LYS A CA 1
ATOM 5343 C C . LYS A 1 353 ? 11.766 -31.212 -8.44 1 66.134 771 LYS A C 1
ATOM 5344 O O . LYS A 1 353 ? 12.454 -30.478 -7.738 1 64.171 771 LYS A O 1
ATOM 5363 N N . ASN A 1 354 ? 12.023 -32.525 -8.583 1 75.13 772 ASN A N 1
ATOM 5364 C CA . ASN A 1 354 ? 12.996 -33.252 -7.773 1 69.247 772 ASN A CA 1
ATOM 5365 C C . ASN A 1 354 ? 14.442 -33.098 -8.256 1 73.031 772 ASN A C 1
ATOM 5366 O O . ASN A 1 354 ? 15.347 -33.538 -7.55 1 81.394 772 ASN A O 1
ATOM 5377 N N . SER A 1 355 ? 14.688 -32.481 -9.424 1 68.526 773 SER A N 1
ATOM 5378 C CA . SER A 1 355 ? 16.026 -32.405 -9.986 1 60.011 773 SER A CA 1
ATOM 5379 C C . SER A 1 355 ? 16.966 -31.556 -9.113 1 61.194 773 SER A C 1
ATOM 5380 O O . SER A 1 355 ? 16.521 -30.655 -8.403 1 56.044 773 SER A O 1
ATOM 5388 N N . LYS A 1 356 ? 18.277 -31.844 -9.178 1 62.66 774 LYS A N 1
ATOM 5389 C CA . LYS A 1 356 ? 19.282 -31.245 -8.303 1 61.17 774 LYS A CA 1
ATOM 5390 C C . LYS A 1 356 ? 19.389 -29.725 -8.481 1 50.542 774 LYS A C 1
ATOM 5391 O O . LYS A 1 356 ? 19.454 -28.995 -7.507 1 59.356 774 LYS A O 1
ATOM 5410 N N . GLN A 1 357 ? 19.372 -29.256 -9.726 1 56.261 775 GLN A N 1
ATOM 5411 C CA . GLN A 1 357 ? 19.451 -27.841 -10.041 1 56.309 775 GLN A CA 1
ATOM 5412 C C . GLN A 1 357 ? 18.217 -27.083 -9.555 1 51.964 775 GLN A C 1
ATOM 5413 O O . GLN A 1 357 ? 18.367 -25.925 -9.158 1 51.428 775 GLN A O 1
ATOM 5427 N N . ILE A 1 358 ? 17.034 -27.718 -9.625 1 43.097 776 ILE A N 1
ATOM 5428 C CA . ILE A 1 358 ? 15.758 -27.114 -9.24 1 44.163 776 ILE A CA 1
ATOM 5429 C C . ILE A 1 358 ? 15.668 -26.959 -7.72 1 51.883 776 ILE A C 1
ATOM 5430 O O . ILE A 1 358 ? 15.088 -25.982 -7.226 1 44.005 776 ILE A O 1
ATOM 5446 N N . GLN A 1 359 ? 16.202 -27.95 -6.986 1 52.237 777 GLN A N 1
ATOM 5447 C CA . GLN A 1 359 ? 16.253 -27.904 -5.536 1 52.837 777 GLN A CA 1
ATOM 5448 C C . GLN A 1 359 ? 17.085 -26.701 -5.11 1 49.975 777 GLN A C 1
ATOM 5449 O O . GLN A 1 359 ? 16.612 -25.872 -4.331 1 45.21 777 GLN A O 1
ATOM 5463 N N . TRP A 1 360 ? 18.283 -26.593 -5.707 1 46.46 778 TRP A N 1
ATOM 5464 C CA . TRP A 1 360 ? 19.16 -25.451 -5.481 1 53.677 778 TRP A CA 1
ATOM 5465 C C . TRP A 1 360 ? 18.473 -24.124 -5.831 1 49.22 778 TRP A C 1
ATOM 5466 O O . TRP A 1 360 ? 18.547 -23.216 -5.014 1 47.47 778 TRP A O 1
ATOM 5487 N N . PHE A 1 361 ? 17.707 -24.068 -6.944 1 43.305 779 PHE A N 1
ATOM 5488 C CA . PHE A 1 361 ? 17.044 -22.851 -7.406 1 41.801 779 PHE A CA 1
ATOM 5489 C C . PHE A 1 361 ? 16.145 -22.286 -6.31 1 44.01 779 PHE A C 1
ATOM 5490 O O . PHE A 1 361 ? 16.314 -21.141 -5.897 1 39.069 779 PHE A O 1
ATOM 5507 N N . TRP A 1 362 ? 15.192 -23.113 -5.874 1 46.241 780 TRP A N 1
ATOM 5508 C CA . TRP A 1 362 ? 14.202 -22.733 -4.89 1 47.485 780 TRP A CA 1
ATOM 5509 C C . TRP A 1 362 ? 14.799 -22.479 -3.508 1 49.7 780 TRP A C 1
ATOM 5510 O O . TRP A 1 362 ? 14.241 -21.693 -2.732 1 56.045 780 TRP A O 1
ATOM 5531 N N . GLN A 1 363 ? 15.924 -23.136 -3.206 1 53.861 781 GLN A N 1
ATOM 5532 C CA . GLN A 1 363 ? 16.672 -22.837 -1.998 1 58.548 781 GLN A CA 1
ATOM 5533 C C . GLN A 1 363 ? 17.214 -21.406 -2.08 1 55.502 781 GLN A C 1
ATOM 5534 O O . GLN A 1 363 ? 17.051 -20.666 -1.106 1 49.17 781 GLN A O 1
ATOM 5548 N N . VAL A 1 364 ? 17.785 -21.007 -3.243 1 43.994 782 VAL A N 1
ATOM 5549 C CA . VAL A 1 364 ? 18.304 -19.656 -3.416 1 45.712 782 VAL A CA 1
ATOM 5550 C C . VAL A 1 364 ? 17.143 -18.663 -3.316 1 44.545 782 VAL A C 1
ATOM 5551 O O . VAL A 1 364 ? 17.222 -17.728 -2.536 1 49.206 782 VAL A O 1
ATOM 5564 N N . VAL A 1 365 ? 16.011 -18.98 -3.956 1 46.085 783 VAL A N 1
ATOM 5565 C CA . VAL A 1 365 ? 14.823 -18.157 -3.869 1 44.463 783 VAL A CA 1
ATOM 5566 C C . VAL A 1 365 ? 14.37 -18.094 -2.407 1 48.847 783 VAL A C 1
ATOM 5567 O O . VAL A 1 365 ? 13.997 -17.018 -1.945 1 44.257 783 VAL A O 1
ATOM 5580 N N . LYS A 1 366 ? 14.386 -19.215 -1.683 1 51.817 784 LYS A N 1
ATOM 5581 C CA . LYS A 1 366 ? 13.944 -19.177 -0.297 1 52.455 784 LYS A CA 1
ATOM 5582 C C . LYS A 1 366 ? 14.797 -18.188 0.506 1 42.709 784 LYS A C 1
ATOM 5583 O O . LYS A 1 366 ? 14.225 -17.374 1.202 1 52.021 784 LYS A O 1
ATOM 5602 N N . GLU A 1 367 ? 16.116 -18.159 0.308 1 40.151 785 GLU A N 1
ATOM 5603 C CA . GLU A 1 367 ? 17.015 -17.22 0.976 1 51.593 785 GLU A CA 1
ATOM 5604 C C . GLU A 1 367 ? 16.954 -15.77 0.491 1 49.798 785 GLU A C 1
ATOM 5605 O O . GLU A 1 367 ? 17.453 -14.886 1.191 1 51.564 785 GLU A O 1
ATOM 5617 N N . MET A 1 368 ? 16.426 -15.498 -0.707 1 50.736 786 MET A N 1
ATOM 5618 C CA . MET A 1 368 ? 16.249 -14.119 -1.144 1 41.757 786 MET A CA 1
ATOM 5619 C C . MET A 1 368 ? 15.273 -13.417 -0.217 1 31.05 786 MET A C 1
ATOM 5620 O O . MET A 1 368 ? 14.252 -13.999 0.119 1 37.101 786 MET A O 1
ATOM 5634 N N . ASP A 1 369 ? 15.533 -12.138 0.037 1 36.611 787 ASP A N 1
ATOM 5635 C CA . ASP A 1 369 ? 14.509 -11.193 0.482 1 37.873 787 ASP A CA 1
ATOM 5636 C C . ASP A 1 369 ? 13.504 -10.929 -0.633 1 40.042 787 ASP A C 1
ATOM 5637 O O . ASP A 1 369 ? 13.784 -11.2 -1.8 1 45.773 787 ASP A O 1
ATOM 5646 N N . ASN A 1 370 ? 12.409 -10.274 -0.279 1 32.42 788 ASN A N 1
ATOM 5647 C CA . ASN A 1 370 ? 11.3 -10.012 -1.191 1 43.71 788 ASN A CA 1
ATOM 5648 C C . ASN A 1 370 ? 11.717 -9.219 -2.431 1 36.889 788 ASN A C 1
ATOM 5649 O O . ASN A 1 370 ? 11.207 -9.462 -3.506 1 38.566 788 ASN A O 1
ATOM 5660 N N . GLU A 1 371 ? 12.624 -8.27 -2.253 1 38.287 789 GLU A N 1
ATOM 5661 C CA . GLU A 1 371 ? 13.059 -7.377 -3.305 1 39.709 789 GLU A CA 1
ATOM 5662 C C . GLU A 1 371 ? 13.84 -8.112 -4.399 1 36.988 789 GLU A C 1
ATOM 5663 O O . GLU A 1 371 ? 13.681 -7.744 -5.584 1 34.933 789 GLU A O 1
ATOM 5675 N N . LYS A 1 372 ? 14.711 -9.066 -4.006 1 33.263 790 LYS A N 1
ATOM 5676 C CA . LYS A 1 372 ? 15.406 -9.967 -4.925 1 36.204 790 LYS A CA 1
ATOM 5677 C C . LYS A 1 372 ? 14.481 -11.007 -5.575 1 31.735 790 LYS A C 1
ATOM 5678 O O . LYS A 1 372 ? 14.71 -11.375 -6.728 1 37.088 790 LYS A O 1
ATOM 5697 N N . ARG A 1 373 ? 13.459 -11.476 -4.865 1 29.948 791 ARG A N 1
ATOM 5698 C CA . ARG A 1 373 ? 12.362 -12.227 -5.445 1 30.524 791 ARG A CA 1
ATOM 5699 C C . ARG A 1 373 ? 11.649 -11.433 -6.543 1 29.991 791 ARG A C 1
ATOM 5700 O O . ARG A 1 373 ? 11.354 -12.015 -7.564 1 26.657 791 ARG A O 1
ATOM 5721 N N . ILE A 1 374 ? 11.472 -10.123 -6.378 1 33.381 792 ILE A N 1
ATOM 5722 C CA . ILE A 1 374 ? 10.85 -9.287 -7.394 1 36.852 792 ILE A CA 1
ATOM 5723 C C . ILE A 1 374 ? 11.778 -9.145 -8.6 1 31.998 792 ILE A C 1
ATOM 5724 O O . ILE A 1 374 ? 11.311 -9.244 -9.733 1 33.82 792 ILE A O 1
ATOM 5740 N N . ARG A 1 375 ? 13.063 -8.91 -8.321 1 31.275 793 ARG A N 1
ATOM 5741 C CA . ARG A 1 375 ? 14.11 -8.82 -9.315 1 32.644 793 ARG A CA 1
ATOM 5742 C C . ARG A 1 375 ? 14.108 -10.049 -10.25 1 30.4 793 ARG A C 1
ATOM 5743 O O . ARG A 1 375 ? 14.096 -9.888 -11.481 1 28.267 793 ARG A O 1
ATOM 5764 N N . LEU A 1 376 ? 13.959 -11.247 -9.675 1 27.926 794 LEU A N 1
ATOM 5765 C CA . LEU A 1 376 ? 13.933 -12.5 -10.429 1 33.543 794 LEU A CA 1
ATOM 5766 C C . LEU A 1 376 ? 12.65 -12.608 -11.258 1 31.328 794 LEU A C 1
ATOM 5767 O O . LEU A 1 376 ? 12.716 -13.02 -12.427 1 30.33 794 LEU A O 1
ATOM 5783 N N . LEU A 1 377 ? 11.505 -12.26 -10.646 1 29.586 795 LEU A N 1
ATOM 5784 C CA . LEU A 1 377 ? 10.25 -12.142 -11.362 1 27.476 795 LEU A CA 1
ATOM 5785 C C . LEU A 1 377 ? 10.402 -11.222 -12.57 1 26.442 795 LEU A C 1
ATOM 5786 O O . LEU A 1 377 ? 10.016 -11.62 -13.667 1 28.958 795 LEU A O 1
ATOM 5802 N N . GLN A 1 378 ? 10.994 -10.035 -12.398 1 29.026 796 GLN A N 1
ATOM 5803 C CA . GLN A 1 378 ? 11.2 -9.129 -13.528 1 27.876 796 GLN A CA 1
ATOM 5804 C C . GLN A 1 378 ? 12.179 -9.751 -14.535 1 28.021 796 GLN A C 1
ATOM 5805 O O . GLN A 1 378 ? 11.973 -9.651 -15.709 1 23.57 796 GLN A O 1
ATOM 5819 N N . PHE A 1 379 ? 13.226 -10.455 -14.075 1 28.804 797 PHE A N 1
ATOM 5820 C CA . PHE A 1 379 ? 14.148 -11.096 -14.981 1 26.238 797 PHE A CA 1
ATOM 5821 C C . PHE A 1 379 ? 13.425 -12.093 -15.922 1 26.339 797 PHE A C 1
ATOM 5822 O O . PHE A 1 379 ? 13.665 -12.092 -17.142 1 22.291 797 PHE A O 1
ATOM 5839 N N . VAL A 1 380 ? 12.551 -12.937 -15.369 1 25.574 798 VAL A N 1
ATOM 5840 C CA . VAL A 1 380 ? 11.99 -14.055 -16.116 1 27.174 798 VAL A CA 1
ATOM 5841 C C . VAL A 1 380 ? 10.752 -13.638 -16.919 1 27.624 798 VAL A C 1
ATOM 5842 O O . VAL A 1 380 ? 10.545 -14.174 -18.031 1 33.838 798 VAL A O 1
ATOM 5855 N N . THR A 1 381 ? 9.913 -12.76 -16.348 1 26.568 799 THR A N 1
ATOM 5856 C CA . THR A 1 381 ? 8.629 -12.405 -16.921 1 26.797 799 THR A CA 1
ATOM 5857 C C . THR A 1 381 ? 8.659 -11.031 -17.569 1 27.817 799 THR A C 1
ATOM 5858 O O . THR A 1 381 ? 7.666 -10.734 -18.209 1 29.332 799 THR A O 1
ATOM 5869 N N . GLY A 1 382 ? 9.693 -10.181 -17.337 1 25.498 800 GLY A N 1
ATOM 5870 C CA . GLY A 1 382 ? 9.66 -8.8 -17.798 1 25.082 800 GLY A CA 1
ATOM 5871 C C . GLY A 1 382 ? 8.746 -7.844 -17.024 1 23.484 800 GLY A C 1
ATOM 5872 O O . GLY A 1 382 ? 8.608 -6.706 -17.467 1 23.283 800 GLY A O 1
ATOM 5876 N N . THR A 1 383 ? 8.267 -8.194 -15.809 1 24.744 801 THR A N 1
ATOM 5877 C CA . THR A 1 383 ? 7.512 -7.244 -14.99 1 25.69 801 THR A CA 1
ATOM 5878 C C . THR A 1 383 ? 7.506 -7.688 -13.523 1 25.14 801 THR A C 1
ATOM 5879 O O . THR A 1 383 ? 7.558 -8.86 -13.201 1 29.74 801 THR A O 1
ATOM 5890 N N . CYS A 1 384 ? 7.374 -6.7 -12.623 1 28.09 802 CYS A N 1
ATOM 5891 C CA . CYS A 1 384 ? 7.175 -6.952 -11.191 1 28.522 802 CYS A CA 1
ATOM 5892 C C . CYS A 1 384 ? 5.716 -7.226 -10.864 1 29.142 802 CYS A C 1
ATOM 5893 O O . CYS A 1 384 ? 5.471 -7.645 -9.728 1 34.982 802 CYS A O 1
ATOM 5901 N N . ARG A 1 385 ? 4.79 -6.968 -11.814 1 27.479 803 ARG A N 1
ATOM 5902 C CA . ARG A 1 385 ? 3.354 -7.107 -11.588 1 35.222 803 ARG A CA 1
ATOM 5903 C C . ARG A 1 385 ? 2.918 -8.565 -11.717 1 40.309 803 ARG A C 1
ATOM 5904 O O . ARG A 1 385 ? 3.312 -9.226 -12.668 1 38.832 803 ARG A O 1
ATOM 5925 N N . LEU A 1 386 ? 2.077 -9.006 -10.762 1 53.281 804 LEU A N 1
ATOM 5926 C CA . LEU A 1 386 ? 1.511 -10.354 -10.665 1 54.393 804 LEU A CA 1
ATOM 5927 C C . LEU A 1 386 ? -0.005 -10.271 -10.851 1 50.981 804 LEU A C 1
ATOM 5928 O O . LEU A 1 386 ? -0.63 -9.563 -10.052 1 48.174 804 LEU A O 1
ATOM 5944 N N . PRO A 1 387 ? -0.653 -11.071 -11.741 1 53.131 805 PRO A N 1
ATOM 5945 C CA . PRO A 1 387 ? -2.11 -11.062 -11.887 1 53.238 805 PRO A CA 1
ATOM 5946 C C . PRO A 1 387 ? -2.81 -11.417 -10.581 1 47.696 805 PRO A C 1
ATOM 5947 O O . PRO A 1 387 ? -2.174 -11.905 -9.636 1 41.231 805 PRO A O 1
ATOM 5958 N N . VAL A 1 388 ? -4.102 -11.078 -10.521 1 53.235 806 VAL A N 1
ATOM 5959 C CA . VAL A 1 388 ? -4.892 -11.16 -9.291 1 58.381 806 VAL A CA 1
ATOM 5960 C C . VAL A 1 388 ? -4.903 -12.572 -8.695 1 55.448 806 VAL A C 1
ATOM 5961 O O . VAL A 1 388 ? -4.669 -12.697 -7.494 1 54.909 806 VAL A O 1
ATOM 5974 N N . GLY A 1 389 ? -5.01 -13.628 -9.53 1 61.674 807 GLY A N 1
ATOM 5975 C CA . GLY A 1 389 ? -4.962 -15.002 -9.032 1 58.483 807 GLY A CA 1
ATOM 5976 C C . GLY A 1 389 ? -3.571 -15.489 -8.593 1 68.346 807 GLY A C 1
ATOM 5977 O O . GLY A 1 389 ? -3.501 -16.591 -8.035 1 52.323 807 GLY A O 1
ATOM 5981 N N . GLY A 1 390 ? -2.489 -14.693 -8.809 1 53.756 808 GLY A N 1
ATOM 5982 C CA . GLY A 1 390 ? -1.127 -15.14 -8.598 1 47.924 808 GLY A CA 1
ATOM 5983 C C . GLY A 1 390 ? -0.613 -15.966 -9.783 1 44.45 808 GLY A C 1
ATOM 5984 O O . GLY A 1 390 ? -1.075 -15.819 -10.922 1 47.7 808 GLY A O 1
ATOM 5988 N N . PHE A 1 391 ? 0.339 -16.854 -9.481 1 48.684 809 PHE A N 1
ATOM 5989 C CA . PHE A 1 391 ? 1.178 -17.493 -10.486 1 43.444 809 PHE A CA 1
ATOM 5990 C C . PHE A 1 391 ? 0.454 -18.394 -11.483 1 45.327 809 PHE A C 1
ATOM 5991 O O . PHE A 1 391 ? 0.926 -18.499 -12.611 1 44.579 809 PHE A O 1
ATOM 6008 N N . ALA A 1 392 ? -0.695 -18.999 -11.122 1 48.932 810 ALA A N 1
ATOM 6009 C CA . ALA A 1 392 ? -1.452 -19.814 -12.066 1 43.353 810 ALA A CA 1
ATOM 6010 C C . ALA A 1 392 ? -2.038 -19.007 -13.23 1 43.026 810 ALA A C 1
ATOM 6011 O O . ALA A 1 392 ? -2.211 -19.589 -14.311 1 42.506 810 ALA A O 1
ATOM 6018 N N . GLU A 1 393 ? -2.231 -17.678 -13.073 1 41.86 811 GLU A N 1
ATOM 6019 C CA . GLU A 1 393 ? -2.881 -16.826 -14.07 1 46.224 811 GLU A CA 1
ATOM 6020 C C . GLU A 1 393 ? -1.917 -16.133 -15.037 1 47.928 811 GLU A C 1
ATOM 6021 O O . GLU A 1 393 ? -2.342 -15.268 -15.813 1 56.465 811 GLU A O 1
ATOM 6033 N N . LEU A 1 394 ? -0.652 -16.567 -15.104 1 4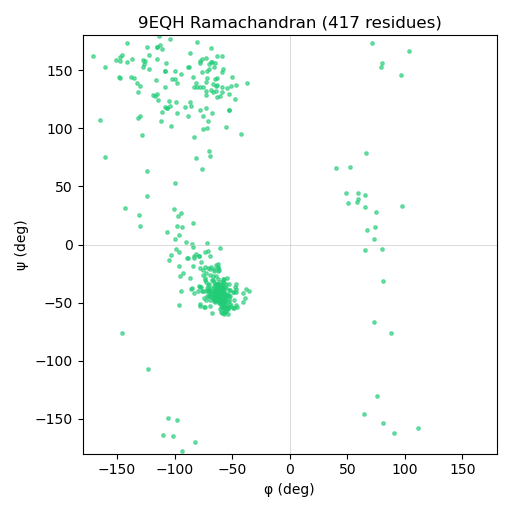6.533 812 LEU A N 1
ATOM 6034 C CA . LEU A 1 394 ? 0.406 -15.784 -15.73 1 42.227 812 LEU A CA 1
ATOM 6035 C C . LEU A 1 394 ? 0.207 -15.814 -17.25 1 44.079 812 LEU A C 1
ATOM 6036 O O . LE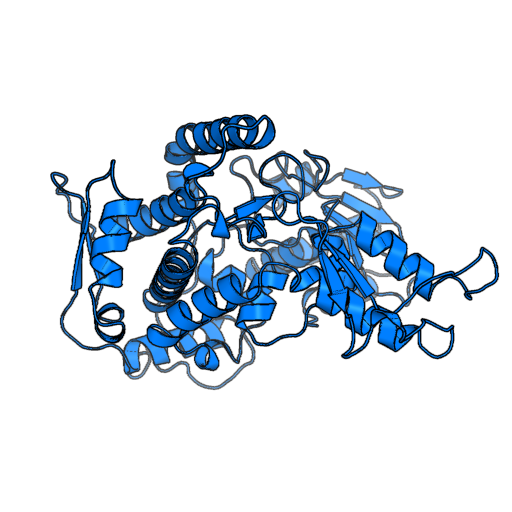U A 1 394 ? -0.132 -16.854 -17.8 1 47.218 812 LEU A O 1
ATOM 6052 N N . ILE A 1 395 ? 0.419 -14.67 -17.926 1 42.718 813 ILE A N 1
ATOM 6053 C CA . ILE A 1 395 ? 0.258 -14.545 -19.371 1 38.473 813 ILE A CA 1
ATOM 6054 C C . ILE A 1 395 ? 1.616 -14.41 -19.999 1 39.856 813 ILE A C 1
ATOM 6055 O O . ILE A 1 395 ? 2.395 -13.581 -19.522 1 44.815 813 ILE A O 1
ATOM 6071 N N . GLY A 1 396 ? 1.842 -15.142 -21.105 1 31.79 814 GLY A N 1
ATOM 6072 C CA . GLY A 1 396 ? 2.92 -14.833 -22.031 1 31.194 814 GLY A CA 1
ATOM 6073 C C . GLY A 1 396 ? 2.394 -14.106 -23.272 1 36.651 814 GLY A C 1
ATOM 6074 O O . GLY A 1 396 ? 1.262 -13.642 -23.257 1 43.754 814 GLY A O 1
ATOM 6078 N N . SER A 1 397 ? 3.19 -14.022 -24.347 1 44.154 815 SER A N 1
ATOM 6079 C CA . SER A 1 397 ? 2.721 -13.425 -25.595 1 54.32 815 SER A CA 1
ATOM 6080 C C . SER A 1 397 ? 1.491 -14.176 -26.139 1 64.73 815 SER A C 1
ATOM 6081 O O . SER A 1 397 ? 0.402 -13.585 -26.186 1 81.181 815 SER A O 1
ATOM 6089 N N . ASN A 1 398 ? 1.597 -15.507 -26.268 1 57.477 816 ASN A N 1
ATOM 6090 C CA . ASN A 1 398 ? 0.556 -16.356 -26.854 1 66.671 816 ASN A CA 1
ATOM 6091 C C . ASN A 1 398 ? -0.695 -16.545 -25.994 1 56.255 816 ASN A C 1
ATOM 6092 O O . ASN A 1 398 ? -1.605 -17.228 -26.449 1 83.878 816 ASN A O 1
ATOM 6103 N N . GLY A 1 399 ? -0.788 -15.936 -24.806 1 60.245 817 GLY A N 1
ATOM 6104 C CA . GLY A 1 399 ? -1.846 -16.215 -23.849 1 57.612 817 GLY A CA 1
ATOM 6105 C C . GLY A 1 399 ? -1.263 -16.922 -22.623 1 55.093 817 GLY A C 1
ATOM 6106 O O . GLY A 1 399 ? -0.063 -16.779 -22.382 1 47.132 817 GLY A O 1
ATOM 6110 N N . PRO A 1 400 ? -2.072 -17.677 -21.823 1 47.579 818 PRO A N 1
ATOM 6111 C CA . PRO A 1 400 ? -1.613 -18.264 -20.567 1 49.403 818 PRO A CA 1
ATOM 6112 C C . PRO A 1 400 ? -0.312 -19.048 -20.696 1 49.182 818 PRO A C 1
ATOM 6113 O O . PRO A 1 400 ? -0.088 -19.728 -21.691 1 48.656 818 PRO A O 1
ATOM 6124 N N . GLN A 1 401 ? 0.575 -18.838 -19.725 1 46.827 819 GLN A N 1
ATOM 6125 C CA . GLN A 1 401 ? 1.921 -19.352 -19.785 1 38.477 819 GLN A CA 1
ATOM 6126 C C . GLN A 1 401 ? 2.499 -19.253 -18.384 1 46.987 819 GLN A C 1
ATOM 6127 O O . GLN A 1 401 ? 2.849 -18.161 -17.941 1 50.483 819 GLN A O 1
ATOM 6141 N N . LYS A 1 402 ? 2.627 -20.398 -17.733 1 41.136 820 LYS A N 1
ATOM 6142 C CA . LYS A 1 402 ? 3.125 -20.483 -16.381 1 43.657 820 LYS A CA 1
ATOM 6143 C C . LYS A 1 402 ? 4.624 -20.217 -16.331 1 32.676 820 LYS A C 1
ATOM 6144 O O . LYS A 1 402 ? 5.324 -20.363 -17.329 1 43.342 820 LYS A O 1
ATOM 6163 N N . PHE A 1 403 ? 5.115 -19.862 -15.134 1 41.594 821 PHE A N 1
ATOM 6164 C CA . PHE A 1 403 ? 6.547 -19.69 -14.906 1 38.98 821 PHE A CA 1
ATOM 6165 C C . PHE A 1 403 ? 7.226 -21.023 -15.19 1 40.227 821 PHE A C 1
ATOM 6166 O O . PHE A 1 403 ? 6.723 -22.039 -14.722 1 44.564 821 PHE A O 1
ATOM 6183 N N . CYS A 1 404 ? 8.258 -21.02 -16.039 1 41.832 822 CYS A N 1
ATOM 6184 C CA . CYS A 1 404 ? 8.828 -22.244 -16.581 1 37.309 822 CYS A CA 1
ATOM 6185 C C . CYS A 1 404 ? 10.332 -22.209 -16.4 1 40.776 822 CYS A C 1
ATOM 6186 O O . CYS A 1 404 ? 10.946 -21.159 -16.67 1 42.991 822 CYS A O 1
ATOM 6194 N N . ILE A 1 405 ? 10.906 -23.357 -15.967 1 36.834 823 ILE A N 1
ATOM 6195 C CA . ILE A 1 405 ? 12.348 -23.508 -15.867 1 35.299 823 ILE A CA 1
ATOM 6196 C C . ILE A 1 405 ? 12.736 -24.627 -16.842 1 36.721 823 ILE A C 1
ATOM 6197 O O . ILE A 1 405 ? 12.233 -25.741 -16.721 1 38.59 823 ILE A O 1
ATOM 6213 N N . ASP A 1 406 ? 13.705 -24.341 -17.726 1 34.989 824 ASP A N 1
ATOM 6214 C CA . ASP A 1 406 ? 14.22 -25.27 -18.717 1 41.937 824 ASP A CA 1
ATOM 6215 C C . ASP A 1 406 ? 15.699 -25.583 -18.468 1 45.554 824 ASP A C 1
ATOM 6216 O O . ASP A 1 406 ? 16.479 -24.68 -18.18 1 50.403 824 ASP A O 1
ATOM 6225 N N . LYS A 1 407 ? 16.093 -26.856 -18.683 1 48.116 825 LYS A N 1
ATOM 6226 C CA . LYS A 1 407 ? 17.474 -27.289 -18.585 1 43.648 825 LYS A CA 1
ATOM 6227 C C . LYS A 1 407 ? 18.147 -26.957 -19.914 1 55.432 825 LYS A C 1
ATOM 6228 O O . LYS A 1 407 ? 18.027 -27.735 -20.855 1 57.795 825 LYS A O 1
ATOM 6247 N N . VAL A 1 408 ? 18.772 -25.766 -19.99 1 58.104 826 VAL A N 1
ATOM 6248 C CA . VAL A 1 408 ? 19.345 -25.203 -21.21 1 64.992 826 VAL A CA 1
ATOM 6249 C C . VAL A 1 408 ? 20.567 -24.37 -20.83 1 67.618 826 VAL A C 1
ATOM 6250 O O . VAL A 1 408 ? 20.509 -23.624 -19.858 1 84.812 826 VAL A O 1
ATOM 6263 N N . GLY A 1 409 ? 21.603 -24.421 -21.683 1 71.492 827 GLY A N 1
ATOM 6264 C CA . GLY A 1 409 ? 22.903 -23.812 -21.464 1 64.25 827 GLY A CA 1
ATOM 6265 C C . GLY A 1 409 ? 23.938 -24.863 -21.071 1 69.189 827 GLY A C 1
ATOM 6266 O O . GLY A 1 409 ? 23.621 -26.017 -20.753 1 54.76 827 GLY A O 1
ATOM 6270 N N . LYS A 1 410 ? 25.2 -24.438 -21.126 1 72.683 828 LYS A N 1
ATOM 6271 C CA . LYS A 1 410 ? 26.317 -25.163 -20.544 1 69.456 828 LYS A CA 1
ATOM 6272 C C . LYS A 1 410 ? 26.754 -24.377 -19.312 1 65.341 828 LYS A C 1
ATOM 6273 O O . LYS A 1 410 ? 26.46 -23.186 -19.252 1 57.246 828 LYS A O 1
ATOM 6292 N N . GLU A 1 411 ? 27.412 -25.073 -18.366 1 53.841 829 GLU A N 1
ATOM 6293 C CA . GLU A 1 411 ? 27.898 -24.581 -17.084 1 63.56 829 GLU A CA 1
ATOM 6294 C C . GLU A 1 411 ? 28.535 -23.182 -17.047 1 65.189 829 GLU A C 1
ATOM 6295 O O . GLU A 1 411 ? 28.372 -22.51 -16.04 1 58.098 829 GLU A O 1
ATOM 6307 N N . THR A 1 412 ? 29.368 -22.812 -18.034 1 65.184 830 THR A N 1
ATOM 6308 C CA . THR A 1 412 ? 30.036 -21.509 -18.052 1 71.02 830 THR A CA 1
ATOM 6309 C C . THR A 1 412 ? 29.086 -20.386 -18.481 1 61.98 830 THR A C 1
ATOM 6310 O O . THR A 1 412 ? 29.479 -19.228 -18.324 1 61.994 830 THR A O 1
ATOM 6321 N N . TRP A 1 413 ? 27.92 -20.71 -19.076 1 58.081 831 TRP A N 1
ATOM 6322 C CA . TRP A 1 413 ? 26.862 -19.735 -19.342 1 64.846 831 TRP A CA 1
ATOM 6323 C C . TRP A 1 413 ? 26.166 -19.237 -18.059 1 52.212 831 TRP A C 1
ATOM 6324 O O . TRP A 1 413 ? 26.036 -19.958 -17.075 1 49.684 831 TRP A O 1
ATOM 6345 N N . LEU A 1 414 ? 25.672 -17.989 -18.111 1 47.303 832 LEU A N 1
ATOM 6346 C CA . LEU A 1 414 ? 24.7 -17.463 -17.155 1 58.204 832 LEU A CA 1
ATOM 6347 C C . LEU A 1 414 ? 23.301 -18.018 -17.454 1 47.622 832 LEU A C 1
ATOM 6348 O O . LEU A 1 414 ? 23.036 -18.418 -18.583 1 44.771 832 LEU A O 1
ATOM 6364 N N . PRO A 1 415 ? 22.339 -18.005 -16.494 1 39.757 833 PRO A N 1
ATOM 6365 C CA . PRO A 1 415 ? 20.928 -18.213 -16.829 1 40.482 833 PRO A CA 1
ATOM 6366 C C . PRO A 1 415 ? 20.381 -17.077 -17.698 1 35.991 833 PRO A C 1
ATOM 6367 O O . PRO A 1 415 ? 20.845 -15.943 -17.606 1 37.222 833 PRO A O 1
ATOM 6378 N N . ARG A 1 416 ? 19.52 -17.439 -18.64 1 36.947 834 ARG A N 1
ATOM 6379 C CA . ARG A 1 416 ? 18.888 -16.513 -19.554 1 42.114 834 ARG A CA 1
ATOM 6380 C C . ARG A 1 416 ? 17.388 -16.73 -19.454 1 38.394 834 ARG A C 1
ATOM 6381 O O . ARG A 1 416 ? 16.963 -17.843 -19.1 1 40.991 834 ARG A O 1
ATOM 6402 N N . SER A 1 417 ? 16.618 -15.699 -19.846 1 31.75 835 SER A N 1
ATOM 6403 C CA . SER A 1 417 ? 15.16 -15.799 -19.874 1 33.152 835 SER A CA 1
ATOM 6404 C C . SER A 1 417 ? 14.561 -15.516 -21.255 1 31.281 835 SER A C 1
ATOM 6405 O O . SER A 1 417 ? 15.179 -14.879 -22.121 1 33.21 835 SER A O 1
ATOM 6413 N N . HIS A 1 418 ? 13.303 -15.939 -21.414 1 31.274 836 HIS A N 1
ATOM 6414 C CA . HIS A 1 418 ? 12.466 -15.605 -22.559 1 35.993 836 HIS A CA 1
ATOM 6415 C C . HIS A 1 418 ? 11.169 -15.068 -21.956 1 31.68 836 HIS A C 1
ATOM 6416 O O . HIS A 1 418 ? 10.253 -15.857 -21.624 1 33.787 836 HIS A O 1
ATOM 6431 N N . THR A 1 419 ? 11.101 -13.727 -21.811 1 29.401 837 THR A N 1
ATOM 6432 C CA . THR A 1 419 ? 10.007 -13.082 -21.084 1 29.697 837 THR A CA 1
ATOM 6433 C C . THR A 1 419 ? 8.663 -13.373 -21.753 1 34.585 837 THR A C 1
ATOM 6434 O O . THR A 1 419 ? 7.693 -13.594 -21.031 1 33.197 837 THR A O 1
ATOM 6445 N N A CYS A 1 420 ? 8.669 -13.419 -23.113 0.5 35.372 838 CYS A N 1
ATOM 6446 N N B CYS A 1 420 ? 8.619 -13.467 -23.092 0.5 35.448 838 CYS A N 1
ATOM 6447 C CA A CYS A 1 420 ? 7.588 -13.904 -23.967 0.5 38.171 838 CYS A CA 1
ATOM 6448 C CA B CYS A 1 420 ? 7.403 -13.845 -23.791 0.5 37.29 838 CYS A CA 1
ATOM 6449 C C A CYS A 1 420 ? 6.954 -15.218 -23.492 0.5 37.603 838 CYS A C 1
ATOM 6450 C C B CYS A 1 420 ? 6.899 -15.251 -23.466 0.5 37.321 838 CYS A C 1
ATOM 6451 O O A CYS A 1 420 ? 5.751 -15.395 -23.682 0.5 39.919 838 CYS A O 1
ATOM 6452 O O B CYS A 1 420 ? 5.727 -15.518 -23.737 0.5 39.042 838 CYS A O 1
ATOM 6467 N N . PHE A 1 421 ? 7.759 -16.134 -22.921 1 35.612 839 PHE A N 1
ATOM 6468 C CA . PHE A 1 421 ? 7.315 -17.433 -22.407 1 38.272 839 PHE A CA 1
ATOM 6469 C C . PHE A 1 421 ? 7.452 -17.595 -20.891 1 37.287 839 PHE A C 1
ATOM 6470 O O . PHE A 1 421 ? 7.214 -18.703 -20.405 1 34.229 839 PHE A O 1
ATOM 6488 N N . ASN A 1 422 ? 7.731 -16.539 -20.107 1 33.851 840 ASN A N 1
ATOM 6489 C CA . ASN A 1 422 ? 7.908 -16.673 -18.66 1 27.999 840 ASN A CA 1
ATOM 6490 C C . ASN A 1 422 ? 8.866 -17.817 -18.333 1 28.128 840 ASN A C 1
ATOM 6491 O O . ASN A 1 422 ? 8.634 -18.613 -17.423 1 34.746 840 ASN A O 1
ATOM 6502 N N . ARG A 1 423 ? 9.96 -17.87 -19.09 1 29.766 841 ARG A N 1
ATOM 6503 C CA . ARG A 1 423 ? 10.804 -19.045 -19.149 1 34.413 841 ARG A CA 1
ATOM 6504 C C . ARG A 1 423 ? 12.201 -18.676 -18.662 1 30.98 841 ARG A C 1
ATOM 6505 O O . ARG A 1 423 ? 12.806 -17.769 -19.204 1 31.869 841 ARG A O 1
ATOM 6526 N N . LEU A 1 424 ? 12.736 -19.443 -17.718 1 33.506 842 LEU A N 1
ATOM 6527 C CA . LEU A 1 424 ? 14.148 -19.342 -17.344 1 32.094 842 LEU A CA 1
ATOM 6528 C C . LEU A 1 424 ? 14.873 -20.547 -17.94 1 31.113 842 LEU A C 1
ATOM 6529 O O . LEU A 1 424 ? 14.547 -21.679 -17.61 1 35.198 842 LEU A O 1
ATOM 6545 N N . ASP A 1 425 ? 15.914 -20.303 -18.747 1 39.447 843 ASP A N 1
ATOM 6546 C CA . ASP A 1 425 ? 16.864 -21.33 -19.147 1 39.501 843 ASP A CA 1
ATOM 6547 C C . ASP A 1 425 ? 17.951 -21.363 -18.081 1 37.17 843 ASP A C 1
ATOM 6548 O O . ASP A 1 425 ? 18.716 -20.407 -17.935 1 40.631 843 ASP A O 1
ATOM 6557 N N . LEU A 1 426 ? 17.977 -22.45 -17.322 1 37.05 844 LEU A N 1
ATOM 6558 C CA . LEU A 1 426 ? 18.882 -22.625 -16.199 1 40.573 844 LEU A CA 1
ATOM 6559 C C . LEU A 1 426 ? 19.878 -23.738 -16.571 1 44.861 844 LEU A C 1
ATOM 6560 O O . LEU A 1 426 ? 19.473 -24.904 -16.495 1 43.442 844 LEU A O 1
ATOM 6576 N N . PRO A 1 427 ? 21.186 -23.448 -16.884 1 46.932 845 PRO A N 1
ATOM 6577 C CA . PRO A 1 427 ? 22.196 -24.481 -17.185 1 51.29 845 PRO A CA 1
ATOM 6578 C C . PRO A 1 427 ? 22.237 -25.595 -16.137 1 55.472 845 PRO A C 1
ATOM 6579 O O . PRO A 1 427 ? 22.016 -25.287 -14.973 1 46.514 845 PRO A O 1
ATOM 6590 N N . PRO A 1 428 ? 22.483 -26.89 -16.48 1 61.956 846 PRO A N 1
ATOM 6591 C CA . PRO A 1 428 ? 22.679 -27.928 -15.463 1 59.77 846 PRO A CA 1
ATOM 6592 C C . PRO A 1 428 ? 24.025 -27.693 -14.771 1 57.501 846 PRO A C 1
ATOM 6593 O O . PRO A 1 428 ? 25.017 -28.321 -15.115 1 51.409 846 PRO A O 1
ATOM 6604 N N . TYR A 1 429 ? 24.039 -26.755 -13.803 1 54.099 847 TYR A N 1
ATOM 6605 C CA . TYR A 1 429 ? 25.223 -26.421 -13.02 1 54.032 847 TYR A CA 1
ATOM 6606 C C . TYR A 1 429 ? 25.551 -27.59 -12.085 1 51.969 847 TYR A C 1
ATOM 6607 O O . TYR A 1 429 ? 24.625 -28.33 -11.722 1 52.841 847 TYR A O 1
ATOM 6625 N N . LYS A 1 430 ? 26.828 -27.72 -11.665 1 61.877 848 LYS A N 1
ATOM 6626 C CA . LYS A 1 430 ? 27.304 -28.873 -10.882 1 71.966 848 LYS A CA 1
ATOM 6627 C C . LYS A 1 430 ? 27.328 -28.643 -9.361 1 60.178 848 LYS A C 1
ATOM 6628 O O . LYS A 1 430 ? 27.568 -29.601 -8.632 1 70.911 848 LYS A O 1
ATOM 6647 N N . SER A 1 431 ? 27.061 -27.429 -8.865 1 55.59 849 SER A N 1
ATOM 6648 C CA . SER A 1 431 ? 26.863 -27.2 -7.438 1 56.892 849 SER A CA 1
ATOM 6649 C C . SER A 1 431 ? 25.93 -26.022 -7.176 1 56.739 849 SER A C 1
ATOM 6650 O O . SER A 1 431 ? 25.842 -25.092 -7.99 1 49.453 849 SER A O 1
ATOM 6658 N N . TYR A 1 432 ? 25.368 -26.034 -5.955 1 56.085 850 TYR A N 1
ATOM 6659 C CA . TYR A 1 432 ? 24.579 -24.946 -5.409 1 55.466 850 TYR A CA 1
ATOM 6660 C C . TYR A 1 432 ? 25.256 -23.575 -5.55 1 54.55 850 TYR A C 1
ATOM 6661 O O . TYR A 1 432 ? 24.568 -22.585 -5.798 1 48.467 850 TYR A O 1
ATOM 6679 N N . GLU A 1 433 ? 26.57 -23.491 -5.331 1 60.992 851 GLU A N 1
ATOM 6680 C CA . GLU A 1 433 ? 27.262 -22.21 -5.248 1 61.687 851 GLU A CA 1
ATOM 6681 C C . GLU A 1 433 ? 27.478 -21.658 -6.657 1 60.57 851 GLU A C 1
ATOM 6682 O O . GLU A 1 433 ? 27.383 -20.447 -6.858 1 66.429 851 GLU A O 1
ATOM 6694 N N . GLN A 1 434 ? 27.758 -22.56 -7.611 1 56.719 852 GLN A N 1
ATOM 6695 C CA . GLN A 1 434 ? 27.842 -22.23 -9.023 1 59.42 852 GLN A CA 1
ATOM 6696 C C . GLN A 1 434 ? 26.515 -21.604 -9.486 1 51.169 852 GLN A C 1
ATOM 6697 O O . GLN A 1 434 ? 26.504 -20.451 -9.931 1 45.209 852 GLN A O 1
ATOM 6711 N N . LEU A 1 435 ? 25.409 -22.347 -9.312 1 45.19 853 LEU A N 1
ATOM 6712 C CA . LEU A 1 435 ? 24.063 -21.875 -9.599 1 40.294 853 LEU A CA 1
ATOM 6713 C C . LEU A 1 435 ? 23.775 -20.548 -8.904 1 44.571 853 LEU A C 1
ATOM 6714 O O . LEU A 1 435 ? 23.257 -19.628 -9.546 1 46.015 853 LEU A O 1
ATOM 6730 N N . ARG A 1 436 ? 23.99 -20.507 -7.581 1 39.221 854 ARG A N 1
ATOM 6731 C CA . ARG A 1 436 ? 23.64 -19.342 -6.78 1 42.74 854 ARG A CA 1
ATOM 6732 C C . ARG A 1 436 ? 24.295 -18.092 -7.367 1 45.022 854 ARG A C 1
ATOM 6733 O O . ARG A 1 436 ? 23.6 -17.134 -7.675 1 55.452 854 ARG A O 1
ATOM 6754 N N . GLU A 1 437 ? 25.616 -18.145 -7.554 1 43.175 855 GLU A N 1
ATOM 6755 C CA . GLU A 1 437 ? 26.4 -17.002 -8.007 1 54.533 855 GLU A CA 1
ATOM 6756 C C . GLU A 1 437 ? 25.963 -16.547 -9.411 1 49.55 855 GLU A C 1
ATOM 6757 O O . GLU A 1 437 ? 25.776 -15.346 -9.63 1 47.86 855 GLU A O 1
ATOM 6769 N N . LYS A 1 438 ? 25.792 -17.511 -10.336 1 49.189 856 LYS A N 1
ATOM 6770 C CA . LYS A 1 438 ? 25.317 -17.271 -11.699 1 53.941 856 LYS A CA 1
ATOM 6771 C C . LYS A 1 438 ? 23.956 -16.55 -11.69 1 49.38 856 LYS A C 1
ATOM 6772 O O . LYS A 1 438 ? 23.814 -15.48 -12.254 1 46.173 856 LYS A O 1
ATOM 6791 N N . LEU A 1 439 ? 22.983 -17.115 -10.97 1 43.666 857 LEU A N 1
ATOM 6792 C CA . LEU A 1 439 ? 21.606 -16.643 -10.993 1 41.466 857 LEU A CA 1
ATOM 6793 C C . LEU A 1 439 ? 21.528 -15.225 -10.413 1 37.549 857 LEU A C 1
ATOM 6794 O O . LEU A 1 439 ? 20.967 -14.324 -11.057 1 41.908 857 LEU A O 1
ATOM 6810 N N . LEU A 1 440 ? 22.176 -15.025 -9.249 1 44.801 858 LEU A N 1
ATOM 6811 C CA . LEU A 1 440 ? 22.246 -13.728 -8.568 1 41.582 858 LEU A CA 1
ATOM 6812 C C . LEU A 1 440 ? 22.891 -12.719 -9.508 1 41.297 858 LEU A C 1
ATOM 6813 O O . LEU A 1 440 ? 22.413 -11.599 -9.628 1 41.888 858 LEU A O 1
ATOM 6829 N N . TYR A 1 441 ? 23.92 -13.16 -10.222 1 39.478 859 TYR A N 1
ATOM 6830 C CA . TYR A 1 441 ? 24.59 -12.291 -11.148 1 46.257 859 TYR A CA 1
ATOM 6831 C C . TYR A 1 441 ? 23.647 -11.928 -12.29 1 43.029 859 TYR A C 1
ATOM 6832 O O . TYR A 1 441 ? 23.555 -10.725 -12.577 1 35.885 859 TYR A O 1
ATOM 6850 N N . ALA A 1 442 ? 22.971 -12.932 -12.894 1 40.132 860 ALA A N 1
ATOM 6851 C CA . ALA A 1 442 ? 22.126 -12.697 -14.071 1 38.122 860 ALA A CA 1
ATOM 6852 C C . ALA A 1 442 ? 21.027 -11.669 -13.756 1 32.938 860 ALA A C 1
ATOM 6853 O O . ALA A 1 442 ? 20.877 -10.691 -14.507 1 33.891 860 ALA A O 1
ATOM 6860 N N . ILE A 1 443 ? 20.378 -11.834 -12.588 1 32.581 861 ILE A N 1
ATOM 6861 C CA . ILE A 1 443 ? 19.24 -10.997 -12.221 1 36.229 861 ILE A CA 1
ATOM 6862 C C . ILE A 1 443 ? 19.656 -9.58 -11.825 1 41.117 861 ILE A C 1
ATOM 6863 O O . ILE A 1 443 ? 18.817 -8.686 -11.92 1 37.549 861 ILE A O 1
ATOM 6879 N N . GLU A 1 444 ? 20.881 -9.392 -11.292 1 48.939 862 GLU A N 1
ATOM 6880 C CA . GLU A 1 444 ? 21.345 -8.078 -10.84 1 46.632 862 GLU A CA 1
ATOM 6881 C C . GLU A 1 444 ? 21.912 -7.26 -11.998 1 47.042 862 GLU A C 1
ATOM 6882 O O . GLU A 1 444 ? 21.995 -6.059 -11.821 1 50.963 862 GLU A O 1
ATOM 6894 N N . GLU A 1 445 ? 22.281 -7.873 -13.145 1 47.76 863 GLU A N 1
ATOM 6895 C CA . GLU A 1 445 ? 22.815 -7.179 -14.315 1 61.123 863 GLU A CA 1
ATOM 6896 C C . GLU A 1 445 ? 21.861 -6.12 -14.862 1 80.851 863 GLU A C 1
ATOM 6897 O O . GLU A 1 445 ? 20.643 -6.325 -14.788 1 86.092 863 GLU A O 1
ATOM 6909 N N . THR A 1 446 ? 22.431 -5.068 -15.494 1 75.694 864 THR A N 1
ATOM 6910 C CA . THR A 1 446 ? 21.647 -4.099 -16.25 1 78.38 864 THR A CA 1
ATOM 6911 C C . THR A 1 446 ? 22.337 -3.734 -17.577 1 84.885 864 THR A C 1
ATOM 6912 O O . THR A 1 446 ? 23.556 -3.614 -17.636 1 82.986 864 THR A O 1
ATOM 6923 N N . GLU A 1 447 ? 21.503 -3.512 -18.616 1 91.149 865 GLU A N 1
ATOM 6924 C CA . GLU A 1 447 ? 21.858 -3.345 -20.024 1 83.555 865 GLU A CA 1
ATOM 6925 C C . GLU A 1 447 ? 22.743 -4.505 -20.521 1 81.072 865 GLU A C 1
ATOM 6926 O O . GLU A 1 447 ? 22.64 -4.788 -21.734 1 88.816 865 GLU A O 1
#

B-factor: mean 52.64, std 22.95, range [17.91, 139.22]

Nearest PDB structures (foldseek):
  9eqh-assembly1_A  TM=1.002E+00  e=1.571E-76  Homo sapiens
  5tj7-assembly3_C  TM=9.803E-01  e=8.409E-64  Homo sapiens
  5tj7-assembly1_A  TM=9.798E-01  e=2.694E-63  Homo sapiens
  8ei5-assembly3_C  TM=9.917E-01  e=9.560E-61  Homo sapiens
  9eqk-assembly2_B  TM=9.470E-01  e=4.159E-56  Homo sapiens

Sequence (422 aa):
WQRPTAEYVRNYEQWQSQRNQLQGAMQHFSQRFLYQSSSASQGSPGAYDRSFRWKYHQFRFLCHSNALPSHVKISVSRQTLFEDSFQQIMNMKPYDLRRRLYIIMRGEEGLDYGGIAREWFFLLSHEVLNPMYCLFEYAGKNNYCLQINPASSINPDHLTYFRFIGRFIAMALYHGKFIDTGFTLPFYKRMLNKRPTLKDLESIDPEFYNSIVWIKENNLEECGLELYFIQDMEILGKVTTHELKEGGESIRVTEENKEEYIMLLTDWRFTRGVEEQTKAFLDGFNEVAPLEWLRYFDEKELELMLCGMQEIDMSDWQKSTIYRHYTKNSKQIQWFWQVVKEMDNEKRIRLLQFVTGTCRLPVGGFAELIGSNGPQKFCIDKVGKETWLPRSHTCCFNRLDLPPYKSYEQLREKLLYAIEETE

Foldseek 3Di:
DDDPDPVLVVLQVLLVVCVVVQPVVVVVLVQFADDDQQPDDQLQLDDDDLDLSSLLSLLLSVLSVLQDEDEDEQEDEPVCLQVSLLVRCVPDQLSRLSYHYAYHHPPDDDDCSVVVVQSSQAVNLSVLSNSVQVQWDAQFPRNAAIDGRLLNCVNVCLLSSLLSLLQSLLSCLSNQHAYDNDHFLVLLCVLQVHQDDLLVCLRRPVPVSVVLVVLVVDQEPVVHDFAWQWDWDQRPRPRDIGGLDVVGVPRGDDSVCSVVSSSSVSRCVRCPSCPSSSVSSSNSNCSNPNSVSCNSDRSQSSQCSHHGAHAAPLVLQLVQEDEAPDDCPDPLNVLVSVLVVPDDRVVVLLLQCQAQRHSDADPVGQQLRAARHGGAGQYEYQDDALVDAWHYRNNRNYIHQHPHDDSVSSNVRPSVSSVDGD